Protein AF-0000000085928150 (afdb_homodimer)

InterPro domains:
  IPR003142 Biotin protein ligase, C-terminal [PF02237] (202-246)
  IPR004143 Biotinyl protein ligase (BPL) and lipoyl protein ligase (LPL), catalytic domain [PF03099] (16-138)
  IPR004143 Biotinyl protein ligase (BPL) and lipoyl protein ligase (LPL), catalytic domain [PS51733] (1-183)
  IPR004408 Biotin--acetyl-CoA-carboxylase ligase [TIGR00121] (13-246)
  IPR004408 Biotin--acetyl-CoA-carboxylase ligase [cd16442] (12-182)
  IPR008988 Transcriptional repressor, C-terminal [SSF50037] (202-246)
  IPR045864 Class II Aminoacyl-tRNA synthetase/Biotinyl protein ligase (BPL) and lipoyl protein ligase (LPL) [G3DSA:3.30.930.10] (1-199)
  IPR045864 Class II Aminoacyl-tRNA synthetase/Biotinyl protein ligase (BPL) and lipoyl protein ligase (LPL) [SSF55681] (4-197)

Foldseek 3Di:
DLPFPFDFAPPAEAEEQEEQAQLVVCQVCLLPDGFNYKYWYQAHPLYAAAPSHGDHRHGQKTKMKGKHAAWDAPLQQQLLLLLLQLLLQVLCVVVVFHWADEPRFFIDGPQATFKGWHKDADDDRGGTGIIIIIMIGAAGDDDDPVRPVRHDYVCRVVVHHDPVSSSVSSSSVSSNVVVVCVSVVVLVVSQVSNVVRYDFQFWKWKDFPVDIFIAGQHGADSSGWTWGQGPVRDTDTHDRRTIDIGTD/DLPFPFDFAPPAEAEEQEEQAQLVVCQVCLLPDGFNYKYWYQAHPLYAAAPSHGDHRHGQKTKMKGKHAAWDAPLQQQLLLLLLQLLLQVLCVVVVFHWADEPRFFIDGPQATFKGWHKDADDDRGGTGIIIIIMIGAAGDDDPPVRPVRHDYVCRVVVHHDPVSSSVSSSSVSSNVVVVCVSVVVLVVSQVSNVVRHDFQFWKWKDFPVDIFIAGQHGADSSGWTWGQGPVRDTDTHDRRTIDIGTD

Radius of gyration: 27.25 Å; Cα contacts (8 Å, |Δi|>4): 1134; chains: 2; bounding box: 47×92×59 Å

Secondary structure (DSSP, 8-state):
------SSTTSEEEEESSBS-HHHHHHHHHTTS-TT-EEEES-BSS-B-GGG-B--B-TTSEEEEEEE--S--GGGHHHHHHHHHHHHHHHHHHTT---EEETTTEEEETTEEEEEEEEEEEE-SS-EEEEEEEEEE-SSPPPPGGGTTTB--HHHHHSS---HHHHHHHHHHHHHHHHHHHHTT-HHHHHHHHHHHB--S-EEEEE-SS-EEEEEEEEE-TTS-EEEEETTS-EEEE-GGG-EEEE-/------SSTTSEEEEESSBS-HHHHHHHHHTTS-TT-EEEES-BSS-B-GGG-B--B-TTSEEEEEEE--S--GGGHHHHHHHHHHHHHHHHHHTT---EEETTTEEEETTEEEEEEEEEEEE-SS-EEEEEEEEEE-SSPPPPGGGTTTB--HHHHHSS---HHHHHHHHHHHHHHHHHHHHTT-HHHHHHHHHHHB--S-EEEEE-SS-EEEEEEEEE-TTS-EEEEETTS-EEEE-GGG-EEEE-

pLDDT: mean 94.25, std 7.31, range [57.16, 98.94]

Structure (mmCIF, N/CA/C/O backbone):
data_AF-0000000085928150-model_v1
#
loop_
_entity.id
_entity.type
_entity.pdbx_description
1 polymer Biotin--
#
loop_
_atom_site.group_PDB
_atom_site.id
_atom_site.type_symbol
_atom_site.label_atom_id
_atom_site.label_alt_id
_atom_site.label_comp_id
_atom_site.label_asym_id
_atom_site.label_entity_id
_atom_site.label_seq_id
_atom_site.pdbx_PDB_ins_code
_atom_site.Cartn_x
_atom_site.Cartn_y
_atom_site.Cartn_z
_atom_site.occupancy
_atom_site.B_iso_or_equiv
_atom_site.auth_seq_id
_atom_site.auth_comp_id
_atom_site.auth_asym_id
_atom_site.auth_atom_id
_atom_site.pdbx_PDB_model_num
ATOM 1 N N . MET A 1 1 ? 5.168 0.603 -8.797 1 87.56 1 MET A N 1
ATOM 2 C CA . MET A 1 1 ? 3.717 0.465 -8.875 1 87.56 1 MET A CA 1
ATOM 3 C C . MET A 1 1 ? 3.029 1.796 -8.586 1 87.56 1 MET A C 1
ATOM 5 O O . MET A 1 1 ? 2.119 2.197 -9.32 1 87.56 1 MET A O 1
ATOM 9 N N . LEU A 1 2 ? 3.451 2.516 -7.566 1 88.69 2 LEU A N 1
ATOM 10 C CA . LEU A 1 2 ? 2.787 3.754 -7.176 1 88.69 2 LEU A CA 1
ATOM 11 C C . LEU A 1 2 ? 3.473 4.961 -7.805 1 88.69 2 LEU A C 1
ATOM 13 O O . LEU A 1 2 ? 2.883 6.039 -7.895 1 88.69 2 LEU A O 1
ATOM 17 N N . GLY A 1 3 ? 4.699 4.859 -8.195 1 87.31 3 GLY A N 1
ATOM 18 C CA . GLY A 1 3 ? 5.418 5.941 -8.852 1 87.31 3 GLY A CA 1
ATOM 19 C C . GLY A 1 3 ? 5.613 7.152 -7.957 1 87.31 3 GLY A C 1
ATOM 20 O O . GLY A 1 3 ? 5.496 8.289 -8.414 1 87.31 3 GLY A O 1
ATOM 21 N N . LEU A 1 4 ? 5.863 6.965 -6.688 1 89.88 4 LEU A N 1
ATOM 22 C CA . LEU A 1 4 ? 6.094 8.078 -5.77 1 89.88 4 LEU A CA 1
ATOM 23 C C . LEU A 1 4 ? 7.473 8.688 -5.992 1 89.88 4 LEU A C 1
ATOM 25 O O . LEU A 1 4 ? 8.469 7.973 -6.086 1 89.88 4 LEU A O 1
ATOM 29 N N . ASN A 1 5 ? 7.508 9.977 -6.125 1 90 5 ASN A N 1
ATOM 30 C CA . ASN A 1 5 ? 8.758 10.703 -6.266 1 90 5 ASN A CA 1
ATOM 31 C C . ASN A 1 5 ? 9.258 11.234 -4.926 1 90 5 ASN A C 1
ATOM 33 O O . ASN A 1 5 ? 9.328 12.445 -4.715 1 90 5 ASN A O 1
ATOM 37 N N . THR A 1 6 ? 9.539 10.414 -4 1 94.88 6 THR A N 1
ATOM 38 C CA . THR A 1 6 ? 10.047 10.742 -2.672 1 94.88 6 THR A CA 1
ATOM 39 C C . THR A 1 6 ? 11.281 9.906 -2.35 1 94.88 6 THR A C 1
ATOM 41 O O . THR A 1 6 ? 11.531 8.875 -2.979 1 94.88 6 THR A O 1
ATOM 44 N N . LYS A 1 7 ? 12.055 10.391 -1.429 1 93.62 7 LYS A N 1
ATOM 45 C CA . LYS A 1 7 ? 13.289 9.703 -1.03 1 93.62 7 LYS A CA 1
ATOM 46 C C . LYS A 1 7 ? 13.078 8.914 0.258 1 93.62 7 LYS A C 1
ATOM 48 O O . LYS A 1 7 ? 13.594 7.801 0.397 1 93.62 7 LYS A O 1
ATOM 53 N N . LYS A 1 8 ? 12.359 9.508 1.175 1 95.44 8 LYS A N 1
ATOM 54 C CA . LYS A 1 8 ? 12.25 8.914 2.504 1 95.44 8 LYS A CA 1
ATOM 55 C C . LYS A 1 8 ? 10.805 8.531 2.816 1 95.44 8 LYS A C 1
ATOM 57 O O . LYS A 1 8 ? 10.531 7.402 3.219 1 95.44 8 LYS A O 1
ATOM 62 N N . ILE A 1 9 ? 9.914 9.516 2.676 1 98.44 9 ILE A N 1
ATOM 63 C CA . ILE A 1 9 ? 8.516 9.273 3.012 1 98.44 9 ILE A CA 1
ATOM 64 C C . ILE A 1 9 ? 7.867 8.398 1.94 1 98.44 9 ILE A C 1
ATOM 66 O O . ILE A 1 9 ? 7.957 8.695 0.747 1 98.44 9 ILE A O 1
ATOM 70 N N . GLY A 1 10 ? 7.289 7.281 2.311 1 98.31 10 GLY A N 1
ATOM 71 C CA . GLY A 1 10 ? 6.566 6.426 1.383 1 98.31 10 GLY A CA 1
ATOM 72 C C . GLY A 1 10 ? 7.395 5.254 0.883 1 98.31 10 GLY A C 1
ATOM 73 O O . GLY A 1 10 ? 6.984 4.551 -0.043 1 98.31 10 GLY A O 1
ATOM 74 N N . ARG A 1 11 ? 8.617 5.066 1.498 1 97.81 11 ARG A N 1
ATOM 75 C CA . ARG A 1 11 ? 9.406 3.885 1.154 1 97.81 11 ARG A CA 1
ATOM 76 C C . ARG A 1 11 ? 8.664 2.605 1.524 1 97.81 11 ARG A C 1
ATOM 78 O O . ARG A 1 11 ? 8.844 1.568 0.883 1 97.81 11 ARG A O 1
ATOM 85 N N . LYS A 1 12 ? 7.906 2.688 2.543 1 98.5 12 LYS A N 1
ATOM 86 C CA . LYS A 1 12 ? 6.965 1.648 2.955 1 98.5 12 LYS A CA 1
ATOM 87 C C . LYS A 1 12 ? 5.562 2.217 3.141 1 98.5 12 LYS A C 1
ATOM 89 O O . LYS A 1 12 ? 5.387 3.264 3.768 1 98.5 12 LYS A O 1
ATOM 94 N N . ILE A 1 13 ? 4.602 1.606 2.531 1 98.75 13 ILE A N 1
ATOM 95 C CA . ILE A 1 13 ? 3.205 2.006 2.662 1 98.75 13 ILE A CA 1
ATOM 96 C C . ILE A 1 13 ? 2.361 0.802 3.076 1 98.75 13 ILE A C 1
ATOM 98 O O . ILE A 1 13 ? 2.469 -0.272 2.48 1 98.75 13 ILE A O 1
ATOM 102 N N . VAL A 1 14 ? 1.635 0.961 4.082 1 98.75 14 VAL A N 1
ATOM 103 C CA . VAL A 1 14 ? 0.658 -0.035 4.508 1 98.75 14 VAL A CA 1
ATOM 104 C C . VAL A 1 14 ? -0.752 0.452 4.184 1 98.75 14 VAL A C 1
ATOM 106 O O . VAL A 1 14 ? -1.209 1.458 4.73 1 98.75 14 VAL A O 1
ATOM 109 N N . TYR A 1 15 ? -1.418 -0.202 3.324 1 98.5 15 TYR A N 1
ATOM 110 C CA . TYR A 1 15 ? -2.773 0.125 2.895 1 98.5 15 TYR A CA 1
ATOM 111 C C . TYR A 1 15 ? -3.789 -0.815 3.533 1 98.5 15 TYR A C 1
ATOM 113 O O . TYR A 1 15 ? -3.553 -2.021 3.629 1 98.5 15 TYR A O 1
ATOM 121 N N . PHE A 1 16 ? -4.918 -0.257 3.982 1 98.56 16 PHE A N 1
ATOM 122 C CA . PHE A 1 16 ? -6.059 -1.021 4.477 1 98.56 16 PHE A CA 1
ATOM 123 C C . PHE A 1 16 ? -7.324 -0.664 3.709 1 98.56 16 PHE A C 1
ATOM 125 O O . PHE A 1 16 ? -7.602 0.513 3.471 1 98.56 16 PHE A O 1
ATOM 132 N N . LYS A 1 17 ? -8.109 -1.668 3.385 1 97.69 17 LYS A N 1
ATOM 133 C CA . LYS A 1 17 ? -9.461 -1.377 2.924 1 97.69 17 LYS A CA 1
ATOM 134 C C . LYS A 1 17 ? -10.297 -0.751 4.035 1 97.69 17 LYS A C 1
ATOM 136 O O . LYS A 1 17 ? -11.062 0.186 3.793 1 97.69 17 LYS A O 1
ATOM 141 N N . LYS A 1 18 ? -10.195 -1.346 5.191 1 97.81 18 LYS A N 1
ATOM 142 C CA . LYS A 1 18 ? -10.898 -0.867 6.379 1 97.81 18 LYS A CA 1
ATOM 143 C C . LYS A 1 18 ? -10.047 -1.053 7.633 1 97.81 18 LYS A C 1
ATOM 145 O O . LYS A 1 18 ? -9.406 -2.094 7.805 1 97.81 18 LYS A O 1
ATOM 150 N N . ILE A 1 19 ? -9.977 -0.099 8.492 1 98.25 19 ILE A N 1
ATOM 151 C CA . ILE A 1 19 ? -9.25 -0.174 9.758 1 98.25 19 ILE A CA 1
ATOM 152 C C . ILE A 1 19 ? -9.938 0.71 10.797 1 98.25 19 ILE A C 1
ATOM 154 O O . ILE A 1 19 ? -10.812 1.514 10.461 1 98.25 19 ILE A O 1
ATOM 158 N N . ASP A 1 20 ? -9.609 0.565 12.055 1 97.88 20 ASP A N 1
ATOM 159 C CA . ASP A 1 20 ? -10.164 1.448 13.07 1 97.88 20 ASP A CA 1
ATOM 160 C C . ASP A 1 20 ? -9.648 2.875 12.906 1 97.88 20 ASP A C 1
ATOM 162 O O . ASP A 1 20 ? -10.43 3.797 12.648 1 97.88 20 ASP A O 1
ATOM 166 N N . SER A 1 21 ? -8.289 3.027 12.953 1 98.44 21 SER A N 1
ATOM 167 C CA . SER A 1 21 ? -7.66 4.336 12.797 1 98.44 21 SER A CA 1
ATOM 168 C C . SER A 1 21 ? -6.234 4.207 12.281 1 98.44 21 SER A C 1
ATOM 170 O O . SER A 1 21 ? -5.43 3.457 12.844 1 98.44 21 SER A O 1
ATOM 172 N N . THR A 1 22 ? -5.945 5 11.258 1 98.62 22 THR A N 1
ATOM 173 C CA . THR A 1 22 ? -4.586 4.977 10.727 1 98.62 22 THR A CA 1
ATOM 174 C C . THR A 1 22 ? -3.596 5.512 11.758 1 98.62 22 THR A C 1
ATOM 176 O O . THR A 1 22 ? -2.48 5.004 11.883 1 98.62 22 THR A O 1
ATOM 179 N N . ASN A 1 23 ? -3.99 6.504 12.516 1 98.19 23 ASN A N 1
ATOM 180 C CA . ASN A 1 23 ? -3.121 7.02 13.57 1 98.19 23 ASN A CA 1
ATOM 181 C C . ASN A 1 23 ? -2.877 5.973 14.656 1 98.19 23 ASN A C 1
ATOM 183 O O . ASN A 1 23 ? -1.747 5.805 15.117 1 98.19 23 ASN A O 1
ATOM 187 N N . GLU A 1 24 ? -3.959 5.34 15.086 1 97.75 24 GLU A N 1
ATOM 188 C CA . GLU A 1 24 ? -3.811 4.332 16.125 1 97.75 24 GLU A CA 1
ATOM 189 C C . GLU A 1 24 ? -2.891 3.199 15.68 1 97.75 24 GLU A C 1
ATOM 191 O O . GLU A 1 24 ? -2.039 2.742 16.438 1 97.75 24 GLU A O 1
ATOM 196 N N . TYR A 1 25 ? -3.092 2.756 14.477 1 98.44 25 TYR A N 1
ATOM 197 C CA . TYR A 1 25 ? -2.23 1.706 13.945 1 98.44 25 TYR A CA 1
ATOM 198 C C . TYR A 1 25 ? -0.777 2.166 13.898 1 98.44 25 TYR A C 1
ATOM 200 O O . TYR A 1 25 ? 0.128 1.429 14.297 1 98.44 25 TYR A O 1
ATOM 208 N N . ALA A 1 26 ? -0.529 3.359 13.375 1 98.56 26 ALA A N 1
ATOM 209 C CA . ALA A 1 26 ? 0.818 3.918 13.289 1 98.56 26 ALA A CA 1
ATOM 210 C C . ALA A 1 26 ? 1.478 3.977 14.664 1 98.56 26 ALA A C 1
ATOM 212 O O . ALA A 1 26 ? 2.658 3.646 14.805 1 98.56 26 ALA A O 1
ATOM 213 N N . LYS A 1 27 ? 0.747 4.355 15.656 1 96.75 27 LYS A N 1
ATOM 214 C CA . LYS A 1 27 ? 1.276 4.438 17.016 1 96.75 27 LYS A CA 1
ATOM 215 C C . LYS A 1 27 ? 1.765 3.076 17.5 1 96.75 27 LYS A C 1
ATOM 217 O O . LYS A 1 27 ? 2.814 2.98 18.141 1 96.75 27 LYS A O 1
ATOM 222 N N . ARG A 1 28 ? 0.987 2.094 17.188 1 97.06 28 ARG A N 1
ATOM 223 C CA . ARG A 1 28 ? 1.297 0.748 17.656 1 97.06 28 ARG A CA 1
ATOM 224 C C . ARG A 1 28 ? 2.629 0.263 17.094 1 97.06 28 ARG A C 1
ATOM 226 O O . ARG A 1 28 ? 3.344 -0.5 17.75 1 97.06 28 ARG A O 1
ATOM 233 N N . ILE A 1 29 ? 2.982 0.725 15.938 1 97.25 29 ILE A N 1
ATOM 234 C CA . ILE A 1 29 ? 4.145 0.121 15.297 1 97.25 29 ILE A CA 1
ATOM 235 C C . ILE A 1 29 ? 5.297 1.124 15.266 1 97.25 29 ILE A C 1
ATOM 237 O O . ILE A 1 29 ? 6.43 0.767 14.938 1 97.25 29 ILE A O 1
ATOM 241 N N . ALA A 1 30 ? 5.074 2.342 15.641 1 97.31 30 ALA A N 1
ATOM 242 C CA . ALA A 1 30 ? 5.984 3.459 15.398 1 97.31 30 ALA A CA 1
ATOM 243 C C . ALA A 1 30 ? 7.363 3.178 15.984 1 97.31 30 ALA A C 1
ATOM 245 O O . ALA A 1 30 ? 8.383 3.471 15.352 1 97.31 30 ALA A O 1
ATOM 246 N N . ALA A 1 31 ? 7.41 2.654 17.172 1 94.81 31 ALA A N 1
ATOM 247 C CA . ALA A 1 31 ? 8.672 2.459 17.875 1 94.81 31 ALA A CA 1
ATOM 248 C C . ALA A 1 31 ? 9.609 1.554 17.094 1 94.81 31 ALA A C 1
ATOM 250 O O . ALA A 1 31 ? 10.836 1.707 17.156 1 94.81 31 ALA A O 1
ATOM 251 N N . HIS A 1 32 ? 9.086 0.624 16.25 1 95.5 32 HIS A N 1
ATOM 252 C CA . HIS A 1 32 ? 9.914 -0.358 15.547 1 95.5 32 HIS A CA 1
ATOM 253 C C . HIS A 1 32 ? 9.758 -0.23 14.039 1 95.5 32 HIS A C 1
ATOM 255 O O . HIS A 1 32 ? 10.102 -1.153 13.297 1 95.5 32 HIS A O 1
ATOM 261 N N . GLU A 1 33 ? 9.211 0.794 13.633 1 97.38 33 GLU A N 1
ATOM 262 C CA . GLU A 1 33 ? 8.977 1.026 12.211 1 97.38 33 GLU A CA 1
ATOM 263 C C . GLU A 1 33 ? 9.898 2.113 11.672 1 97.38 33 GLU A C 1
ATOM 265 O O . GLU A 1 33 ? 10.297 3.018 12.406 1 97.38 33 GLU A O 1
ATOM 270 N N . GLU A 1 34 ? 10.211 2.023 10.445 1 97.31 34 GLU A N 1
ATOM 271 C CA . GLU A 1 34 ? 11.078 3.016 9.82 1 97.31 34 GLU A CA 1
ATOM 272 C C . GLU A 1 34 ? 10.359 4.352 9.656 1 97.31 34 GLU A C 1
ATOM 274 O O . GLU A 1 34 ? 9.156 4.387 9.375 1 97.31 34 GLU A O 1
ATOM 279 N N . GLU A 1 35 ? 11.109 5.461 9.875 1 98.31 35 GLU A N 1
ATOM 280 C CA . GLU A 1 35 ? 10.594 6.785 9.555 1 98.31 35 GLU A CA 1
ATOM 281 C C . GLU A 1 35 ? 10.133 6.863 8.102 1 98.31 35 GLU A C 1
ATOM 283 O O . GLU A 1 35 ? 10.789 6.336 7.203 1 98.31 35 GLU A O 1
ATOM 288 N N . GLY A 1 36 ? 9.047 7.543 7.922 1 98.56 36 GLY A N 1
ATOM 289 C CA . GLY A 1 36 ? 8.547 7.75 6.574 1 98.56 36 GLY A CA 1
ATOM 290 C C . GLY A 1 36 ? 7.473 6.754 6.176 1 98.56 36 GLY A C 1
ATOM 291 O O . GLY A 1 36 ? 6.836 6.906 5.133 1 98.56 36 GLY A O 1
ATOM 292 N N . THR A 1 37 ? 7.238 5.699 6.98 1 98.81 37 THR A N 1
ATOM 293 C CA . THR A 1 37 ? 6.184 4.738 6.684 1 98.81 37 THR A CA 1
ATOM 294 C C . THR A 1 37 ? 4.816 5.414 6.676 1 98.81 37 THR A C 1
ATOM 296 O O . THR A 1 37 ? 4.512 6.219 7.562 1 98.81 37 THR A O 1
ATOM 299 N N . ILE A 1 38 ? 4.062 5.141 5.672 1 98.88 38 ILE A N 1
ATOM 300 C CA . ILE A 1 38 ? 2.721 5.695 5.551 1 98.88 38 ILE A CA 1
ATOM 301 C C . ILE A 1 38 ? 1.687 4.602 5.801 1 98.88 38 ILE A C 1
ATOM 303 O O . ILE A 1 38 ? 1.82 3.484 5.297 1 98.88 38 ILE A O 1
ATOM 307 N N . ILE A 1 39 ? 0.744 4.852 6.609 1 98.88 39 ILE A N 1
ATOM 308 C CA . ILE A 1 39 ? -0.471 4.055 6.742 1 98.88 39 ILE A CA 1
ATOM 309 C C . ILE A 1 39 ? -1.635 4.766 6.059 1 98.88 39 ILE A C 1
ATOM 311 O O . ILE A 1 39 ? -1.888 5.945 6.316 1 98.88 39 ILE A O 1
ATOM 315 N N . VAL A 1 40 ? -2.32 4.125 5.199 1 98.75 40 VAL A N 1
ATOM 316 C CA . VAL A 1 40 ? -3.436 4.727 4.48 1 98.75 40 VAL A CA 1
ATOM 317 C C . VAL A 1 40 ? -4.605 3.746 4.422 1 98.75 40 VAL A C 1
ATOM 319 O O . VAL A 1 40 ? -4.402 2.529 4.43 1 98.75 40 VAL A O 1
ATOM 322 N N . ALA A 1 41 ? -5.824 4.293 4.453 1 98.56 41 ALA A N 1
ATOM 323 C CA . ALA A 1 41 ? -6.996 3.422 4.469 1 98.56 41 ALA A CA 1
ATOM 324 C C . ALA A 1 41 ? -8.109 3.984 3.588 1 98.56 41 ALA A C 1
ATOM 326 O O . ALA A 1 41 ? -8.227 5.203 3.432 1 98.56 41 ALA A O 1
ATOM 327 N N . ASP A 1 42 ? -8.945 3.072 3.094 1 98.12 42 ASP A N 1
ATOM 328 C CA . ASP A 1 42 ? -10.141 3.494 2.379 1 98.12 42 ASP A CA 1
ATOM 329 C C . ASP A 1 42 ? -11.242 3.926 3.352 1 98.12 42 ASP A C 1
ATOM 331 O O . ASP A 1 42 ? -12.039 4.809 3.039 1 98.12 42 ASP A O 1
ATOM 335 N N . VAL A 1 43 ? -11.273 3.219 4.473 1 98.19 43 VAL A N 1
ATOM 336 C CA . VAL A 1 43 ? -12.297 3.48 5.48 1 98.19 43 VAL A CA 1
ATOM 337 C C . VAL A 1 43 ? -11.68 3.408 6.875 1 98.19 43 VAL A C 1
ATOM 339 O O . VAL A 1 43 ? -10.898 2.504 7.168 1 98.19 43 VAL A O 1
ATOM 342 N N . GLN A 1 44 ? -11.961 4.363 7.68 1 98.19 44 GLN A N 1
ATOM 343 C CA . GLN A 1 44 ? -11.703 4.266 9.109 1 98.19 44 GLN A CA 1
ATOM 344 C C . GLN A 1 44 ? -13.008 4.141 9.898 1 98.19 44 GLN A C 1
ATOM 346 O O . GLN A 1 44 ? -13.969 4.867 9.641 1 98.19 44 GLN A O 1
ATOM 351 N N . GLU A 1 45 ? -13 3.289 10.797 1 97.88 45 GLU A N 1
ATOM 352 C CA . GLU A 1 45 ? -14.195 3.076 11.609 1 97.88 45 GLU A CA 1
ATOM 353 C C . GLU A 1 45 ? -14.234 4.027 12.797 1 97.88 45 GLU A C 1
ATOM 355 O O . GLU A 1 45 ? -15.312 4.418 13.258 1 97.88 45 GLU A O 1
ATOM 360 N N . THR A 1 46 ? -13.078 4.309 13.328 1 96.81 46 THR A N 1
ATOM 361 C CA . THR A 1 46 ? -12.984 5.184 14.492 1 96.81 46 THR A CA 1
ATOM 362 C C . THR A 1 46 ? -11.977 6.297 14.25 1 96.81 46 THR A C 1
ATOM 364 O O . THR A 1 46 ? -11.086 6.523 15.07 1 96.81 46 THR A O 1
ATOM 367 N N . GLY A 1 47 ? -12.133 6.898 13.086 1 95.69 47 GLY A N 1
ATOM 368 C CA . GLY A 1 47 ? -11.305 8.07 12.828 1 95.69 47 GLY A CA 1
ATOM 369 C C . GLY A 1 47 ? -11.539 9.195 13.812 1 95.69 47 GLY A C 1
ATOM 370 O O . GLY A 1 47 ? -12.672 9.414 14.258 1 95.69 47 GLY A O 1
ATOM 371 N N . TYR A 1 48 ? -10.469 9.875 14.141 1 94.38 48 TYR A N 1
ATOM 372 C CA . TYR A 1 48 ? -10.641 10.945 15.125 1 94.38 48 TYR A CA 1
ATOM 373 C C . TYR A 1 48 ? -9.672 12.094 14.852 1 94.38 48 TYR A C 1
ATOM 375 O O . TYR A 1 48 ? -8.703 11.938 14.102 1 94.38 48 TYR A O 1
ATOM 383 N N . GLY A 1 49 ? -10.086 13.242 15.406 1 92.56 49 GLY A N 1
ATOM 384 C CA . GLY A 1 49 ? -9.25 14.438 15.367 1 92.56 49 GLY A CA 1
ATOM 385 C C . GLY A 1 49 ? -8.727 14.844 16.734 1 92.56 49 GLY A C 1
ATOM 386 O O . GLY A 1 49 ? -8.508 14 17.594 1 92.56 49 GLY A O 1
ATOM 387 N N . ARG A 1 50 ? -8.43 16.062 16.844 1 87.75 50 ARG A N 1
ATOM 388 C CA . ARG A 1 50 ? -7.938 16.594 18.109 1 87.75 50 ARG A CA 1
ATOM 389 C C . ARG A 1 50 ? -8.969 16.406 19.219 1 87.75 50 ARG A C 1
ATOM 391 O O . ARG A 1 50 ? -10.172 16.531 18.984 1 87.75 50 ARG A O 1
ATOM 398 N N . LYS A 1 51 ? -8.508 16.062 20.297 1 84.31 51 LYS A N 1
ATOM 399 C CA . LYS A 1 51 ? -9.336 15.859 21.484 1 84.31 51 LYS A CA 1
ATOM 400 C C . LYS A 1 51 ? -10.336 14.727 21.281 1 84.31 51 LYS A C 1
ATOM 402 O O . LYS A 1 51 ? -11.453 14.773 21.797 1 84.31 51 LYS A O 1
ATOM 407 N N . PHE A 1 52 ? -10.117 13.914 20.328 1 80.75 52 PHE A N 1
ATOM 408 C CA . PHE A 1 52 ? -10.836 12.68 20.047 1 80.75 52 PHE A CA 1
ATOM 409 C C . PHE A 1 52 ? -12.211 12.977 19.453 1 80.75 52 PHE A C 1
ATOM 411 O O . PHE A 1 52 ? -13.141 12.18 19.594 1 80.75 52 PHE A O 1
ATOM 418 N N . ARG A 1 53 ? -12.258 14.172 18.938 1 89.06 53 ARG A N 1
ATOM 419 C CA . ARG A 1 53 ? -13.461 14.414 18.141 1 89.06 53 ARG A CA 1
ATOM 420 C C . ARG A 1 53 ? -13.523 13.461 16.953 1 89.06 53 ARG A C 1
ATOM 422 O O . ARG A 1 53 ? -12.492 13.117 16.375 1 89.06 53 ARG A O 1
ATOM 429 N N . THR A 1 54 ? -14.656 13.148 16.609 1 91.44 54 THR A N 1
ATOM 430 C CA . THR A 1 54 ? -14.828 12.18 15.539 1 91.44 54 THR A CA 1
ATOM 431 C C . THR A 1 54 ? -14.492 12.797 14.18 1 91.44 54 THR A C 1
ATOM 433 O O . THR A 1 54 ? -14.875 13.93 13.898 1 91.44 54 THR A O 1
ATOM 436 N N . TRP A 1 55 ? -13.805 12.172 13.438 1 94.19 55 TRP A N 1
ATOM 437 C CA . TRP A 1 55 ? -13.578 12.477 12.023 1 94.19 55 TRP A CA 1
ATOM 438 C C . TRP A 1 55 ? -14.195 11.398 11.133 1 94.19 55 TRP A C 1
ATOM 440 O O . TRP A 1 55 ? -13.68 10.281 11.047 1 94.19 55 TRP A O 1
ATOM 450 N N . ALA A 1 56 ? -15.297 11.727 10.492 1 94.69 56 ALA A N 1
ATOM 451 C CA . ALA A 1 56 ? -15.945 10.773 9.594 1 94.69 56 ALA A CA 1
ATOM 452 C C . ALA A 1 56 ? -15.023 10.398 8.438 1 94.69 56 ALA A C 1
ATOM 454 O O . ALA A 1 56 ? -14.57 11.266 7.688 1 94.69 56 ALA A O 1
ATOM 455 N N . SER A 1 57 ? -14.758 9.117 8.289 1 97.25 57 SER A N 1
ATOM 456 C CA . SER A 1 57 ? -13.789 8.656 7.305 1 97.25 57 SER A CA 1
ATOM 457 C C . SER A 1 57 ? -14.359 7.52 6.461 1 97.25 57 SER A C 1
ATOM 459 O O . SER A 1 57 ? -13.812 6.414 6.449 1 97.25 57 SER A O 1
ATOM 461 N N . PRO A 1 58 ? -15.477 7.777 5.684 1 97.5 58 PRO A N 1
ATOM 462 C CA . PRO A 1 58 ? -16.031 6.766 4.777 1 97.5 58 PRO A CA 1
ATOM 463 C C . PRO A 1 58 ? -15.18 6.562 3.529 1 97.5 58 PRO A C 1
ATOM 465 O O . PRO A 1 58 ? -14.133 7.195 3.381 1 97.5 58 PRO A O 1
ATOM 468 N N . GLN A 1 59 ? -15.609 5.652 2.662 1 97.38 59 GLN A N 1
ATOM 469 C CA . GLN A 1 59 ? -14.961 5.453 1.372 1 97.38 59 GLN A CA 1
ATOM 470 C C . GLN A 1 59 ? -14.961 6.738 0.55 1 97.38 59 GLN A C 1
ATOM 472 O O . GLN A 1 59 ? -15.945 7.473 0.534 1 97.38 59 GLN A O 1
ATOM 477 N N . GLY A 1 60 ? -13.852 6.945 -0.074 1 97.88 60 GLY A N 1
ATOM 478 C CA . GLY A 1 60 ? -13.805 8.062 -1.008 1 97.88 60 GLY A CA 1
ATOM 479 C C . GLY A 1 60 ? -12.922 9.195 -0.536 1 97.88 60 GLY A C 1
ATOM 480 O O . GLY A 1 60 ? -12.672 10.148 -1.284 1 97.88 60 GLY A O 1
ATOM 481 N N . GLY A 1 61 ? -12.477 9.219 0.67 1 98.31 61 GLY A N 1
ATOM 482 C CA . GLY A 1 61 ? -11.547 10.211 1.186 1 98.31 61 GLY A CA 1
ATOM 483 C C . GLY A 1 61 ? -10.125 9.688 1.306 1 98.31 61 GLY A C 1
ATOM 484 O O . GLY A 1 61 ? -9.867 8.508 1.042 1 98.31 61 GLY A O 1
ATOM 485 N N . LEU A 1 62 ? -9.195 10.516 1.504 1 98.69 62 LEU A N 1
ATOM 486 C CA . LEU A 1 62 ? -7.809 10.156 1.779 1 98.69 62 LEU A CA 1
ATOM 487 C C . LEU A 1 62 ? -7.512 10.25 3.273 1 98.69 62 LEU A C 1
ATOM 489 O O . LEU A 1 62 ? -7.469 11.344 3.84 1 98.69 62 LEU A O 1
ATOM 493 N N . TRP A 1 63 ? -7.406 9.141 3.885 1 98.75 63 TRP A N 1
ATOM 494 C CA . TRP A 1 63 ? -7.098 9.008 5.305 1 98.75 63 TRP A CA 1
ATOM 495 C C . TRP A 1 63 ? -5.723 8.367 5.504 1 98.75 63 TRP A C 1
ATOM 497 O O . TRP A 1 63 ? -5.555 7.164 5.305 1 98.75 63 TRP A O 1
ATOM 507 N N . MET A 1 64 ? -4.758 9.18 5.922 1 98.81 64 MET A N 1
ATOM 508 C CA . MET A 1 64 ? -3.404 8.641 5.996 1 98.81 64 MET A CA 1
ATOM 509 C C . MET A 1 64 ? -2.67 9.172 7.223 1 98.81 64 MET A C 1
ATOM 511 O O . MET A 1 64 ? -3.025 10.227 7.754 1 98.81 64 MET A O 1
ATOM 515 N N . SER A 1 65 ? -1.757 8.414 7.68 1 98.88 65 SER A N 1
ATOM 516 C CA . SER A 1 65 ? -0.83 8.773 8.75 1 98.88 65 SER A CA 1
ATOM 517 C C . SER A 1 65 ? 0.613 8.484 8.352 1 98.88 65 SER A C 1
ATOM 519 O O . SER A 1 65 ? 0.891 7.484 7.68 1 98.88 65 SER A O 1
ATOM 521 N N . VAL A 1 66 ? 1.457 9.312 8.742 1 98.88 66 VAL A N 1
ATOM 522 C CA . VAL A 1 66 ? 2.877 9.156 8.445 1 98.88 66 VAL A CA 1
ATOM 523 C C . VAL A 1 66 ? 3.672 9.086 9.742 1 98.88 66 VAL A C 1
ATOM 525 O O . VAL A 1 66 ? 3.482 9.914 10.641 1 98.88 66 VAL A O 1
ATOM 528 N N . ILE A 1 67 ? 4.543 8.094 9.883 1 98.75 67 ILE A N 1
ATOM 529 C CA . ILE A 1 67 ? 5.445 7.984 11.023 1 98.75 67 ILE A CA 1
ATOM 530 C C . ILE A 1 67 ? 6.711 8.797 10.758 1 98.75 67 ILE A C 1
ATOM 532 O O . ILE A 1 67 ? 7.453 8.508 9.82 1 98.75 67 ILE A O 1
ATOM 536 N N . LEU A 1 68 ? 6.941 9.773 11.539 1 98.38 68 LEU A N 1
ATOM 537 C CA . LEU A 1 68 ? 8.141 10.602 11.445 1 98.38 68 LEU A CA 1
ATOM 538 C C . LEU A 1 68 ? 8.961 10.508 12.727 1 98.38 68 LEU A C 1
ATOM 540 O O . LEU A 1 68 ? 8.406 10.297 13.812 1 98.38 68 LEU A O 1
ATOM 544 N N . LYS A 1 69 ? 10.266 10.68 12.609 1 97.44 69 LYS A N 1
ATOM 545 C CA . LYS A 1 69 ? 11.18 10.617 13.75 1 97.44 69 LYS A CA 1
ATOM 546 C C . LYS A 1 69 ? 12.195 11.758 13.703 1 97.44 69 LYS A C 1
ATOM 548 O O . LYS A 1 69 ? 13.398 11.523 13.758 1 97.44 69 LYS A O 1
ATOM 553 N N . PRO A 1 70 ? 11.625 12.93 13.719 1 95.56 70 PRO A N 1
ATOM 554 C CA . PRO A 1 70 ? 12.531 14.07 13.641 1 95.56 70 PRO A CA 1
ATOM 555 C C . PRO A 1 70 ? 13.328 14.273 14.93 1 95.56 70 PRO A C 1
ATOM 557 O O . PRO A 1 70 ? 12.805 14.055 16.031 1 95.56 70 PRO A O 1
ATOM 560 N N . ASN A 1 71 ? 14.617 14.602 14.773 1 93.25 71 ASN A N 1
ATOM 561 C CA . ASN A 1 71 ? 15.398 15.062 15.914 1 93.25 71 ASN A CA 1
ATOM 562 C C . ASN A 1 71 ? 15.008 16.469 16.328 1 93.25 71 ASN A C 1
ATOM 564 O O . ASN A 1 71 ? 15.594 17.453 15.875 1 93.25 71 ASN A O 1
ATOM 568 N N . THR A 1 72 ? 14.016 16.531 17.203 1 93.44 72 THR A N 1
ATOM 569 C CA . THR A 1 72 ? 13.484 17.828 17.625 1 93.44 72 THR A CA 1
ATOM 570 C C . THR A 1 72 ? 12.969 17.766 19.062 1 93.44 72 THR A C 1
ATOM 572 O O . THR A 1 72 ? 13.188 16.766 19.75 1 93.44 72 THR A O 1
ATOM 575 N N . THR A 1 73 ? 12.422 18.891 19.531 1 91.38 73 THR A N 1
ATOM 576 C CA . THR A 1 73 ? 11.875 18.984 20.875 1 91.38 73 THR A CA 1
ATOM 577 C C . THR A 1 73 ? 10.375 19.266 20.828 1 91.38 73 THR A C 1
ATOM 579 O O . THR A 1 73 ? 9.852 19.719 19.797 1 91.38 73 THR A O 1
ATOM 582 N N . PRO A 1 74 ? 9.664 18.953 21.875 1 89.94 74 PRO A N 1
ATOM 583 C CA . PRO A 1 74 ? 8.203 19.047 21.891 1 89.94 74 PRO A CA 1
ATOM 584 C C . PRO A 1 74 ? 7.699 20.453 21.562 1 89.94 74 PRO A C 1
ATOM 586 O O . PRO A 1 74 ? 6.609 20.594 21 1 89.94 74 PRO A O 1
ATOM 589 N N . GLU A 1 75 ? 8.438 21.453 21.812 1 88.88 75 GLU A N 1
ATOM 590 C CA . GLU A 1 75 ? 7.984 22.828 21.578 1 88.88 75 GLU A CA 1
ATOM 591 C C . GLU A 1 75 ? 7.816 23.094 20.078 1 88.88 75 GLU A C 1
ATOM 593 O O . GLU A 1 75 ? 7.145 24.062 19.703 1 88.88 75 GLU A O 1
ATOM 598 N N . HIS A 1 76 ? 8.359 22.203 19.234 1 91.19 76 HIS A N 1
ATOM 599 C CA . HIS A 1 76 ? 8.289 22.422 17.797 1 91.19 76 HIS A CA 1
ATOM 600 C C . HIS A 1 76 ? 7.199 21.562 17.156 1 91.19 76 HIS A C 1
ATOM 602 O O . HIS A 1 76 ? 7.066 21.516 15.938 1 91.19 76 HIS A O 1
ATOM 608 N N . MET A 1 77 ? 6.387 20.984 17.891 1 89.38 77 MET A N 1
ATOM 609 C CA . MET A 1 77 ? 5.391 20.031 17.406 1 89.38 77 MET A CA 1
ATOM 610 C C . MET A 1 77 ? 4.359 20.734 16.531 1 89.38 77 MET A C 1
ATOM 612 O O . MET A 1 77 ? 3.873 20.156 15.555 1 89.38 77 MET A O 1
ATOM 616 N N . THR A 1 78 ? 4.023 21.922 16.906 1 93.38 78 THR A N 1
ATOM 617 C CA . THR A 1 78 ? 3.031 22.672 16.141 1 93.38 78 THR A CA 1
ATOM 618 C C . THR A 1 78 ? 3.5 22.875 14.703 1 93.38 78 THR A C 1
ATOM 620 O O . THR A 1 78 ? 2.689 22.891 13.781 1 93.38 78 THR A O 1
ATOM 623 N N . LYS A 1 79 ? 4.773 23 14.523 1 95.75 79 LYS A N 1
ATOM 624 C CA . LYS A 1 79 ? 5.32 23.188 13.18 1 95.75 79 LYS A CA 1
ATOM 625 C C . LYS A 1 79 ? 5.078 21.953 12.312 1 95.75 79 LYS A C 1
ATOM 627 O O . LYS A 1 79 ? 4.969 22.062 11.094 1 95.75 79 LYS A O 1
ATOM 632 N N . LEU A 1 80 ? 5.027 20.812 12.945 1 95.94 80 LEU A N 1
ATOM 633 C CA . LEU A 1 80 ? 4.746 19.609 12.188 1 95.94 80 LEU A CA 1
ATOM 634 C C . LEU A 1 80 ? 3.316 19.609 11.648 1 95.94 80 LEU A C 1
ATOM 636 O O . LEU A 1 80 ? 3.051 19.109 10.555 1 95.94 80 LEU A O 1
ATOM 640 N N . VAL A 1 81 ? 2.412 20.203 12.406 1 96.94 81 VAL A N 1
ATOM 641 C CA . VAL A 1 81 ? 1.053 20.422 11.922 1 96.94 81 VAL A CA 1
ATOM 642 C C . VAL A 1 81 ? 1.08 21.344 10.703 1 96.94 81 VAL A C 1
ATOM 644 O O . VAL A 1 81 ? 0.393 21.078 9.711 1 96.94 81 VAL A O 1
ATOM 647 N N . PHE A 1 82 ? 1.919 22.344 10.805 1 98.44 82 PHE A N 1
ATOM 648 C CA . PHE A 1 82 ? 2.039 23.312 9.727 1 98.44 82 PHE A CA 1
ATOM 649 C C . PHE A 1 82 ? 2.566 22.641 8.461 1 98.44 82 PHE A C 1
ATOM 651 O O . PHE A 1 82 ? 2.154 22.984 7.352 1 98.44 82 PHE A O 1
ATOM 658 N N . LEU A 1 83 ? 3.514 21.688 8.594 1 98.62 83 LEU A N 1
ATOM 659 C CA . LEU A 1 83 ? 4.035 20.984 7.434 1 98.62 83 LEU A CA 1
ATOM 660 C C . LEU A 1 83 ? 2.912 20.266 6.684 1 98.62 83 LEU A C 1
ATOM 662 O O . LEU A 1 83 ? 2.842 20.344 5.453 1 98.62 83 LEU A O 1
ATOM 666 N N . GLY A 1 84 ? 2.076 19.578 7.477 1 98.69 84 GLY A N 1
ATOM 667 C CA . GLY A 1 84 ? 0.933 18.922 6.871 1 98.69 84 GLY A CA 1
ATOM 668 C C . GLY A 1 84 ? -0.005 19.875 6.16 1 98.69 84 GLY A C 1
ATOM 669 O O . GLY A 1 84 ? -0.438 19.609 5.039 1 98.69 84 GLY A O 1
ATOM 670 N N . ALA A 1 85 ? -0.258 20.984 6.793 1 98.81 85 ALA A N 1
ATOM 671 C CA . ALA A 1 85 ? -1.175 21.969 6.23 1 98.81 85 ALA A CA 1
ATOM 672 C C . ALA A 1 85 ? -0.615 22.562 4.938 1 98.81 85 ALA A C 1
ATOM 674 O O . ALA A 1 85 ? -1.338 22.703 3.951 1 98.81 85 ALA A O 1
ATOM 675 N N . LEU A 1 86 ? 0.647 22.891 4.965 1 98.88 86 LEU A N 1
ATOM 676 C CA . LEU A 1 86 ? 1.3 23.438 3.777 1 98.88 86 LEU A CA 1
ATOM 677 C C . LEU A 1 86 ? 1.265 22.422 2.631 1 98.88 86 LEU A C 1
ATOM 679 O O . LEU A 1 86 ? 0.983 22.797 1.486 1 98.88 86 LEU A O 1
ATOM 683 N N . ALA A 1 87 ? 1.562 21.203 2.969 1 98.88 87 ALA A N 1
ATOM 684 C CA . ALA A 1 87 ? 1.538 20.141 1.957 1 98.88 87 ALA A CA 1
ATOM 685 C C . ALA A 1 87 ? 0.154 20.016 1.326 1 98.88 87 ALA A C 1
ATOM 687 O O . ALA A 1 87 ? 0.031 19.875 0.107 1 98.88 87 ALA A O 1
ATOM 688 N N . VAL A 1 88 ? -0.883 20.094 2.146 1 98.94 88 VAL A N 1
ATOM 689 C CA . VAL A 1 88 ? -2.254 19.969 1.66 1 98.94 88 VAL A CA 1
ATOM 690 C C . VAL A 1 88 ? -2.596 21.172 0.776 1 98.94 88 VAL A C 1
ATOM 692 O O . VAL A 1 88 ? -3.139 21 -0.319 1 98.94 88 VAL A O 1
ATOM 695 N N . VAL A 1 89 ? -2.268 22.375 1.216 1 98.94 89 VAL A N 1
ATOM 696 C CA . VAL A 1 89 ? -2.586 23.578 0.457 1 98.94 89 VAL A CA 1
ATOM 697 C C . VAL A 1 89 ? -1.887 23.547 -0.9 1 98.94 89 VAL A C 1
ATOM 699 O O . VAL A 1 89 ? -2.484 23.875 -1.925 1 98.94 89 VAL A O 1
ATOM 702 N N . GLU A 1 90 ? -0.683 23.141 -0.911 1 98.88 90 GLU A N 1
ATOM 703 C CA . GLU A 1 90 ? 0.059 23.078 -2.166 1 98.88 90 GLU A CA 1
ATOM 704 C C . GLU A 1 90 ? -0.472 21.969 -3.066 1 98.88 90 GLU A C 1
ATOM 706 O O . GLU A 1 90 ? -0.443 22.094 -4.293 1 98.88 90 GLU A O 1
ATOM 711 N N . THR A 1 91 ? -0.914 20.875 -2.473 1 98.81 91 THR A N 1
ATOM 712 C CA . THR A 1 91 ? -1.593 19.844 -3.25 1 98.81 91 THR A CA 1
ATOM 713 C C . THR A 1 91 ? -2.834 20.406 -3.934 1 98.81 91 THR A C 1
ATOM 715 O O . THR A 1 91 ? -3.053 20.172 -5.125 1 98.81 91 THR A O 1
ATOM 718 N N . LEU A 1 92 ? -3.625 21.188 -3.186 1 98.88 92 LEU A N 1
ATOM 719 C CA . LEU A 1 92 ? -4.805 21.844 -3.74 1 98.88 92 LEU A CA 1
ATOM 720 C C . LEU A 1 92 ? -4.422 22.781 -4.875 1 98.88 92 LEU A C 1
ATOM 722 O O . LEU A 1 92 ? -5.07 22.797 -5.922 1 98.88 92 LEU A O 1
ATOM 726 N N . GLU A 1 93 ? -3.342 23.5 -4.703 1 98.81 93 GLU A N 1
ATOM 727 C CA . GLU A 1 93 ? -2.877 24.438 -5.723 1 98.81 93 GLU A CA 1
ATOM 728 C C . GLU A 1 93 ? -2.555 23.703 -7.027 1 98.81 93 GLU A C 1
ATOM 730 O O . GLU A 1 93 ? -2.869 24.203 -8.109 1 98.81 93 GLU A O 1
ATOM 735 N N . GLN A 1 94 ? -1.964 22.562 -6.926 1 98.19 94 GLN A N 1
ATOM 736 C CA . GLN A 1 94 ? -1.607 21.797 -8.109 1 98.19 94 GLN A CA 1
ATOM 737 C C . GLN A 1 94 ? -2.854 21.297 -8.844 1 98.19 94 GLN A C 1
ATOM 739 O O . GLN A 1 94 ? -2.803 21 -10.039 1 98.19 94 GLN A O 1
ATOM 744 N N . LEU A 1 95 ? -3.92 21.266 -8.078 1 97.75 95 LEU A N 1
ATOM 745 C CA . LEU A 1 95 ? -5.184 20.828 -8.672 1 97.75 95 LEU A CA 1
ATOM 746 C C . LEU A 1 95 ? -6.012 22.047 -9.102 1 97.75 95 LEU A C 1
ATOM 748 O O . LEU A 1 95 ? -7.172 21.891 -9.5 1 97.75 95 LEU A O 1
ATOM 752 N N . GLY A 1 96 ? -5.461 23.234 -8.984 1 97.94 96 GLY A N 1
ATOM 753 C CA . GLY A 1 96 ? -6.117 24.469 -9.406 1 97.94 96 GLY A CA 1
ATOM 754 C C . GLY A 1 96 ? -7.086 25 -8.367 1 97.94 96 GLY A C 1
ATOM 755 O O . GLY A 1 96 ? -8.008 25.766 -8.703 1 97.94 96 GLY A O 1
ATOM 756 N N . ILE A 1 97 ? -6.961 24.625 -7.133 1 98.56 97 ILE A N 1
ATOM 757 C CA . ILE A 1 97 ? -7.871 25.016 -6.062 1 98.56 97 ILE A CA 1
ATOM 758 C C . ILE A 1 97 ? -7.129 25.891 -5.055 1 98.56 97 ILE A C 1
ATOM 760 O O . ILE A 1 97 ? -6.012 25.562 -4.645 1 98.56 97 ILE A O 1
ATOM 764 N N . GLU A 1 98 ? -7.676 26.953 -4.695 1 98.56 98 GLU A N 1
ATOM 765 C CA . GLU A 1 98 ? -7.086 27.781 -3.656 1 98.56 98 GLU A CA 1
ATOM 766 C C . GLU A 1 98 ? -7.527 27.344 -2.266 1 98.56 98 GLU A C 1
ATOM 768 O O . GLU A 1 98 ? -8.719 27.375 -1.942 1 98.56 98 GLU A O 1
ATOM 773 N N . GLY A 1 99 ? -6.617 26.859 -1.472 1 98.69 99 GLY A N 1
ATOM 774 C CA . GLY A 1 99 ? -6.855 26.516 -0.08 1 98.69 99 GLY A CA 1
ATOM 775 C C . GLY A 1 99 ? -6.227 27.484 0.896 1 98.69 99 GLY A C 1
ATOM 776 O O . GLY A 1 99 ? -5.258 28.172 0.562 1 98.69 99 GLY A O 1
ATOM 777 N N . LYS A 1 100 ? -6.789 27.609 2.045 1 98.69 100 LYS A N 1
ATOM 778 C CA . LYS A 1 100 ? -6.266 28.438 3.127 1 98.69 100 LYS A CA 1
ATOM 779 C C . LYS A 1 100 ? -6.188 27.656 4.434 1 98.69 100 LYS A C 1
ATOM 781 O O . LYS A 1 100 ? -6.949 26.703 4.637 1 98.69 100 LYS A O 1
ATOM 786 N N . ILE A 1 101 ? -5.312 28.078 5.254 1 98.38 101 ILE A N 1
ATOM 787 C CA . ILE A 1 101 ? -5.098 27.375 6.516 1 98.38 101 ILE A CA 1
ATOM 788 C C . ILE A 1 101 ? -5.809 28.125 7.645 1 98.38 101 ILE A C 1
ATOM 790 O O . ILE A 1 101 ? -5.641 29.328 7.801 1 98.38 101 ILE A O 1
ATOM 794 N N . LYS A 1 102 ? -6.637 27.422 8.328 1 96.5 102 LYS A N 1
ATOM 795 C CA . LYS A 1 102 ? -7.203 27.906 9.586 1 96.5 102 LYS A CA 1
ATOM 796 C C . LYS A 1 102 ? -6.473 27.312 10.789 1 96.5 102 LYS A C 1
ATOM 798 O O . LYS A 1 102 ? -6.477 26.094 10.977 1 96.5 102 LYS A O 1
ATOM 803 N N . TRP A 1 103 ? -5.898 28.156 11.555 1 94.38 103 TRP A N 1
ATOM 804 C CA . TRP A 1 103 ? -5.16 27.688 12.727 1 94.38 103 TRP A CA 1
ATOM 805 C C . TRP A 1 103 ? -6.066 26.891 13.656 1 94.38 103 TRP A C 1
ATOM 807 O O . TRP A 1 103 ? -7.227 27.25 13.867 1 94.38 103 TRP A O 1
ATOM 817 N N . PRO A 1 104 ? -5.535 25.719 14.055 1 89 104 PRO A N 1
ATOM 818 C CA . PRO A 1 104 ? -4.156 25.234 13.977 1 89 104 PRO A CA 1
ATOM 819 C C . PRO A 1 104 ? -3.982 24.109 12.961 1 89 104 PRO A C 1
ATOM 821 O O . PRO A 1 104 ? -2.857 23.812 12.547 1 89 104 PRO A O 1
ATOM 824 N N . ASN A 1 105 ? -5.078 23.547 12.508 1 93.69 105 ASN A N 1
ATOM 825 C CA . ASN A 1 105 ? -4.863 22.25 11.875 1 93.69 105 ASN A CA 1
ATOM 826 C C . ASN A 1 105 ? -5.828 22.016 10.711 1 93.69 105 ASN A C 1
ATOM 828 O O . ASN A 1 105 ? -5.934 20.906 10.195 1 93.69 105 ASN A O 1
ATOM 832 N N . ASP A 1 106 ? -6.555 23.078 10.312 1 96.81 106 ASP A N 1
ATOM 833 C CA . ASP A 1 106 ? -7.559 22.891 9.273 1 96.81 106 ASP A CA 1
ATOM 834 C C . ASP A 1 106 ? -7.129 23.547 7.961 1 96.81 106 ASP A C 1
ATOM 836 O O . ASP A 1 106 ? -6.523 24.625 7.969 1 96.81 106 ASP A O 1
ATOM 840 N N . VAL A 1 107 ? -7.48 22.922 6.957 1 98.69 107 VAL A N 1
ATOM 841 C CA . VAL A 1 107 ? -7.387 23.547 5.637 1 98.69 107 VAL A CA 1
ATOM 842 C C . VAL A 1 107 ? -8.789 23.75 5.062 1 98.69 107 VAL A C 1
ATOM 844 O O . VAL A 1 107 ? -9.617 22.828 5.098 1 98.69 107 VAL A O 1
ATOM 847 N N . LEU A 1 108 ? -9.031 24.938 4.57 1 98.56 108 LEU A N 1
ATOM 848 C CA . LEU A 1 108 ? -10.352 25.297 4.074 1 98.56 108 LEU A CA 1
ATOM 849 C C . LEU A 1 108 ? -10.305 25.625 2.582 1 98.56 108 LEU A C 1
ATOM 851 O O . LEU A 1 108 ? -9.289 26.109 2.082 1 98.56 108 LEU A O 1
ATOM 855 N N . VAL A 1 109 ? -11.359 25.312 1.918 1 98.62 109 VAL A N 1
ATOM 856 C CA . VAL A 1 109 ? -11.656 25.781 0.569 1 98.62 109 VAL A CA 1
ATOM 857 C C . VAL A 1 109 ? -13.008 26.484 0.55 1 98.62 109 VAL A C 1
ATOM 859 O O . VAL A 1 109 ? -14.016 25.906 0.962 1 98.62 109 VAL A O 1
ATOM 862 N N . ASN A 1 110 ? -13 27.734 0.135 1 96.62 110 ASN A N 1
ATOM 863 C CA . ASN A 1 110 ? -14.227 28.531 0.167 1 96.62 110 ASN A CA 1
ATOM 864 C C . ASN A 1 110 ? -14.859 28.547 1.557 1 96.62 110 ASN A C 1
ATOM 866 O O . ASN A 1 110 ? -16.047 28.266 1.701 1 96.62 110 ASN A O 1
ATOM 870 N N . GLU A 1 111 ? -13.984 28.625 2.547 1 94.94 111 GLU A N 1
ATOM 871 C CA . GLU A 1 111 ? -14.352 28.781 3.951 1 94.94 111 GLU A CA 1
ATOM 872 C C . GLU A 1 111 ? -14.945 27.484 4.508 1 94.94 111 GLU A C 1
ATOM 874 O O . GLU A 1 111 ? -15.516 27.484 5.605 1 94.94 111 GLU A O 1
ATOM 879 N N . LYS A 1 112 ? -14.859 26.438 3.793 1 97.75 112 LYS A N 1
ATOM 880 C CA . LYS A 1 112 ? -15.305 25.125 4.258 1 97.75 112 LYS A CA 1
ATOM 881 C C . LYS A 1 112 ? -14.125 24.172 4.461 1 97.75 112 LYS A C 1
ATOM 883 O O . LYS A 1 112 ? -13.188 24.172 3.666 1 97.75 112 LYS A O 1
ATOM 888 N N . LYS A 1 113 ? -14.266 23.375 5.469 1 97.75 113 LYS A N 1
ATOM 889 C CA . LYS A 1 113 ? -13.172 22.469 5.824 1 97.75 113 LYS A CA 1
ATOM 890 C C . LYS A 1 113 ? -13.039 21.344 4.816 1 97.75 113 LYS A C 1
ATOM 892 O O . LYS A 1 113 ? -14.023 20.656 4.5 1 97.75 113 LYS A O 1
ATOM 897 N N . ILE A 1 114 ? -11.828 21.156 4.32 1 98.69 114 ILE A N 1
ATOM 898 C CA . ILE A 1 114 ? -11.602 20.078 3.363 1 98.69 114 ILE A CA 1
ATOM 899 C C . ILE A 1 114 ? -10.609 19.078 3.943 1 98.69 114 ILE A C 1
ATOM 901 O O . ILE A 1 114 ? -10.57 17.922 3.523 1 98.69 114 ILE A O 1
ATOM 905 N N . CYS A 1 115 ? -9.82 19.5 4.91 1 98.62 115 CYS A N 1
ATOM 906 C CA . CYS A 1 115 ? -8.773 18.656 5.461 1 98.62 115 CYS A CA 1
ATOM 907 C C . CYS A 1 115 ? -8.508 19 6.922 1 98.62 115 CYS A C 1
ATOM 909 O O . CYS A 1 115 ? -8.656 20.141 7.332 1 98.62 115 CYS A O 1
ATOM 911 N N . GLY A 1 116 ? -8.219 17.984 7.676 1 97.75 116 GLY A N 1
ATOM 912 C CA . GLY A 1 116 ? -7.73 18.109 9.039 1 97.75 116 GLY A CA 1
ATOM 913 C C . GLY A 1 116 ? -6.406 17.406 9.266 1 97.75 116 GLY A C 1
ATOM 914 O O . GLY A 1 116 ? -6.176 16.312 8.734 1 97.75 116 GLY A O 1
ATOM 915 N N . ILE A 1 117 ? -5.555 18.031 10.062 1 97.56 117 ILE A N 1
ATOM 916 C CA . ILE A 1 117 ? -4.242 17.469 10.375 1 97.56 117 ILE A CA 1
ATOM 917 C C . ILE A 1 117 ? -4.148 17.172 11.875 1 97.56 117 ILE A C 1
ATOM 919 O O . ILE A 1 117 ? -4.555 18 12.703 1 97.56 117 ILE A O 1
ATOM 923 N N . LEU A 1 118 ? -3.701 16.047 12.219 1 95.81 118 LEU A N 1
ATOM 924 C CA . LEU A 1 118 ? -3.539 15.625 13.602 1 95.81 118 LEU A CA 1
ATOM 925 C C . LEU A 1 118 ? -2.111 15.156 13.867 1 95.81 118 LEU A C 1
ATOM 927 O O . LEU A 1 118 ? -1.601 14.281 13.164 1 95.81 118 LEU A O 1
ATOM 931 N N . VAL A 1 119 ? -1.469 15.75 14.82 1 94.81 119 VAL A N 1
ATOM 932 C CA . VAL A 1 119 ? -0.125 15.336 15.211 1 94.81 119 VAL A CA 1
ATOM 933 C C . VAL A 1 119 ? -0.15 14.766 16.625 1 94.81 119 VAL A C 1
ATOM 935 O O . VAL A 1 119 ? -0.646 15.414 17.547 1 94.81 119 VAL A O 1
ATOM 938 N N . GLU A 1 120 ? 0.283 13.57 16.672 1 92.44 120 GLU A N 1
ATOM 939 C CA . GLU A 1 120 ? 0.485 12.875 17.938 1 92.44 120 GLU A CA 1
ATOM 940 C C . GLU A 1 120 ? 1.893 12.289 18.031 1 92.44 120 GLU A C 1
ATOM 942 O O . GLU A 1 120 ? 2.615 12.242 17.031 1 92.44 120 GLU A O 1
ATOM 947 N N . GLY A 1 121 ? 2.297 11.961 19.266 1 88.44 121 GLY A N 1
ATOM 948 C CA . GLY A 1 121 ? 3.629 11.375 19.312 1 88.44 121 GLY A CA 1
ATOM 949 C C . GLY A 1 121 ? 4.023 10.922 20.703 1 88.44 121 GLY A C 1
ATOM 950 O O . GLY A 1 121 ? 3.197 10.906 21.625 1 88.44 121 GLY A O 1
ATOM 951 N N . SER A 1 122 ? 5.121 10.344 20.719 1 89.88 122 SER A N 1
ATOM 952 C CA . SER A 1 122 ? 5.812 9.953 21.938 1 89.88 122 SER A CA 1
ATOM 953 C C . SER A 1 122 ? 7.062 10.797 22.156 1 89.88 122 SER A C 1
ATOM 955 O O . SER A 1 122 ? 7.863 10.984 21.25 1 89.88 122 SER A O 1
ATOM 957 N N . PHE A 1 123 ? 7.09 11.391 23.344 1 85.56 123 PHE A N 1
ATOM 958 C CA . PHE A 1 123 ? 8.219 12.273 23.594 1 85.56 123 PHE A CA 1
ATOM 959 C C . PHE A 1 123 ? 8.469 12.414 25.094 1 85.56 123 PHE A C 1
ATOM 961 O O . PHE A 1 123 ? 7.602 12.078 25.906 1 85.56 123 PHE A O 1
ATOM 968 N N . SER A 1 124 ? 9.672 12.703 25.438 1 86 124 SER A N 1
ATOM 969 C CA . SER A 1 124 ? 10.062 13.18 26.766 1 86 124 SER A CA 1
ATOM 970 C C . SER A 1 124 ? 10.125 14.703 26.812 1 86 124 SER A C 1
ATOM 972 O O . SER A 1 124 ? 9.695 15.375 25.875 1 86 124 SER A O 1
ATOM 974 N N . GLU A 1 125 ? 10.617 15.188 27.938 1 80.56 125 GLU A N 1
ATOM 975 C CA . GLU A 1 125 ? 10.773 16.625 28.062 1 80.56 125 GLU A CA 1
ATOM 976 C C . GLU A 1 125 ? 11.82 17.156 27.078 1 80.56 125 GLU A C 1
ATOM 978 O O . GLU A 1 125 ? 11.742 18.297 26.641 1 80.56 125 GLU A O 1
ATOM 983 N N . LYS A 1 126 ? 12.695 16.172 26.734 1 87.38 126 LYS A N 1
ATOM 984 C CA . LYS A 1 126 ? 13.867 16.688 26.031 1 87.38 126 LYS A CA 1
ATOM 985 C C . LYS A 1 126 ? 13.883 16.219 24.578 1 87.38 126 LYS A C 1
ATOM 987 O O . LYS A 1 126 ? 14.625 16.766 23.766 1 87.38 126 LYS A O 1
ATOM 992 N N . GLU A 1 127 ? 13.07 15.219 24.328 1 89.69 127 GLU A N 1
ATOM 993 C CA . GLU A 1 127 ? 13.219 14.695 22.969 1 89.69 127 GLU A CA 1
ATOM 994 C C . GLU A 1 127 ? 11.922 14.07 22.469 1 89.69 127 GLU A C 1
ATOM 996 O O . GLU A 1 127 ? 11.117 13.578 23.266 1 89.69 127 GLU A O 1
ATOM 1001 N N . VAL A 1 128 ? 11.758 14.188 21.156 1 90.94 128 VAL A N 1
ATOM 1002 C CA . VAL A 1 128 ? 10.664 13.5 20.469 1 90.94 128 VAL A CA 1
ATOM 1003 C C . VAL A 1 128 ? 11.148 12.148 19.953 1 90.94 128 VAL A C 1
ATOM 1005 O O . VAL A 1 128 ? 12.133 12.078 19.203 1 90.94 128 VAL A O 1
ATOM 1008 N N . TYR A 1 129 ? 10.492 11.094 20.375 1 93.44 129 TYR A N 1
ATOM 1009 C CA . TYR A 1 129 ? 10.859 9.766 19.922 1 93.44 129 TYR A CA 1
ATOM 1010 C C . TYR A 1 129 ? 10.266 9.477 18.547 1 93.44 129 TYR A C 1
ATOM 1012 O O . TYR A 1 129 ? 10.969 9 17.641 1 93.44 129 TYR A O 1
ATOM 1020 N N . TYR A 1 130 ? 9.008 9.688 18.359 1 96.06 130 TYR A N 1
ATOM 1021 C CA . TYR A 1 130 ? 8.352 9.609 17.062 1 96.06 130 TYR A CA 1
ATOM 1022 C C . TYR A 1 130 ? 7.094 10.461 17.031 1 96.06 130 TYR A C 1
ATOM 1024 O O . TYR A 1 130 ? 6.559 10.828 18.078 1 96.06 130 TYR A O 1
ATOM 1032 N N . ILE A 1 131 ? 6.715 10.844 15.844 1 96.38 131 ILE A N 1
ATOM 1033 C CA . ILE A 1 131 ? 5.5 11.609 15.578 1 96.38 131 ILE A CA 1
ATOM 1034 C C . ILE A 1 131 ? 4.621 10.852 14.586 1 96.38 131 ILE A C 1
ATOM 1036 O O . ILE A 1 131 ? 5.125 10.258 13.625 1 96.38 131 ILE A O 1
ATOM 1040 N N . ILE A 1 132 ? 3.354 10.836 14.914 1 97.94 132 ILE A N 1
ATOM 1041 C CA . ILE A 1 132 ? 2.365 10.398 13.938 1 97.94 132 ILE A CA 1
ATOM 1042 C C . ILE A 1 132 ? 1.644 11.609 13.352 1 97.94 132 ILE A C 1
ATOM 1044 O O . ILE A 1 132 ? 0.944 12.328 14.078 1 97.94 132 ILE A O 1
ATOM 1048 N N . LEU A 1 133 ? 1.871 11.852 12.125 1 98.38 133 LEU A N 1
ATOM 1049 C CA . LEU A 1 133 ? 1.183 12.93 11.422 1 98.38 133 LEU A CA 1
ATOM 1050 C C . LEU A 1 133 ? 0.011 12.383 10.609 1 98.38 133 LEU A C 1
ATOM 1052 O O . LEU A 1 133 ? 0.206 11.805 9.539 1 98.38 133 LEU A O 1
ATOM 1056 N N . GLY A 1 134 ? -1.17 12.602 11.117 1 98.5 134 GLY A N 1
ATOM 1057 C CA . GLY A 1 134 ? -2.383 12.172 10.438 1 98.5 134 GLY A CA 1
ATOM 1058 C C . GLY A 1 134 ? -2.977 13.242 9.547 1 98.5 134 GLY A C 1
ATOM 1059 O O . GLY A 1 134 ? -3.01 14.422 9.922 1 98.5 134 GLY A O 1
ATOM 1060 N N . ILE A 1 135 ? -3.402 12.875 8.398 1 98.81 135 ILE A N 1
ATOM 1061 C CA . ILE A 1 135 ? -4.066 13.773 7.461 1 98.81 135 ILE A CA 1
ATOM 1062 C C . ILE A 1 135 ? -5.371 13.141 6.98 1 98.81 135 ILE A C 1
ATOM 1064 O O . ILE A 1 135 ? -5.367 12.047 6.41 1 98.81 135 ILE A O 1
ATOM 1068 N N . GLY A 1 136 ? -6.449 13.797 7.262 1 98.69 136 GLY A N 1
ATOM 1069 C CA . GLY A 1 136 ? -7.746 13.453 6.699 1 98.69 136 GLY A CA 1
ATOM 1070 C C . GLY A 1 136 ? -8.242 14.461 5.68 1 98.69 136 GLY A C 1
ATOM 1071 O O . GLY A 1 136 ? -8.5 15.617 6.02 1 98.69 136 GLY A O 1
ATOM 1072 N N . MET A 1 137 ? -8.406 14.039 4.492 1 98.75 137 MET A N 1
ATOM 1073 C CA . MET A 1 137 ? -8.797 14.945 3.418 1 98.75 137 MET A CA 1
ATOM 1074 C C . MET A 1 137 ? -10.008 14.398 2.668 1 98.75 137 MET A C 1
ATOM 1076 O O . MET A 1 137 ? -10.023 13.234 2.258 1 98.75 137 MET A O 1
ATOM 1080 N N . ASN A 1 138 ? -11 15.219 2.531 1 98.75 138 ASN A N 1
ATOM 1081 C CA . ASN A 1 138 ? -12.164 14.875 1.722 1 98.75 138 ASN A CA 1
ATOM 1082 C C . ASN A 1 138 ? -11.852 14.953 0.23 1 98.75 138 ASN A C 1
ATOM 1084 O O . ASN A 1 138 ? -11.477 16.016 -0.276 1 98.75 138 ASN A O 1
ATOM 1088 N N . VAL A 1 139 ? -12.039 13.844 -0.463 1 98.69 139 VAL A N 1
ATOM 1089 C CA . VAL A 1 139 ? -11.703 13.82 -1.884 1 98.69 139 VAL A CA 1
ATOM 1090 C C . VAL A 1 139 ? -12.961 13.539 -2.707 1 98.69 139 VAL A C 1
ATOM 1092 O O . VAL A 1 139 ? -13.539 14.453 -3.305 1 98.69 139 VAL A O 1
ATOM 1095 N N . ASN A 1 140 ? -13.461 12.32 -2.602 1 98.5 140 ASN A N 1
ATOM 1096 C CA . ASN A 1 140 ? -14.656 11.945 -3.357 1 98.5 140 ASN A CA 1
ATOM 1097 C C . ASN A 1 140 ? -15.797 11.523 -2.436 1 98.5 140 ASN A C 1
ATOM 1099 O O . ASN A 1 140 ? -16.891 11.227 -2.898 1 98.5 140 ASN A O 1
ATOM 1103 N N . ASN A 1 141 ? -15.5 11.484 -1.182 1 97.75 141 ASN A N 1
ATOM 1104 C CA . ASN A 1 141 ? -16.453 10.953 -0.217 1 97.75 141 ASN A CA 1
ATOM 1105 C C . ASN A 1 141 ? -17.672 11.867 -0.065 1 97.75 141 ASN A C 1
ATOM 1107 O O . ASN A 1 141 ? -17.547 13.086 -0.233 1 97.75 141 ASN A O 1
ATOM 1111 N N . SER A 1 142 ? -18.75 11.234 0.291 1 94.75 142 SER A N 1
ATOM 1112 C CA . SER A 1 142 ? -19.922 12.008 0.696 1 94.75 142 SER A CA 1
ATOM 1113 C C . SER A 1 142 ? -19.766 12.555 2.113 1 94.75 142 SER A C 1
ATOM 1115 O O . SER A 1 142 ? -19.219 11.875 2.984 1 94.75 142 SER A O 1
ATOM 1117 N N . LEU A 1 143 ? -20.234 13.703 2.248 1 94.25 143 LEU A N 1
ATOM 1118 C CA . LEU A 1 143 ? -20.172 14.32 3.566 1 94.25 143 LEU A CA 1
ATOM 1119 C C . LEU A 1 143 ? -21.469 14.086 4.34 1 94.25 143 LEU A C 1
ATOM 1121 O O . LEU A 1 143 ? -22.562 14.125 3.762 1 94.25 143 LEU A O 1
ATOM 1125 N N . PRO A 1 144 ? -21.312 13.82 5.602 1 91.56 144 PRO A N 1
ATOM 1126 C CA . PRO A 1 144 ? -22.531 13.773 6.406 1 91.56 144 PRO A CA 1
ATOM 1127 C C . PRO A 1 144 ? -23.375 15.047 6.281 1 91.56 144 PRO A C 1
ATOM 1129 O O . PRO A 1 144 ? -22.812 16.141 6.137 1 91.56 144 PRO A O 1
ATOM 1132 N N . GLN A 1 145 ? -24.625 14.844 6.438 1 91.69 145 GLN A N 1
ATOM 1133 C CA . GLN A 1 145 ? -25.547 15.953 6.242 1 91.69 145 GLN A CA 1
ATOM 1134 C C . GLN A 1 145 ? -25.234 17.109 7.191 1 91.69 145 GLN A C 1
ATOM 1136 O O . GLN A 1 145 ? -25.344 18.266 6.812 1 91.69 145 GLN A O 1
ATOM 1141 N N . GLU A 1 146 ? -24.844 16.75 8.367 1 92.44 146 GLU A N 1
ATOM 1142 C CA . GLU A 1 146 ? -24.609 17.75 9.398 1 92.44 146 GLU A CA 1
ATOM 1143 C C . GLU A 1 146 ? -23.359 18.562 9.102 1 92.44 146 GLU A C 1
ATOM 1145 O O . GLU A 1 146 ? -23.141 19.625 9.695 1 92.44 146 GLU A O 1
ATOM 1150 N N . LEU A 1 147 ? -22.5 18.141 8.102 1 93.12 147 LEU A N 1
ATOM 1151 C CA . LEU A 1 147 ? -21.234 18.797 7.852 1 93.12 147 LEU A CA 1
ATOM 1152 C C . LEU A 1 147 ? -21.234 19.516 6.504 1 93.12 147 LEU A C 1
ATOM 1154 O O . LEU A 1 147 ? -20.281 20.219 6.164 1 93.12 147 LEU A O 1
ATOM 1158 N N . VAL A 1 148 ? -22.281 19.422 5.777 1 91.62 148 VAL A N 1
ATOM 1159 C CA . VAL A 1 148 ? -22.328 19.922 4.406 1 91.62 148 VAL A CA 1
ATOM 1160 C C . VAL A 1 148 ? -22.156 21.438 4.395 1 91.62 148 VAL A C 1
ATOM 1162 O O . VAL A 1 148 ? -21.578 22 3.457 1 91.62 148 VAL A O 1
ATOM 1165 N N . SER A 1 149 ? -22.562 22.094 5.473 1 94 149 SER A N 1
ATOM 1166 C CA . SER A 1 149 ? -22.484 23.547 5.508 1 94 149 SER A CA 1
ATOM 1167 C C . SER A 1 149 ? -21.094 24.016 5.922 1 94 149 SER A C 1
ATOM 1169 O O . SER A 1 149 ? -20.703 25.141 5.633 1 94 149 SER A O 1
ATOM 1171 N N . THR A 1 150 ? -20.312 23.156 6.504 1 95.5 150 THR A N 1
ATOM 1172 C CA . THR A 1 150 ? -19.047 23.609 7.09 1 95.5 150 THR A CA 1
ATOM 1173 C C . THR A 1 150 ? -17.875 22.891 6.441 1 95.5 150 THR A C 1
ATOM 1175 O O . THR A 1 150 ? -16.719 23.281 6.633 1 95.5 150 THR A O 1
ATOM 1178 N N . SER A 1 151 ? -18.141 21.859 5.641 1 97.38 151 SER A N 1
ATOM 1179 C CA . SER A 1 151 ? -17.094 21.062 5.035 1 97.38 151 SER A CA 1
ATOM 1180 C C . SER A 1 151 ? -17.312 20.891 3.537 1 97.38 151 SER A C 1
ATOM 1182 O O . SER A 1 151 ? -18.422 21.109 3.039 1 97.38 151 SER A O 1
ATOM 1184 N N . THR A 1 152 ? -16.312 20.578 2.824 1 98.38 152 THR A N 1
ATOM 1185 C CA . THR A 1 152 ? -16.391 20.312 1.392 1 98.38 152 THR A CA 1
ATOM 1186 C C . THR A 1 152 ? -15.414 19.203 0.997 1 98.38 152 THR A C 1
ATOM 1188 O O . THR A 1 152 ? -14.727 18.641 1.852 1 98.38 152 THR A O 1
ATOM 1191 N N . SER A 1 153 ? -15.484 18.766 -0.23 1 98.62 153 SER A N 1
ATOM 1192 C CA . SER A 1 153 ? -14.594 17.766 -0.805 1 98.62 153 SER A CA 1
ATOM 1193 C C . SER A 1 153 ? -14.062 18.203 -2.164 1 98.62 153 SER A C 1
ATOM 1195 O O . SER A 1 153 ? -14.578 19.156 -2.758 1 98.62 153 SER A O 1
ATOM 1197 N N . LEU A 1 154 ? -13.039 17.578 -2.604 1 98.69 154 LEU A N 1
ATOM 1198 C CA . LEU A 1 154 ? -12.508 17.891 -3.924 1 98.69 154 LEU A CA 1
ATOM 1199 C C . LEU A 1 154 ? -13.562 17.688 -5.004 1 98.69 154 LEU A C 1
ATOM 1201 O O . LEU A 1 154 ? -13.68 18.5 -5.926 1 98.69 154 LEU A O 1
ATOM 1205 N N . ARG A 1 155 ? -14.273 16.609 -4.883 1 98.12 155 ARG A N 1
ATOM 1206 C CA . ARG A 1 155 ? -15.336 16.344 -5.848 1 98.12 155 ARG A CA 1
ATOM 1207 C C . ARG A 1 155 ? -16.344 17.469 -5.891 1 98.12 155 ARG A C 1
ATOM 1209 O O . ARG A 1 155 ? -16.766 17.891 -6.969 1 98.12 155 ARG A O 1
ATOM 1216 N N . GLU A 1 156 ? -16.734 17.969 -4.742 1 97.25 156 GLU A N 1
ATOM 1217 C CA . GLU A 1 156 ? -17.703 19.047 -4.672 1 97.25 156 GLU A CA 1
ATOM 1218 C C . GLU A 1 156 ? -17.125 20.344 -5.273 1 97.25 156 GLU A C 1
ATOM 1220 O O . GLU A 1 156 ? -17.844 21.078 -5.965 1 97.25 156 GLU A O 1
ATOM 1225 N N . VAL A 1 157 ? -15.906 20.594 -5.039 1 97.94 157 VAL A N 1
ATOM 1226 C CA . VAL A 1 157 ? -15.258 21.812 -5.488 1 97.94 157 VAL A CA 1
ATOM 1227 C C . VAL A 1 157 ? -15.023 21.766 -6.996 1 97.94 157 VAL A C 1
ATOM 1229 O O . VAL A 1 157 ? -15.266 22.734 -7.703 1 97.94 157 VAL A O 1
ATOM 1232 N N . LEU A 1 158 ? -14.625 20.578 -7.488 1 97.56 158 LEU A N 1
ATOM 1233 C CA . LEU A 1 158 ? -14.234 20.438 -8.891 1 97.56 158 LEU A CA 1
ATOM 1234 C C . LEU A 1 158 ? -15.422 20.016 -9.742 1 97.56 158 LEU A C 1
ATOM 1236 O O . LEU A 1 158 ? -15.406 20.188 -10.961 1 97.56 158 LEU A O 1
ATOM 1240 N N . GLY A 1 159 ? -16.406 19.391 -9.188 1 97.38 159 GLY A N 1
ATOM 1241 C CA . GLY A 1 159 ? -17.562 18.891 -9.906 1 97.38 159 GLY A CA 1
ATOM 1242 C C . GLY A 1 159 ? -17.328 17.531 -10.555 1 97.38 159 GLY A C 1
ATOM 1243 O O . GLY A 1 159 ? -18.172 17.031 -11.289 1 97.38 159 GLY A O 1
ATOM 1244 N N . VAL A 1 160 ? -16.125 16.969 -10.352 1 97.25 160 VAL A N 1
ATOM 1245 C CA . VAL A 1 160 ? -15.781 15.664 -10.906 1 97.25 160 VAL A CA 1
ATOM 1246 C C . VAL A 1 160 ? -14.984 14.867 -9.875 1 97.25 160 VAL A C 1
ATOM 1248 O O . VAL A 1 160 ? -14.406 15.438 -8.945 1 97.25 160 VAL A O 1
ATOM 1251 N N . GLU A 1 161 ? -15.016 13.609 -10.031 1 97.19 161 GLU A N 1
ATOM 1252 C CA . GLU A 1 161 ? -14.188 12.766 -9.18 1 97.19 161 GLU A CA 1
ATOM 1253 C C . GLU A 1 161 ? -12.727 12.812 -9.617 1 97.19 161 GLU A C 1
ATOM 1255 O O . GLU A 1 161 ? -12.43 12.938 -10.805 1 97.19 161 GLU A O 1
ATOM 1260 N N . ILE A 1 162 ? -11.875 12.734 -8.703 1 95.94 162 ILE A N 1
ATOM 1261 C CA . ILE A 1 162 ? -10.438 12.672 -8.938 1 95.94 162 ILE A CA 1
ATOM 1262 C C . ILE A 1 162 ? -9.875 11.375 -8.359 1 95.94 162 ILE A C 1
ATOM 1264 O O . ILE A 1 162 ? -10.258 10.961 -7.266 1 95.94 162 ILE A O 1
ATOM 1268 N N . PRO A 1 163 ? -8.977 10.688 -9.109 1 95.62 163 PRO A N 1
ATOM 1269 C CA . PRO A 1 163 ? -8.352 9.5 -8.523 1 95.62 163 PRO A CA 1
ATOM 1270 C C . PRO A 1 163 ? -7.582 9.812 -7.238 1 95.62 163 PRO A C 1
ATOM 1272 O O . PRO A 1 163 ? -6.668 10.641 -7.25 1 95.62 163 PRO A O 1
ATOM 1275 N N . ILE A 1 164 ? -7.938 9.164 -6.227 1 97.56 164 ILE A N 1
ATOM 1276 C CA . ILE A 1 164 ? -7.387 9.438 -4.906 1 97.56 164 ILE A CA 1
ATOM 1277 C C . ILE A 1 164 ? -5.879 9.219 -4.922 1 97.56 164 ILE A C 1
ATOM 1279 O O . ILE A 1 164 ? -5.129 9.945 -4.262 1 97.56 164 ILE A O 1
ATOM 1283 N N . ILE A 1 165 ? -5.426 8.266 -5.719 1 95.88 165 ILE A N 1
ATOM 1284 C CA . ILE A 1 165 ? -4.008 7.926 -5.781 1 95.88 165 ILE A CA 1
ATOM 1285 C C . ILE A 1 165 ? -3.215 9.125 -6.301 1 95.88 165 ILE A C 1
ATOM 1287 O O . ILE A 1 165 ? -2.07 9.336 -5.898 1 95.88 165 ILE A O 1
ATOM 1291 N N . GLU A 1 166 ? -3.77 9.883 -7.18 1 95.94 166 GLU A N 1
ATOM 1292 C CA . GLU A 1 166 ? -3.09 11.062 -7.695 1 95.94 166 GLU A CA 1
ATOM 1293 C C . GLU A 1 166 ? -2.951 12.133 -6.621 1 95.94 166 GLU A C 1
ATOM 1295 O O . GLU A 1 166 ? -1.908 12.781 -6.508 1 95.94 166 GLU A O 1
ATOM 1300 N N . VAL A 1 167 ? -3.998 12.328 -5.848 1 98.25 167 VAL A N 1
ATOM 1301 C CA . VAL A 1 167 ? -3.957 13.266 -4.734 1 98.25 167 VAL A CA 1
ATOM 1302 C C . VAL A 1 167 ? -2.904 12.82 -3.721 1 98.25 167 VAL A C 1
ATOM 1304 O O . VAL A 1 167 ? -2.109 13.633 -3.244 1 98.25 167 VAL A O 1
ATOM 1307 N N . PHE A 1 168 ? -2.93 11.516 -3.473 1 98.44 168 PHE A N 1
ATOM 1308 C CA . PHE A 1 168 ? -1.99 10.891 -2.543 1 98.44 168 PHE A CA 1
ATOM 1309 C C . PHE A 1 168 ? -0.552 11.148 -2.977 1 98.44 168 PHE A C 1
ATOM 1311 O O . PHE A 1 168 ? 0.283 11.555 -2.164 1 98.44 168 PHE A O 1
ATOM 1318 N N . LYS A 1 169 ? -0.253 10.969 -4.211 1 97.5 169 LYS A N 1
ATOM 1319 C CA . LYS A 1 169 ? 1.099 11.141 -4.738 1 97.5 169 LYS A CA 1
ATOM 1320 C C . LYS A 1 169 ? 1.58 12.578 -4.574 1 97.5 169 LYS A C 1
ATOM 1322 O O . LYS A 1 169 ? 2.691 12.812 -4.098 1 97.5 169 LYS A O 1
ATOM 1327 N N . ILE A 1 170 ? 0.764 13.508 -4.957 1 98.31 170 ILE A N 1
ATOM 1328 C CA . ILE A 1 170 ? 1.132 14.914 -4.867 1 98.31 170 ILE A CA 1
ATOM 1329 C C . ILE A 1 170 ? 1.35 15.305 -3.404 1 98.31 170 ILE A C 1
ATOM 1331 O O . ILE A 1 170 ? 2.35 15.9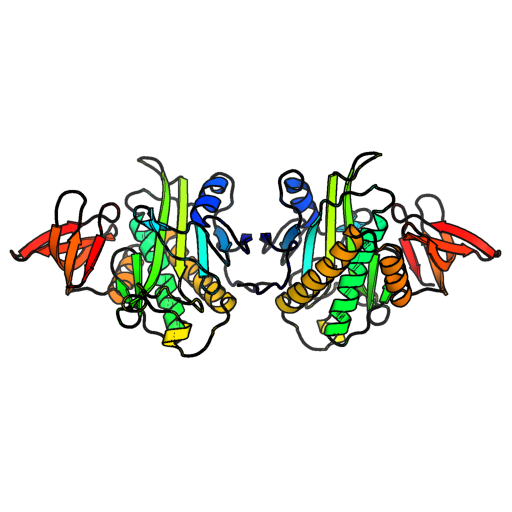38 -3.066 1 98.31 170 ILE A O 1
ATOM 1335 N N . LEU A 1 171 ? 0.462 14.859 -2.559 1 98.75 171 LEU A N 1
ATOM 1336 C CA . LEU A 1 171 ? 0.5 15.219 -1.146 1 98.75 171 LEU A CA 1
ATOM 1337 C C . LEU A 1 171 ? 1.773 14.703 -0.487 1 98.75 171 LEU A C 1
ATOM 1339 O O . LEU A 1 171 ? 2.432 15.43 0.262 1 98.75 171 LEU A O 1
ATOM 1343 N N . VAL A 1 172 ? 2.088 13.445 -0.74 1 98.75 172 VAL A N 1
ATOM 1344 C CA . VAL A 1 172 ? 3.25 12.82 -0.12 1 98.75 172 VAL A CA 1
ATOM 1345 C C . VAL A 1 172 ? 4.527 13.516 -0.583 1 98.75 172 VAL A C 1
ATOM 1347 O O . VAL A 1 172 ? 5.449 13.727 0.207 1 98.75 172 VAL A O 1
ATOM 1350 N N . GLU A 1 173 ? 4.559 13.898 -1.818 1 98.56 173 GLU A N 1
ATOM 1351 C CA . GLU A 1 173 ? 5.715 14.625 -2.348 1 98.56 173 GLU A CA 1
ATOM 1352 C C . GLU A 1 173 ? 5.871 15.984 -1.67 1 98.56 173 GLU A C 1
ATOM 1354 O O . GLU A 1 173 ? 6.984 16.375 -1.311 1 98.56 173 GLU A O 1
ATOM 1359 N N . ARG A 1 174 ? 4.766 16.672 -1.534 1 98.75 174 ARG A N 1
ATOM 1360 C CA . ARG A 1 174 ? 4.816 17.969 -0.892 1 98.75 174 ARG A CA 1
ATOM 1361 C C . ARG A 1 174 ? 5.172 17.844 0.585 1 98.75 174 ARG A C 1
ATOM 1363 O O . ARG A 1 174 ? 5.91 18.672 1.127 1 98.75 174 ARG A O 1
ATOM 1370 N N . LEU A 1 175 ? 4.66 16.859 1.217 1 98.81 175 LEU A N 1
ATOM 1371 C CA . LEU A 1 175 ? 4.973 16.625 2.621 1 98.81 175 LEU A CA 1
ATOM 1372 C C . LEU A 1 175 ? 6.465 16.359 2.809 1 98.81 175 LEU A C 1
ATOM 1374 O O . LEU A 1 175 ? 7.074 16.875 3.748 1 98.81 175 LEU A O 1
ATOM 1378 N N . GLU A 1 176 ? 6.996 15.539 1.918 1 98.75 176 GLU A N 1
ATOM 1379 C CA . GLU A 1 176 ? 8.422 15.266 2.02 1 98.75 176 GLU A CA 1
ATOM 1380 C C . GLU A 1 176 ? 9.242 16.547 1.855 1 98.75 176 GLU A C 1
ATOM 1382 O O . GLU A 1 176 ? 10.242 16.734 2.549 1 98.75 176 GLU A O 1
ATOM 1387 N N . HIS A 1 177 ? 8.836 17.344 0.923 1 98.62 177 HIS A N 1
ATOM 1388 C CA . HIS A 1 177 ? 9.516 18.609 0.715 1 98.62 177 HIS A CA 1
ATOM 1389 C C . HIS A 1 177 ? 9.57 19.422 2.004 1 98.62 177 HIS A C 1
ATOM 1391 O O . HIS A 1 177 ? 10.648 19.859 2.428 1 98.62 177 HIS A O 1
ATOM 1397 N N . TRP A 1 178 ? 8.492 19.625 2.627 1 98.75 178 TRP A N 1
ATOM 1398 C CA . TRP A 1 178 ? 8.438 20.484 3.809 1 98.75 178 TRP A CA 1
ATOM 1399 C C . TRP A 1 178 ? 9.109 19.812 5 1 98.75 178 TRP A C 1
ATOM 1401 O O . TRP A 1 178 ? 9.711 20.484 5.84 1 98.75 178 TRP A O 1
ATOM 1411 N N . TYR A 1 179 ? 9 18.484 5.102 1 98.69 179 TYR A N 1
ATOM 1412 C CA . TYR A 1 179 ? 9.695 17.766 6.16 1 98.69 179 TYR A CA 1
ATOM 1413 C C . TYR A 1 179 ? 11.203 17.938 6.031 1 98.69 179 TYR A C 1
ATOM 1415 O O . TYR A 1 179 ? 11.906 18.094 7.031 1 98.69 179 TYR A O 1
ATOM 1423 N N . ARG A 1 180 ? 11.633 17.906 4.801 1 98.38 180 ARG A N 1
ATOM 1424 C CA . ARG A 1 180 ? 13.047 18.156 4.551 1 98.38 180 ARG A CA 1
ATOM 1425 C C . ARG A 1 180 ? 13.461 19.547 5.016 1 98.38 180 ARG A C 1
ATOM 1427 O O . ARG A 1 180 ? 14.523 19.719 5.625 1 98.38 180 ARG A O 1
ATOM 1434 N N . GLU A 1 181 ? 12.656 20.516 4.68 1 98.44 181 GLU A N 1
ATOM 1435 C CA . GLU A 1 181 ? 12.938 21.875 5.133 1 98.44 181 GLU A CA 1
ATOM 1436 C C . GLU A 1 181 ? 12.969 21.953 6.656 1 98.44 181 GLU A C 1
ATOM 1438 O O . GLU A 1 181 ? 13.797 22.672 7.23 1 98.44 181 GLU A O 1
ATOM 1443 N N . PHE A 1 182 ? 12.102 21.25 7.305 1 98.25 182 PHE A N 1
ATOM 1444 C CA . PHE A 1 182 ? 12.047 21.219 8.758 1 98.25 182 PHE A CA 1
ATOM 1445 C C . PHE A 1 182 ? 13.312 20.609 9.336 1 98.25 182 PHE A C 1
ATOM 1447 O O . PHE A 1 182 ? 13.898 21.141 10.273 1 98.25 182 PHE A O 1
ATOM 1454 N N . LEU A 1 183 ? 13.719 19.5 8.773 1 97.06 183 LEU A N 1
ATOM 1455 C CA . LEU A 1 183 ? 14.922 18.812 9.234 1 97.06 183 LEU A CA 1
ATOM 1456 C C . LEU A 1 183 ? 16.156 19.688 9.008 1 97.06 183 LEU A C 1
ATOM 1458 O O . LEU A 1 183 ? 17.141 19.578 9.75 1 97.06 183 LEU A O 1
ATOM 1462 N N . ALA A 1 184 ? 16.047 20.547 8.031 1 97.38 184 ALA A N 1
ATOM 1463 C CA . ALA A 1 184 ? 17.141 21.469 7.73 1 97.38 184 ALA A CA 1
ATOM 1464 C C . ALA A 1 184 ? 17.047 22.719 8.594 1 97.38 184 ALA A C 1
ATOM 1466 O O . ALA A 1 184 ? 17.781 23.688 8.375 1 97.38 184 ALA A O 1
ATOM 1467 N N . GLU A 1 185 ? 16.094 22.781 9.492 1 96.06 185 GLU A N 1
ATOM 1468 C CA . GLU A 1 185 ? 15.898 23.859 10.461 1 96.06 185 GLU A CA 1
ATOM 1469 C C . GLU A 1 1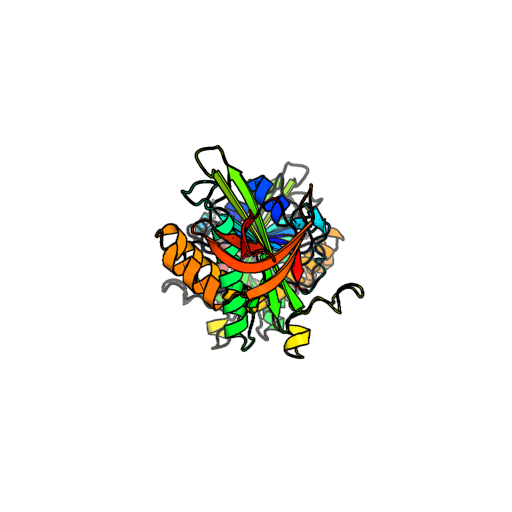85 ? 15.539 25.172 9.773 1 96.06 185 GLU A C 1
ATOM 1471 O O . GLU A 1 185 ? 16.016 26.234 10.156 1 96.06 185 GLU A O 1
ATOM 1476 N N . LYS A 1 186 ? 14.781 25 8.727 1 97.19 186 LYS A N 1
ATOM 1477 C CA . LYS A 1 186 ? 14.297 26.188 8.031 1 97.19 186 LYS A CA 1
ATOM 1478 C C . LYS A 1 186 ? 12.969 26.656 8.609 1 97.19 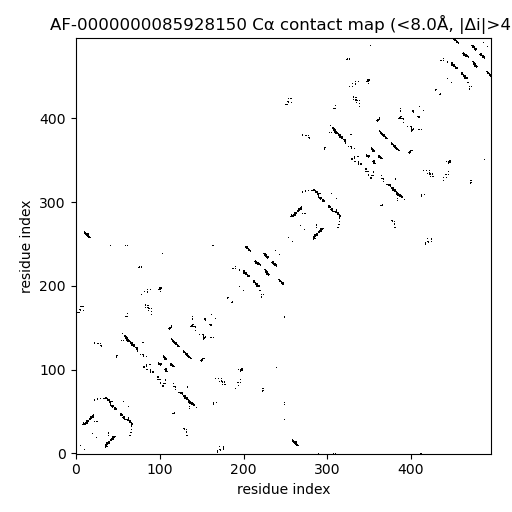186 LYS A C 1
ATOM 1480 O O . LYS A 1 186 ? 12.008 26.891 7.871 1 97.19 186 LYS A O 1
ATOM 1485 N N . ASP A 1 187 ? 12.945 26.953 9.867 1 96.19 187 ASP A N 1
ATOM 1486 C CA . ASP A 1 187 ? 11.734 27.312 10.594 1 96.19 187 ASP A CA 1
ATOM 1487 C C . ASP A 1 187 ? 11.148 28.625 10.07 1 96.19 187 ASP A C 1
ATOM 1489 O O . ASP A 1 187 ? 9.938 28.75 9.898 1 96.19 187 ASP A O 1
ATOM 1493 N N . ALA A 1 188 ? 12.023 29.562 9.867 1 97.12 188 ALA A N 1
ATOM 1494 C CA . ALA A 1 188 ? 11.562 30.875 9.398 1 97.12 188 ALA A CA 1
ATOM 1495 C C . ALA A 1 188 ? 10.82 30.75 8.078 1 97.12 188 ALA A C 1
ATOM 1497 O O . ALA A 1 188 ? 9.789 31.406 7.871 1 97.12 188 ALA A O 1
ATOM 1498 N N . LEU A 1 189 ? 11.352 29.953 7.223 1 98.19 189 LEU A N 1
ATOM 1499 C CA . LEU A 1 189 ? 10.727 29.719 5.922 1 98.19 189 LEU A CA 1
ATOM 1500 C C . LEU A 1 189 ? 9.367 29.062 6.086 1 98.19 189 LEU A C 1
ATOM 1502 O O . LEU A 1 189 ? 8.391 29.469 5.438 1 98.19 189 LEU A O 1
ATOM 1506 N N . ILE A 1 190 ? 9.312 28.094 6.902 1 98.31 190 ILE A N 1
ATOM 1507 C CA . ILE A 1 190 ? 8.078 27.344 7.141 1 98.31 190 ILE A CA 1
ATOM 1508 C C . ILE A 1 190 ? 7.012 28.281 7.703 1 98.31 190 ILE A C 1
ATOM 1510 O O . ILE A 1 190 ? 5.879 28.297 7.215 1 98.31 190 ILE A O 1
ATOM 1514 N N . LEU A 1 191 ? 7.363 29.078 8.664 1 98.38 191 LEU A N 1
ATOM 1515 C CA . LEU A 1 191 ? 6.422 30 9.297 1 98.38 191 LEU A CA 1
ATOM 1516 C C . LEU A 1 191 ? 5.969 31.062 8.312 1 98.38 191 LEU A C 1
ATOM 1518 O O . LEU A 1 191 ? 4.793 31.453 8.297 1 98.38 191 LEU A O 1
ATOM 1522 N N . GLN A 1 192 ? 6.871 31.516 7.516 1 98.44 192 GLN A N 1
ATOM 1523 C CA . GLN A 1 192 ? 6.527 32.5 6.508 1 98.44 192 GLN A CA 1
ATOM 1524 C C . GLN A 1 192 ? 5.531 31.953 5.496 1 98.44 192 GLN A C 1
ATOM 1526 O O . GLN A 1 192 ? 4.539 32.594 5.164 1 98.44 192 GLN A O 1
ATOM 1531 N N . LYS A 1 193 ? 5.816 30.797 5.004 1 98.62 193 LYS A N 1
ATOM 1532 C CA . LYS A 1 193 ? 4.93 30.172 4.023 1 98.62 193 LYS A CA 1
ATOM 1533 C C . LYS A 1 193 ? 3.562 29.859 4.629 1 98.62 193 LYS A C 1
ATOM 1535 O O . LYS A 1 193 ? 2.537 30.016 3.963 1 98.62 193 LYS A O 1
ATOM 1540 N N . TRP A 1 194 ? 3.602 29.438 5.871 1 98.38 194 TRP A N 1
ATOM 1541 C CA . TRP A 1 194 ? 2.34 29.203 6.566 1 98.38 194 TRP A CA 1
ATOM 1542 C C . TRP A 1 194 ? 1.521 30.484 6.641 1 98.38 194 TRP A C 1
ATOM 1544 O O . TRP A 1 194 ? 0.332 30.5 6.312 1 98.38 194 TRP A O 1
ATOM 1554 N N . ARG A 1 195 ? 2.113 31.625 6.953 1 98.19 195 ARG A N 1
ATOM 1555 C CA . ARG A 1 195 ? 1.454 32.906 7.059 1 98.19 195 ARG A CA 1
ATOM 1556 C C . ARG A 1 195 ? 0.808 33.312 5.734 1 98.19 195 ARG A C 1
ATOM 1558 O O . ARG A 1 195 ? -0.301 33.844 5.719 1 98.19 195 ARG A O 1
ATOM 1565 N N . GLU A 1 196 ? 1.525 33.031 4.73 1 98.19 196 GLU A N 1
ATOM 1566 C CA . GLU A 1 196 ? 1.063 33.406 3.396 1 98.19 196 GLU A CA 1
ATOM 1567 C C . GLU A 1 196 ? -0.209 32.656 3.021 1 98.19 196 GLU A C 1
ATOM 1569 O O . GLU A 1 196 ? -0.998 33.125 2.199 1 98.19 196 GLU A O 1
ATOM 1574 N N . LYS A 1 197 ? -0.361 31.5 3.625 1 98.44 197 LYS A N 1
ATOM 1575 C CA . LYS A 1 197 ? -1.47 30.641 3.23 1 98.44 197 LYS A CA 1
ATOM 1576 C C . LYS A 1 197 ? -2.572 30.641 4.285 1 98.44 197 LYS A C 1
ATOM 1578 O O . LYS A 1 197 ? -3.65 30.094 4.066 1 98.44 197 LYS A O 1
ATOM 1583 N N . ALA A 1 198 ? -2.396 31.328 5.387 1 97.88 198 ALA A N 1
ATOM 1584 C CA . ALA A 1 198 ? -3.295 31.266 6.535 1 97.88 198 ALA A CA 1
ATOM 1585 C C . ALA A 1 198 ? -4.367 32.344 6.465 1 97.88 198 ALA A C 1
ATOM 1587 O O . ALA A 1 198 ? -4.191 33.344 5.777 1 97.88 198 ALA A O 1
ATOM 1588 N N . ILE A 1 199 ? -5.453 32.094 7.098 1 96.44 199 ILE A N 1
ATOM 1589 C CA . ILE A 1 199 ? -6.461 33.125 7.363 1 96.44 199 ILE A CA 1
ATOM 1590 C C . ILE A 1 199 ? -6.125 33.875 8.656 1 96.44 199 ILE A C 1
ATOM 1592 O O . ILE A 1 199 ? -6.371 33.344 9.75 1 96.44 199 ILE A O 1
ATOM 1596 N N . LEU A 1 200 ? -5.633 35.062 8.484 1 95.44 200 LEU A N 1
ATOM 1597 C CA . LEU A 1 200 ? -5.262 35.875 9.625 1 95.44 200 LEU A CA 1
ATOM 1598 C C . LEU A 1 200 ? -6.066 37.188 9.625 1 95.44 200 LEU A C 1
ATOM 1600 O O . LEU A 1 200 ? -6.762 37.5 8.656 1 95.44 200 LEU A O 1
ATOM 1604 N N . ARG A 1 201 ? -6.07 37.875 10.766 1 94.12 201 ARG A N 1
ATOM 1605 C CA . ARG A 1 201 ? -6.711 39.156 10.969 1 94.12 201 ARG A CA 1
ATOM 1606 C C . ARG A 1 201 ? -8.227 39.031 10.914 1 94.12 201 ARG A C 1
ATOM 1608 O O . ARG A 1 201 ? -8.914 39.938 10.438 1 94.12 201 ARG A O 1
ATOM 1615 N N . ARG A 1 202 ? -8.633 37.906 11.172 1 93.06 202 ARG A N 1
ATOM 1616 C CA . ARG A 1 202 ? -10.062 37.625 11.281 1 93.06 202 ARG A CA 1
ATOM 1617 C C . ARG A 1 202 ? -10.484 37.531 12.742 1 93.06 202 ARG A C 1
ATOM 1619 O O . ARG A 1 202 ? -9.703 37.062 13.586 1 93.06 202 ARG A O 1
ATOM 1626 N N . GLU A 1 203 ? -11.68 37.938 13.016 1 93.81 203 GLU A N 1
ATOM 1627 C CA . GLU A 1 203 ? -12.242 37.75 14.352 1 93.81 203 GLU A CA 1
ATOM 1628 C C . GLU A 1 203 ? -12.57 36.312 14.625 1 93.81 203 GLU A C 1
ATOM 1630 O O . GLU A 1 203 ? -13.188 35.625 13.789 1 93.81 203 GLU A O 1
ATOM 1635 N N . VAL A 1 204 ? -12.055 35.875 15.82 1 92.12 204 VAL A N 1
ATOM 1636 C CA . VAL A 1 204 ? -12.258 34.438 16.125 1 92.12 204 VAL A CA 1
ATOM 1637 C C . VAL A 1 204 ? -12.68 34.312 17.594 1 92.12 204 VAL A C 1
ATOM 1639 O O . VAL A 1 204 ? -12.5 35.219 18.391 1 92.12 204 VAL A O 1
ATOM 1642 N N . LYS A 1 205 ? -13.312 33.25 17.844 1 91.25 205 LYS A N 1
ATOM 1643 C CA . LYS A 1 205 ? -13.641 32.812 19.188 1 91.25 205 LYS A CA 1
ATOM 1644 C C . LYS A 1 205 ? -12.805 31.578 19.547 1 91.25 205 LYS A C 1
ATOM 1646 O O . LYS A 1 205 ? -12.766 30.594 18.812 1 91.25 205 LYS A O 1
ATOM 1651 N N . ILE A 1 206 ? -12.086 31.656 20.672 1 87.25 206 ILE A N 1
ATOM 1652 C CA . ILE A 1 206 ? -11.266 30.562 21.156 1 87.25 206 ILE A CA 1
ATOM 1653 C C . ILE A 1 206 ? -11.914 29.938 22.391 1 87.25 206 ILE A C 1
ATOM 1655 O O . ILE A 1 206 ? -12.18 30.641 23.375 1 87.25 206 ILE A O 1
ATOM 1659 N N . ILE A 1 207 ? -12.078 28.688 22.281 1 83.69 207 ILE A N 1
ATOM 1660 C CA . ILE A 1 207 ? -12.656 27.969 23.406 1 83.69 207 ILE A CA 1
ATOM 1661 C C . ILE A 1 207 ? -11.594 27.094 24.062 1 83.69 207 ILE A C 1
ATOM 1663 O O . ILE A 1 207 ? -11.016 26.203 23.422 1 83.69 207 ILE A O 1
ATOM 1667 N N . THR A 1 208 ? -11.352 27.359 25.297 1 77.81 208 THR A N 1
ATOM 1668 C CA . THR A 1 208 ? -10.453 26.531 26.094 1 77.81 208 THR A CA 1
ATOM 1669 C C . THR A 1 208 ? -11.227 25.75 27.156 1 77.81 208 THR A C 1
ATOM 1671 O O . THR A 1 208 ? -12.453 25.797 27.203 1 77.81 208 THR A O 1
ATOM 1674 N N . GLU A 1 209 ? -10.531 24.828 27.844 1 73.62 209 GLU A N 1
ATOM 1675 C CA . GLU A 1 209 ? -11.195 24.078 28.906 1 73.62 209 GLU A CA 1
ATOM 1676 C C . GLU A 1 209 ? -11.805 25.016 29.953 1 73.62 209 GLU A C 1
ATOM 1678 O O . GLU A 1 209 ? -12.891 24.75 30.469 1 73.62 209 GLU A O 1
ATOM 1683 N N . ASP A 1 210 ? -11.211 26.172 30.203 1 72.88 210 ASP A N 1
ATOM 1684 C CA . ASP A 1 210 ? -11.578 27 31.359 1 72.88 210 ASP A CA 1
ATOM 1685 C C . ASP A 1 210 ? -12.297 28.266 30.906 1 72.88 210 ASP A C 1
ATOM 1687 O O . ASP A 1 210 ? -13 28.906 31.703 1 72.88 210 ASP A O 1
ATOM 1691 N N . LYS A 1 211 ? -12.055 28.75 29.719 1 79.62 211 LYS A N 1
ATOM 1692 C CA . LYS A 1 211 ? -12.602 30.062 29.359 1 79.62 211 LYS A CA 1
ATOM 1693 C C . LYS A 1 211 ? -12.805 30.172 27.844 1 79.62 211 LYS A C 1
ATOM 1695 O O . LYS A 1 211 ? -12.297 29.344 27.078 1 79.62 211 LYS A O 1
ATOM 1700 N N . THR A 1 212 ? -13.656 31.078 27.453 1 87.06 212 THR A N 1
ATOM 1701 C CA . THR A 1 212 ? -13.859 31.469 26.062 1 87.06 212 THR A CA 1
ATOM 1702 C C . THR A 1 212 ? -13.297 32.875 25.812 1 87.06 212 THR A C 1
ATOM 1704 O O . THR A 1 212 ? -13.57 33.812 26.578 1 87.06 212 THR A O 1
ATOM 1707 N N . LEU A 1 213 ? -12.422 32.969 24.781 1 86.62 213 LEU A N 1
ATOM 1708 C CA . LEU A 1 213 ? -11.82 34.25 24.422 1 86.62 213 LEU A CA 1
ATOM 1709 C C . LEU A 1 213 ? -12.219 34.656 23 1 86.62 213 LEU A C 1
ATOM 1711 O O . LEU A 1 213 ? -12.352 33.812 22.125 1 86.62 213 LEU A O 1
ATOM 1715 N N . THR A 1 214 ? -12.484 35.875 22.891 1 91.31 214 THR A N 1
ATOM 1716 C CA . THR A 1 214 ? -12.75 36.438 21.562 1 91.31 214 THR A CA 1
ATOM 1717 C C . THR A 1 214 ? -11.711 37.5 21.188 1 91.31 214 THR A C 1
ATOM 1719 O O . THR A 1 214 ? -11.281 38.281 22.047 1 91.31 214 THR A O 1
ATOM 1722 N N . GLY A 1 215 ? -11.359 37.5 19.906 1 93.25 215 GLY A N 1
ATOM 1723 C CA . GLY A 1 215 ? -10.383 38.469 19.422 1 93.25 215 GLY A CA 1
ATOM 1724 C C . GLY A 1 215 ? -10.016 38.281 17.969 1 93.25 215 GLY A C 1
ATOM 1725 O O . GLY A 1 215 ? -10.742 37.594 17.219 1 93.25 215 GLY A O 1
ATOM 1726 N N . LYS A 1 216 ? -9.016 38.938 17.609 1 95.5 216 LYS A N 1
ATOM 1727 C CA . LYS A 1 216 ? -8.531 38.844 16.234 1 95.5 216 LYS A CA 1
ATOM 1728 C C . LYS A 1 216 ? -7.297 37.938 16.156 1 95.5 216 LYS A C 1
ATOM 1730 O O . LYS A 1 216 ? -6.336 38.125 16.891 1 95.5 216 LYS A O 1
ATOM 1735 N N . ALA A 1 217 ? -7.387 36.938 15.281 1 94.5 217 ALA A N 1
ATOM 1736 C CA . ALA A 1 217 ? -6.199 36.125 15.016 1 94.5 217 ALA A CA 1
ATOM 1737 C C . ALA A 1 217 ? -5.137 36.938 14.281 1 94.5 217 ALA A C 1
ATOM 1739 O O . ALA A 1 217 ? -5.172 37.062 13.055 1 94.5 217 ALA A O 1
ATOM 1740 N N . LEU A 1 218 ? -4.113 37.312 14.961 1 95.81 218 LEU A N 1
ATOM 1741 C CA . LEU A 1 218 ? -3.182 38.312 14.414 1 95.81 218 LEU A CA 1
ATOM 1742 C C . LEU A 1 218 ? -2.027 37.625 13.695 1 95.81 218 LEU A C 1
ATOM 1744 O O . LEU A 1 218 ? -1.613 38.062 12.617 1 95.81 218 LEU A O 1
ATOM 1748 N N . ASP A 1 219 ? -1.47 36.656 14.359 1 96.56 219 ASP A N 1
ATOM 1749 C CA . ASP A 1 219 ? -0.247 36.031 13.867 1 96.56 219 ASP A CA 1
ATOM 1750 C C . ASP A 1 219 ? 0.046 34.719 14.625 1 96.56 219 ASP A C 1
ATOM 1752 O O . ASP A 1 219 ? -0.791 34.25 15.398 1 96.56 219 ASP A O 1
ATOM 1756 N N . ILE A 1 220 ? 1.134 34.094 14.281 1 96.38 220 ILE A N 1
ATOM 1757 C CA . ILE A 1 220 ? 1.683 33 15.055 1 96.38 220 ILE A CA 1
ATOM 1758 C C . ILE A 1 220 ? 3.084 33.344 15.547 1 96.38 220 ILE A C 1
ATOM 1760 O O . ILE A 1 220 ? 3.779 34.156 14.922 1 96.38 220 ILE A O 1
ATOM 1764 N N . ASP A 1 221 ? 3.475 32.781 16.641 1 95.88 221 ASP A N 1
ATOM 1765 C CA . ASP A 1 221 ? 4.82 33.031 17.141 1 95.88 221 ASP A CA 1
ATOM 1766 C C . ASP A 1 221 ? 5.824 32.031 16.562 1 95.88 221 ASP A C 1
ATOM 1768 O O . ASP A 1 221 ? 5.523 31.328 15.602 1 95.88 221 ASP A O 1
ATOM 1772 N N . GLU A 1 222 ? 7.062 32.031 17.062 1 95.62 222 GLU A N 1
ATOM 1773 C CA . GLU A 1 222 ? 8.156 31.25 16.5 1 95.62 222 GLU A CA 1
ATOM 1774 C C . GLU A 1 222 ? 7.953 29.766 16.734 1 95.62 222 GLU A C 1
ATOM 1776 O O . GLU A 1 222 ? 8.609 28.938 16.094 1 95.62 222 GLU A O 1
ATOM 1781 N N . PHE A 1 223 ? 7.02 29.391 17.625 1 93.31 223 PHE A N 1
ATOM 1782 C CA . PHE A 1 223 ? 6.766 27.984 17.906 1 93.31 223 PHE A CA 1
ATOM 1783 C C . PHE A 1 223 ? 5.422 27.562 17.344 1 93.31 223 PHE A C 1
ATOM 1785 O O . PHE A 1 223 ? 5.039 26.391 17.453 1 93.31 223 PHE A O 1
ATOM 1792 N N . GLY A 1 224 ? 4.688 28.484 16.703 1 95 224 GLY A N 1
ATOM 1793 C CA . GLY A 1 224 ? 3.436 28.156 16.047 1 95 224 GLY A CA 1
ATOM 1794 C C . GLY A 1 224 ? 2.215 28.469 16.891 1 95 224 GLY A C 1
ATOM 1795 O O . GLY A 1 224 ? 1.085 28.188 16.484 1 95 224 GLY A O 1
ATOM 1796 N N . ALA A 1 225 ? 2.426 29.062 18.016 1 93.75 225 ALA A N 1
ATOM 1797 C CA . ALA A 1 225 ? 1.297 29.484 18.828 1 93.75 225 ALA A CA 1
ATOM 1798 C C . ALA A 1 225 ? 0.568 30.672 18.188 1 93.75 225 ALA A C 1
ATOM 1800 O O . ALA A 1 225 ? 1.2 31.562 17.625 1 93.75 225 ALA A O 1
ATOM 1801 N N . LEU A 1 226 ? -0.71 30.688 18.375 1 94.31 226 LEU A N 1
ATOM 1802 C CA . LEU A 1 226 ? -1.518 31.766 17.812 1 94.31 226 LEU A CA 1
ATOM 1803 C C . LEU A 1 226 ? -1.412 33.031 18.672 1 94.31 226 LEU A C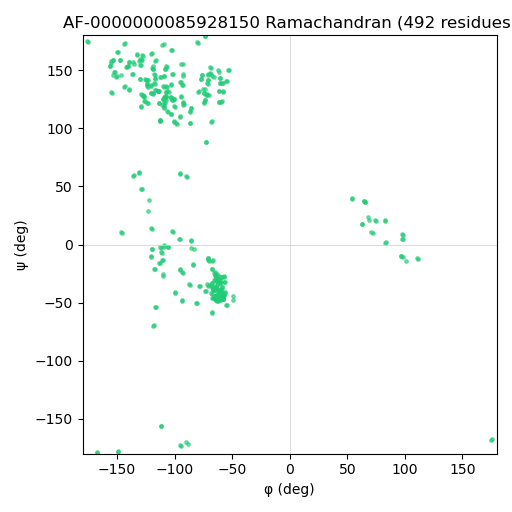 1
ATOM 1805 O O . LEU A 1 226 ? -1.475 32.969 19.906 1 94.31 226 LEU A O 1
ATOM 1809 N N . ILE A 1 227 ? -1.171 34.125 18.031 1 95.62 227 ILE A N 1
ATOM 1810 C CA . ILE A 1 227 ? -1.231 35.406 18.703 1 95.62 227 ILE A CA 1
ATOM 1811 C C . ILE A 1 227 ? -2.609 36.031 18.5 1 95.62 227 ILE A C 1
ATOM 1813 O O . ILE A 1 227 ? -2.945 36.469 17.391 1 95.62 227 ILE A O 1
ATOM 1817 N N . LEU A 1 228 ? -3.369 36.094 19.578 1 93.56 228 LEU A N 1
ATOM 1818 C CA . LEU A 1 228 ? -4.73 36.625 19.562 1 93.56 228 LEU A CA 1
ATOM 1819 C C . LEU A 1 228 ? -4.77 38.031 20.125 1 93.56 228 LEU A C 1
ATOM 1821 O O . LEU A 1 228 ? -4.27 38.281 21.234 1 93.56 228 LEU A O 1
ATOM 1825 N N . GLU A 1 229 ? -5.277 38.906 19.375 1 95.81 229 GLU A N 1
ATOM 1826 C CA . GLU A 1 229 ? -5.5 40.25 19.891 1 95.81 229 GLU A CA 1
ATOM 1827 C C . GLU A 1 229 ? -6.902 40.406 20.469 1 95.81 229 GLU A C 1
ATOM 1829 O O . GLU A 1 229 ? -7.895 40.281 19.75 1 95.81 229 GLU A O 1
ATOM 1834 N N . LEU A 1 230 ? -6.918 40.719 21.703 1 93.25 230 LEU A N 1
ATOM 1835 C CA . LEU A 1 230 ? -8.203 40.875 22.391 1 93.25 230 LEU A CA 1
ATOM 1836 C C . LEU A 1 230 ? -8.82 42.25 22.078 1 93.25 230 LEU A C 1
ATOM 1838 O O . LEU A 1 230 ? -8.195 43.062 21.422 1 93.25 230 LEU A O 1
ATOM 1842 N N . GLU A 1 231 ? -9.992 42.375 22.547 1 91 231 GLU A N 1
ATOM 1843 C CA . GLU A 1 231 ? -10.727 43.625 22.281 1 91 231 GLU A CA 1
ATOM 1844 C C . GLU A 1 231 ? -10.023 44.812 22.922 1 91 231 GLU A C 1
ATOM 1846 O O . GLU A 1 231 ? -10.07 45.906 22.375 1 91 231 GLU A O 1
ATOM 1851 N N . ASP A 1 232 ? -9.383 44.562 24.016 1 93.56 232 ASP A N 1
ATOM 1852 C CA . ASP A 1 232 ? -8.734 45.656 24.734 1 93.56 232 ASP A CA 1
ATOM 1853 C C . ASP A 1 232 ? -7.348 45.969 24.156 1 93.56 232 ASP A C 1
ATOM 1855 O O . ASP A 1 232 ? -6.629 46.812 24.672 1 93.56 232 ASP A O 1
ATOM 1859 N N . GLY A 1 233 ? -6.938 45.188 23.203 1 92.62 233 GLY A N 1
ATOM 1860 C CA . GLY A 1 233 ? -5.66 45.438 22.547 1 92.62 233 GLY A CA 1
ATOM 1861 C C . GLY A 1 233 ? -4.559 44.531 23.062 1 92.62 233 GLY A C 1
ATOM 1862 O O . GLY A 1 233 ? -3.504 44.406 22.438 1 92.62 233 GLY A O 1
ATOM 1863 N N . LYS A 1 234 ? -4.906 43.938 24.156 1 95.06 234 LYS A N 1
ATOM 1864 C CA . LYS A 1 234 ? -3.922 43 24.703 1 95.06 234 LYS A CA 1
ATOM 1865 C C . LYS A 1 234 ? -3.764 41.781 23.812 1 95.06 234 LYS A C 1
ATOM 1867 O O . LYS A 1 234 ? -4.723 41.344 23.172 1 95.06 234 LYS A O 1
ATOM 1872 N N . ARG A 1 235 ? -2.512 41.281 23.797 1 95.06 235 ARG A N 1
ATOM 1873 C CA . ARG A 1 235 ? -2.232 40.094 23 1 95.06 235 ARG A CA 1
ATOM 1874 C C . ARG A 1 235 ? -2.031 38.875 23.875 1 95.06 235 ARG A C 1
ATOM 1876 O O . ARG A 1 235 ? -1.424 38.938 24.953 1 95.06 235 ARG A O 1
ATOM 1883 N N . GLU A 1 236 ? -2.635 37.781 23.469 1 91.88 236 GLU A N 1
ATOM 1884 C CA . GLU A 1 236 ? -2.523 36.5 24.156 1 91.88 236 GLU A CA 1
ATOM 1885 C C . GLU A 1 236 ? -2.014 35.406 23.234 1 91.88 236 GLU A C 1
ATOM 1887 O O . GLU A 1 236 ? -2.395 35.344 22.062 1 91.88 236 GLU A O 1
ATOM 1892 N N . LYS A 1 237 ? -1.169 34.562 23.812 1 91.81 237 LYS A N 1
ATOM 1893 C CA . LYS A 1 237 ? -0.682 33.406 23.062 1 91.81 237 LYS A CA 1
ATOM 1894 C C . LYS A 1 237 ? -1.537 32.156 23.344 1 91.81 237 LYS A C 1
ATOM 1896 O O . LYS A 1 237 ? -1.802 31.828 24.5 1 91.81 237 LYS A O 1
ATOM 1901 N N . ILE A 1 238 ? -1.991 31.578 22.25 1 89.81 238 ILE A N 1
ATOM 1902 C CA . ILE A 1 238 ? -2.785 30.359 22.359 1 89.81 238 ILE A CA 1
ATOM 1903 C C . ILE A 1 238 ? -1.963 29.172 21.891 1 89.81 238 ILE A C 1
ATOM 1905 O O . ILE A 1 238 ? -1.494 29.141 20.75 1 89.81 238 ILE A O 1
ATOM 1909 N N . LEU A 1 239 ? -1.896 28.172 22.719 1 86.31 239 LEU A N 1
ATOM 1910 C CA . LEU A 1 239 ? -1.096 27 22.391 1 86.31 239 LEU A CA 1
ATOM 1911 C C . LEU A 1 239 ? -1.948 25.938 21.703 1 86.31 239 LEU A C 1
ATOM 1913 O O . LEU A 1 239 ? -3.152 25.844 21.953 1 86.31 239 LEU A O 1
ATOM 1917 N N . TYR A 1 240 ? -1.367 25.172 20.734 1 76.06 240 TYR A N 1
ATOM 1918 C CA . TYR A 1 240 ? -1.994 24.156 19.906 1 76.06 240 TYR A CA 1
ATOM 1919 C C . TYR A 1 240 ? -2.799 23.188 20.766 1 76.06 240 TYR A C 1
ATOM 1921 O O . TYR A 1 240 ? -3.926 22.812 20.422 1 76.06 240 TYR A O 1
ATOM 1929 N N . GLY A 1 241 ? -2.379 22.688 21.859 1 65.06 241 GLY A N 1
ATOM 1930 C CA . GLY A 1 241 ? -2.922 21.594 22.656 1 65.06 241 GLY A CA 1
ATOM 1931 C C . GLY A 1 241 ? -4.355 21.828 23.094 1 65.06 241 GLY A C 1
ATOM 1932 O O . GLY A 1 241 ? -5.18 20.906 23.062 1 65.06 241 GLY A O 1
ATOM 1933 N N . ASP A 1 242 ? -4.785 22.828 23.578 1 61.12 242 ASP A N 1
ATOM 1934 C CA . ASP A 1 242 ? -5.98 22.875 24.422 1 61.12 242 ASP A CA 1
ATOM 1935 C C . ASP A 1 242 ? -7.02 23.828 23.828 1 61.12 242 ASP A C 1
ATOM 1937 O O . ASP A 1 242 ? -7.738 24.5 24.578 1 61.12 242 ASP A O 1
ATOM 1941 N N . VAL A 1 243 ? -7.078 23.766 22.391 1 68.38 243 VAL A N 1
ATOM 1942 C CA . VAL A 1 243 ? -7.996 24.859 22.047 1 68.38 243 VAL A CA 1
ATOM 1943 C C . VAL A 1 243 ? -8.789 24.484 20.812 1 68.38 243 VAL A C 1
ATOM 1945 O O . VAL A 1 243 ? -8.414 23.562 20.062 1 68.38 243 VAL A O 1
ATOM 1948 N N . SER A 1 244 ? -10.102 24.969 20.797 1 69.12 244 SER A N 1
ATOM 1949 C CA . SER A 1 244 ? -10.883 25.031 19.562 1 69.12 244 SER A CA 1
ATOM 1950 C C . SER A 1 244 ? -11.016 26.469 19.078 1 69.12 244 SER A C 1
ATOM 1952 O O . SER A 1 244 ? -11.203 27.391 19.875 1 69.12 244 SER A O 1
ATOM 1954 N N . LEU A 1 245 ? -10.742 26.734 17.734 1 61.34 245 LEU A N 1
ATOM 1955 C CA . LEU A 1 245 ? -10.859 28.062 17.125 1 61.34 245 LEU A CA 1
ATOM 1956 C C . LEU A 1 245 ? -12.047 28.109 16.172 1 61.34 245 LEU A C 1
ATOM 1958 O O . LEU A 1 245 ? -12.203 27.25 15.312 1 61.34 245 LEU A O 1
ATOM 1962 N N . ARG A 1 246 ? -13.047 29.047 16.375 1 63.44 246 ARG A N 1
ATOM 1963 C CA . ARG A 1 246 ? -14.203 29.281 15.516 1 63.44 246 ARG A CA 1
ATOM 1964 C C . ARG A 1 246 ? -14.195 30.703 14.961 1 63.44 246 ARG A C 1
ATOM 1966 O O . ARG A 1 246 ? -13.898 31.656 15.68 1 63.44 246 ARG A O 1
ATOM 1973 N N . PHE A 1 247 ? -14.352 30.859 13.609 1 58.94 247 PHE A N 1
ATOM 1974 C CA . PHE A 1 247 ? -14.492 32.188 13.016 1 58.94 247 PHE A CA 1
ATOM 1975 C C . PHE A 1 247 ? -15.789 32.844 13.461 1 58.94 247 PHE A C 1
ATOM 1977 O O . PHE A 1 247 ? -16.812 32.156 13.617 1 58.94 247 PHE A O 1
ATOM 1984 N N . LYS A 1 248 ? -15.641 34.219 13.633 1 62.91 248 LYS A N 1
ATOM 1985 C CA . LYS A 1 248 ? -16.859 34.969 13.914 1 62.91 248 LYS A CA 1
ATOM 1986 C C . LYS A 1 248 ? -17.547 35.406 12.625 1 62.91 248 LYS A C 1
ATOM 1988 O O . LYS A 1 248 ? -16.875 35.688 11.625 1 62.91 248 LYS A O 1
ATOM 1993 N N . MET B 1 1 ? -8.648 4.031 -2.355 1 87.88 1 MET B N 1
ATOM 1994 C CA . MET B 1 1 ? -7.469 4.523 -3.059 1 87.88 1 MET B CA 1
ATOM 1995 C C . MET B 1 1 ? -7.078 3.586 -4.195 1 87.88 1 MET B C 1
ATOM 1997 O O . MET B 1 1 ? -6.812 4.031 -5.309 1 87.88 1 MET B O 1
ATOM 2001 N N . LEU B 1 2 ? -7.062 2.293 -3.959 1 88.75 2 LEU B N 1
ATOM 2002 C CA . LEU B 1 2 ? -6.613 1.338 -4.965 1 88.75 2 LEU B CA 1
ATOM 2003 C C . LEU B 1 2 ? -7.793 0.774 -5.746 1 88.75 2 LEU B C 1
ATOM 2005 O O . LEU B 1 2 ? -7.617 0.236 -6.844 1 88.75 2 LEU B O 1
ATOM 2009 N N . GLY B 1 3 ? -8.969 0.823 -5.227 1 87.06 3 GLY B N 1
ATOM 2010 C CA . GLY B 1 3 ? -10.164 0.359 -5.922 1 87.06 3 GLY B CA 1
ATOM 2011 C C . GLY B 1 3 ? -10.141 -1.132 -6.203 1 87.06 3 GLY B C 1
ATOM 2012 O O . GLY B 1 3 ? -10.555 -1.57 -7.281 1 87.06 3 GLY B O 1
ATOM 2013 N N . LEU B 1 4 ? -9.633 -1.942 -5.316 1 89.94 4 LEU B N 1
ATOM 2014 C CA . LEU B 1 4 ? -9.609 -3.391 -5.5 1 89.94 4 LEU B CA 1
ATOM 2015 C C . LEU B 1 4 ? -11 -3.988 -5.301 1 89.94 4 LEU B C 1
ATOM 2017 O O . LEU B 1 4 ? -11.68 -3.672 -4.324 1 89.94 4 LEU B O 1
ATOM 2021 N N . ASN B 1 5 ? -11.406 -4.785 -6.223 1 90 5 ASN B N 1
ATOM 2022 C CA . ASN B 1 5 ? -12.68 -5.488 -6.133 1 90 5 ASN B CA 1
ATOM 2023 C C . ASN B 1 5 ? -12.508 -6.895 -5.566 1 90 5 ASN B C 1
ATOM 2025 O O . ASN B 1 5 ? -12.742 -7.883 -6.262 1 90 5 ASN B O 1
ATOM 2029 N N . THR B 1 6 ? -12.039 -7.035 -4.402 1 94.81 6 THR B N 1
ATOM 2030 C CA . THR B 1 6 ? -11.828 -8.297 -3.701 1 94.81 6 THR B CA 1
ATOM 2031 C C . THR B 1 6 ? -12.461 -8.258 -2.312 1 94.81 6 THR B C 1
ATOM 2033 O O . THR B 1 6 ? -12.742 -7.18 -1.782 1 94.81 6 THR B O 1
ATOM 2036 N N . LYS B 1 7 ? -12.719 -9.398 -1.778 1 93.62 7 LYS B N 1
ATOM 2037 C CA . LYS B 1 7 ? -13.336 -9.508 -0.461 1 93.62 7 LYS B CA 1
ATOM 2038 C C . LYS B 1 7 ? -12.297 -9.805 0.614 1 93.62 7 LYS B C 1
ATOM 2040 O O . LYS B 1 7 ? -12.375 -9.273 1.723 1 93.62 7 LYS B O 1
ATOM 2045 N N . LYS B 1 8 ? -11.375 -10.688 0.271 1 95.44 8 LYS B N 1
ATOM 2046 C CA . LYS B 1 8 ? -10.438 -11.172 1.278 1 95.44 8 LYS B CA 1
ATOM 2047 C C . LYS B 1 8 ? -9.008 -10.773 0.933 1 95.44 8 LYS B C 1
ATOM 2049 O O . LYS B 1 8 ? -8.289 -10.227 1.771 1 95.44 8 LYS B O 1
ATOM 2054 N N . ILE B 1 9 ? -8.602 -11.125 -0.284 1 98.44 9 ILE B N 1
ATOM 2055 C CA . ILE B 1 9 ? -7.227 -10.852 -0.692 1 98.44 9 ILE B CA 1
ATOM 2056 C C . ILE B 1 9 ? -7.055 -9.359 -0.963 1 98.44 9 ILE B C 1
ATOM 2058 O O . ILE B 1 9 ? -7.832 -8.766 -1.71 1 98.44 9 ILE B O 1
ATOM 2062 N N . GLY B 1 10 ? -6.117 -8.711 -0.321 1 98.31 10 GLY B N 1
ATOM 2063 C CA . GLY B 1 10 ? -5.809 -7.312 -0.575 1 98.31 10 GLY B CA 1
ATOM 2064 C C . GLY B 1 10 ? -6.465 -6.371 0.418 1 98.31 10 GLY B C 1
ATOM 2065 O O . GLY B 1 10 ? -6.449 -5.152 0.227 1 98.31 10 GLY B O 1
ATOM 2066 N N . ARG B 1 11 ? -7.078 -6.961 1.499 1 97.81 11 ARG B N 1
ATOM 2067 C CA . ARG B 1 11 ? -7.617 -6.105 2.557 1 97.81 11 ARG B CA 1
ATOM 2068 C C . ARG B 1 11 ? -6.508 -5.309 3.232 1 97.81 11 ARG B C 1
ATOM 2070 O O . ARG B 1 11 ? -6.742 -4.203 3.725 1 97.81 11 ARG B O 1
ATOM 2077 N N . LYS B 1 12 ? -5.371 -5.887 3.283 1 98.5 12 LYS B N 1
ATOM 2078 C CA . LYS B 1 12 ? -4.141 -5.23 3.711 1 98.5 12 LYS B CA 1
ATOM 2079 C C . LYS B 1 12 ? -3.035 -5.406 2.672 1 98.5 12 LYS B C 1
ATOM 2081 O O . LYS B 1 12 ? -2.816 -6.508 2.168 1 98.5 12 LYS B O 1
ATOM 2086 N N . ILE B 1 13 ? -2.436 -4.336 2.279 1 98.75 13 ILE B N 1
ATOM 2087 C CA . ILE B 1 13 ? -1.326 -4.359 1.332 1 98.75 13 ILE B CA 1
ATOM 2088 C C . ILE B 1 13 ? -0.129 -3.617 1.921 1 98.75 13 ILE B C 1
ATOM 2090 O O . ILE B 1 13 ? -0.27 -2.5 2.424 1 98.75 13 ILE B O 1
ATOM 2094 N N . VAL B 1 14 ? 0.96 -4.238 1.935 1 98.75 14 VAL B N 1
ATOM 2095 C CA . VAL B 1 14 ? 2.223 -3.613 2.316 1 98.75 14 VAL B CA 1
ATOM 2096 C C . VAL B 1 14 ? 3.08 -3.379 1.075 1 98.75 14 VAL B C 1
ATOM 2098 O O . VAL B 1 14 ? 3.5 -4.332 0.414 1 98.75 14 VAL B O 1
ATOM 2101 N N . TYR B 1 15 ? 3.32 -2.18 0.744 1 98.5 15 TYR B N 1
ATOM 2102 C CA . TYR B 1 15 ? 4.109 -1.777 -0.414 1 98.5 15 TYR B CA 1
ATOM 2103 C C . TYR B 1 15 ? 5.504 -1.324 0.009 1 98.5 15 TYR B C 1
ATOM 2105 O O . TYR B 1 15 ? 5.656 -0.615 1.007 1 98.5 15 TYR B O 1
ATOM 2113 N N . PHE B 1 16 ? 6.527 -1.735 -0.742 1 98.56 16 PHE B N 1
ATOM 2114 C CA . PHE B 1 16 ? 7.902 -1.277 -0.573 1 98.56 16 PHE B CA 1
ATOM 2115 C C . PHE B 1 16 ? 8.438 -0.684 -1.87 1 98.56 16 PHE B C 1
ATOM 2117 O O . PHE B 1 16 ? 8.25 -1.258 -2.945 1 98.56 16 PHE B O 1
ATOM 2124 N N . LYS B 1 17 ? 9.148 0.414 -1.764 1 97.75 17 LYS B N 1
ATOM 2125 C CA . LYS B 1 17 ? 9.93 0.859 -2.91 1 97.75 17 LYS B CA 1
ATOM 2126 C C . LYS B 1 17 ? 11.047 -0.131 -3.23 1 97.75 17 LYS B C 1
ATOM 2128 O O . LYS B 1 17 ? 11.312 -0.423 -4.398 1 97.75 17 LYS B O 1
ATOM 2133 N N . LYS B 1 18 ? 11.727 -0.538 -2.195 1 97.88 18 LYS B N 1
ATOM 2134 C CA . LYS B 1 18 ? 12.812 -1.514 -2.303 1 97.88 18 LYS B CA 1
ATOM 2135 C C . LYS B 1 18 ? 12.82 -2.455 -1.103 1 97.88 18 LYS B C 1
ATOM 2137 O O . LYS B 1 18 ? 12.648 -2.02 0.037 1 97.88 18 LYS B O 1
ATOM 2142 N N . ILE B 1 19 ? 12.992 -3.725 -1.292 1 98.31 19 ILE B N 1
ATOM 2143 C CA . ILE B 1 19 ? 13.086 -4.719 -0.231 1 98.31 19 ILE B CA 1
ATOM 2144 C C . ILE B 1 19 ? 13.977 -5.875 -0.686 1 98.31 19 ILE B C 1
ATOM 2146 O O . ILE B 1 19 ? 14.312 -5.977 -1.867 1 98.31 19 ILE B O 1
ATOM 2150 N N . ASP B 1 20 ? 14.406 -6.715 0.212 1 97.94 20 ASP B N 1
ATOM 2151 C CA . ASP B 1 20 ? 15.188 -7.883 -0.184 1 97.94 20 ASP B CA 1
ATOM 2152 C C . ASP B 1 20 ? 14.336 -8.867 -0.979 1 97.94 20 ASP B C 1
ATOM 2154 O O . ASP B 1 20 ? 14.609 -9.133 -2.152 1 97.94 20 ASP B O 1
ATOM 2158 N N . SER B 1 21 ? 13.219 -9.352 -0.341 1 98.44 21 SER B N 1
ATOM 2159 C CA . SER B 1 21 ? 12.312 -10.289 -0.987 1 98.44 21 SER B CA 1
ATOM 2160 C C . SER B 1 21 ? 10.906 -10.203 -0.397 1 98.44 21 SER B C 1
ATOM 2162 O O . SER B 1 21 ? 10.734 -10.266 0.822 1 98.44 21 SER B O 1
ATOM 2164 N N . THR B 1 22 ? 9.93 -10.094 -1.307 1 98.62 22 THR B N 1
ATOM 2165 C CA . THR B 1 22 ? 8.555 -10.047 -0.83 1 98.62 22 THR B CA 1
ATOM 2166 C C . THR B 1 22 ? 8.164 -11.367 -0.167 1 98.62 22 THR B C 1
ATOM 2168 O O . THR B 1 22 ? 7.445 -11.375 0.834 1 98.62 22 THR B O 1
ATOM 2171 N N . ASN B 1 23 ? 8.641 -12.469 -0.681 1 98.19 23 ASN B N 1
ATOM 2172 C CA . ASN B 1 23 ? 8.367 -13.758 -0.053 1 98.19 23 ASN B CA 1
ATOM 2173 C C . ASN B 1 23 ? 8.992 -13.844 1.334 1 98.19 23 ASN B C 1
ATOM 2175 O O . ASN B 1 23 ? 8.359 -14.328 2.277 1 98.19 23 ASN B O 1
ATOM 2179 N N . GLU B 1 24 ? 10.258 -13.453 1.411 1 97.69 24 GLU B N 1
ATOM 2180 C CA . GLU B 1 24 ? 10.938 -13.516 2.701 1 97.69 24 GLU B CA 1
ATOM 2181 C C . GLU B 1 24 ? 10.227 -12.656 3.744 1 97.69 24 GLU B C 1
ATOM 2183 O O . GLU B 1 24 ? 10.047 -13.078 4.887 1 97.69 24 GLU B O 1
ATOM 2188 N N . TYR B 1 25 ? 9.859 -11.477 3.342 1 98.38 25 TYR B N 1
ATOM 2189 C CA . TYR B 1 25 ? 9.133 -10.602 4.258 1 98.38 25 TYR B CA 1
ATOM 2190 C C . TYR B 1 25 ? 7.816 -11.242 4.688 1 98.38 25 TYR B C 1
ATOM 2192 O O . TYR B 1 25 ? 7.473 -11.234 5.871 1 98.38 25 TYR B O 1
ATOM 2200 N N . ALA B 1 26 ? 7.047 -11.75 3.742 1 98.56 26 ALA B N 1
ATOM 2201 C CA . ALA B 1 26 ? 5.77 -12.398 4.027 1 98.56 26 ALA B CA 1
ATOM 2202 C C . ALA B 1 26 ? 5.945 -13.547 5.02 1 98.56 26 ALA B C 1
ATOM 2204 O O . ALA B 1 26 ? 5.145 -13.703 5.941 1 98.56 26 ALA B O 1
ATOM 2205 N N . LYS B 1 27 ? 6.973 -14.305 4.863 1 96.69 27 LYS B N 1
ATOM 2206 C CA . LYS B 1 27 ? 7.238 -15.43 5.758 1 96.69 27 LYS B CA 1
ATOM 2207 C C . LYS B 1 27 ? 7.434 -14.953 7.195 1 96.69 27 LYS B C 1
ATOM 2209 O O . LYS B 1 27 ? 6.941 -15.586 8.133 1 96.69 27 LYS B O 1
ATOM 2214 N N . ARG B 1 28 ? 8.141 -13.883 7.312 1 97.06 28 ARG B N 1
ATOM 2215 C CA . ARG B 1 28 ? 8.469 -13.367 8.633 1 97.06 28 ARG B CA 1
ATOM 2216 C C . ARG B 1 28 ? 7.207 -12.969 9.391 1 97.06 28 ARG B C 1
ATOM 2218 O O . ARG B 1 28 ? 7.156 -13.062 10.625 1 97.06 28 ARG B O 1
ATOM 2225 N N . ILE B 1 29 ? 6.195 -12.578 8.688 1 97.19 29 ILE B N 1
ATOM 2226 C CA . ILE B 1 29 ? 5.059 -12.008 9.398 1 97.19 29 ILE B CA 1
ATOM 2227 C C . ILE B 1 29 ? 3.859 -12.945 9.297 1 97.19 29 ILE B C 1
ATOM 2229 O O . ILE B 1 29 ? 2.85 -12.75 9.977 1 97.19 29 ILE B O 1
ATOM 2233 N N . ALA B 1 30 ? 3.943 -13.984 8.539 1 97.25 30 ALA B N 1
ATOM 2234 C CA . ALA B 1 30 ? 2.803 -14.797 8.125 1 97.25 30 ALA B CA 1
ATOM 2235 C C . ALA B 1 30 ? 2.057 -15.344 9.344 1 97.25 30 ALA B C 1
ATOM 2237 O O . ALA B 1 30 ? 0.823 -15.352 9.367 1 97.25 30 ALA B O 1
ATOM 2238 N N . ALA B 1 31 ? 2.77 -15.82 10.312 1 94.81 31 ALA B N 1
ATOM 2239 C CA . ALA B 1 31 ? 2.16 -16.484 11.46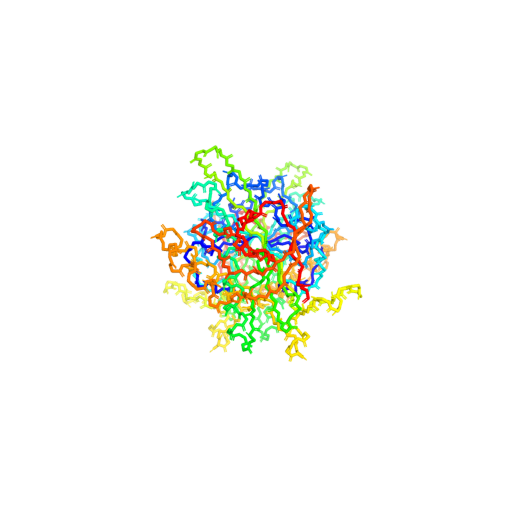1 1 94.81 31 ALA B CA 1
ATOM 2240 C C . ALA B 1 31 ? 1.198 -15.547 12.188 1 94.81 31 ALA B C 1
ATOM 2242 O O . ALA B 1 31 ? 0.202 -15.984 12.758 1 94.81 31 ALA B O 1
ATOM 2243 N N . HIS B 1 32 ? 1.413 -14.195 12.141 1 95.44 32 HIS B N 1
ATOM 2244 C CA . HIS B 1 32 ? 0.617 -13.242 12.906 1 95.44 32 HIS B CA 1
ATOM 2245 C C . HIS B 1 32 ? -0.093 -12.258 11.984 1 95.44 32 HIS B C 1
ATOM 2247 O O . HIS B 1 32 ? -0.536 -11.195 12.43 1 95.44 32 HIS B O 1
ATOM 2253 N N . GLU B 1 33 ? -0.108 -12.555 10.789 1 97.38 33 GLU B N 1
ATOM 2254 C CA . GLU B 1 33 ? -0.728 -11.68 9.805 1 97.38 33 GLU B CA 1
ATOM 2255 C C . GLU B 1 33 ? -2.031 -12.273 9.273 1 97.38 33 GLU B C 1
ATOM 2257 O O . GLU B 1 33 ? -2.189 -13.492 9.234 1 97.38 33 GLU B O 1
ATOM 2262 N N . GLU B 1 34 ? -2.908 -11.438 8.891 1 97.25 34 GLU B N 1
ATOM 2263 C CA . GLU B 1 34 ? -4.188 -11.891 8.352 1 97.25 34 GLU B CA 1
ATOM 2264 C C . GLU B 1 34 ? -4.016 -12.516 6.969 1 97.25 34 GLU B C 1
ATOM 2266 O O . GLU B 1 34 ? -3.199 -12.047 6.172 1 97.25 34 GLU B O 1
ATOM 2271 N N . GLU B 1 35 ? -4.785 -13.602 6.707 1 98.31 35 GLU B N 1
ATOM 2272 C CA . GLU B 1 35 ? -4.848 -14.164 5.359 1 98.31 35 GLU B CA 1
ATOM 2273 C C . GLU B 1 35 ? -5.258 -13.109 4.34 1 98.31 35 GLU B C 1
ATOM 2275 O O . GLU B 1 35 ? -6.141 -12.289 4.605 1 98.31 35 GLU B O 1
ATOM 2280 N N . GLY B 1 36 ? -4.629 -13.188 3.213 1 98.56 36 GLY B N 1
ATOM 2281 C CA . GLY B 1 36 ? -4.988 -12.281 2.137 1 98.56 36 GLY B CA 1
ATOM 2282 C C . GLY B 1 36 ? -4.086 -11.062 2.059 1 98.56 36 GLY B C 1
ATOM 2283 O O . GLY B 1 36 ? -4.156 -10.289 1.1 1 98.56 36 GLY B O 1
ATOM 2284 N N . THR B 1 37 ? -3.219 -10.836 3.068 1 98.81 37 THR B N 1
ATOM 2285 C CA . THR B 1 37 ? -2.283 -9.719 3.029 1 98.81 37 THR B CA 1
ATOM 2286 C C . THR B 1 37 ? -1.339 -9.844 1.838 1 98.81 37 THR B C 1
ATOM 2288 O O . THR B 1 37 ? -0.815 -10.93 1.565 1 98.81 37 THR B O 1
ATOM 2291 N N . ILE B 1 38 ? -1.187 -8.781 1.126 1 98.88 38 ILE B N 1
ATOM 2292 C CA . ILE B 1 38 ? -0.291 -8.75 -0.025 1 98.88 38 ILE B CA 1
ATOM 2293 C C . ILE B 1 38 ? 0.95 -7.926 0.309 1 98.88 38 ILE B C 1
ATOM 2295 O O . ILE B 1 38 ? 0.846 -6.848 0.896 1 98.88 38 ILE B O 1
ATOM 2299 N N . ILE B 1 39 ? 2.078 -8.422 0.041 1 98.88 39 ILE B N 1
ATOM 2300 C CA . ILE B 1 39 ? 3.332 -7.672 0.017 1 98.88 39 ILE B CA 1
ATOM 2301 C C . ILE B 1 39 ? 3.744 -7.406 -1.429 1 98.88 39 ILE B C 1
ATOM 2303 O O . ILE B 1 39 ? 3.803 -8.328 -2.246 1 98.88 39 ILE B O 1
ATOM 2307 N N . VAL B 1 40 ? 3.992 -6.207 -1.783 1 98.75 40 VAL B N 1
ATOM 2308 C CA . VAL B 1 40 ? 4.371 -5.852 -3.146 1 98.75 40 VAL B CA 1
ATOM 2309 C C . VAL B 1 40 ? 5.531 -4.859 -3.117 1 98.75 40 VAL B C 1
ATOM 2311 O O . VAL B 1 40 ? 5.668 -4.086 -2.168 1 98.75 40 VAL B O 1
ATOM 2314 N N . ALA B 1 41 ? 6.41 -4.957 -4.125 1 98.56 41 ALA B N 1
ATOM 2315 C CA . ALA B 1 41 ? 7.582 -4.082 -4.137 1 98.56 41 ALA B CA 1
ATOM 2316 C C . ALA B 1 41 ? 7.883 -3.59 -5.551 1 98.56 41 ALA B C 1
ATOM 2318 O O . ALA B 1 41 ? 7.605 -4.285 -6.531 1 98.56 41 ALA B O 1
ATOM 2319 N N . ASP B 1 42 ? 8.516 -2.42 -5.613 1 98.19 42 ASP B N 1
ATOM 2320 C CA . ASP B 1 42 ? 9.016 -1.926 -6.891 1 98.19 42 ASP B CA 1
ATOM 2321 C C . ASP B 1 42 ? 10.312 -2.625 -7.281 1 98.19 42 ASP B C 1
ATOM 2323 O O . ASP B 1 42 ? 10.586 -2.82 -8.469 1 98.19 42 ASP B O 1
ATOM 2327 N N . VAL B 1 43 ? 11.117 -2.904 -6.258 1 98.19 43 VAL B N 1
ATOM 2328 C CA . VAL B 1 43 ? 12.414 -3.523 -6.484 1 98.19 43 VAL B CA 1
ATOM 2329 C C . VAL B 1 43 ? 12.672 -4.582 -5.414 1 98.19 43 VAL B C 1
ATOM 2331 O O . VAL B 1 43 ? 12.414 -4.355 -4.23 1 98.19 43 VAL B O 1
ATOM 2334 N N . GLN B 1 44 ? 13.109 -5.715 -5.82 1 98.25 44 GLN B N 1
ATOM 2335 C CA . GLN B 1 44 ? 13.68 -6.699 -4.906 1 98.25 44 GLN B CA 1
ATOM 2336 C C . GLN B 1 44 ? 15.18 -6.836 -5.117 1 98.25 44 GLN B C 1
ATOM 2338 O O . GLN B 1 44 ? 15.648 -6.914 -6.254 1 98.25 44 GLN B O 1
ATOM 2343 N N . GLU B 1 45 ? 15.859 -6.887 -4.074 1 97.88 45 GLU B N 1
ATOM 2344 C CA . GLU B 1 45 ? 17.312 -7.008 -4.16 1 97.88 45 GLU B CA 1
ATOM 2345 C C . GLU B 1 45 ? 17.734 -8.469 -4.246 1 97.88 45 GLU B C 1
ATOM 2347 O O . GLU B 1 45 ? 18.766 -8.781 -4.859 1 97.88 45 GLU B O 1
ATOM 2352 N N . THR B 1 46 ? 17 -9.312 -3.578 1 96.88 46 THR B N 1
ATOM 2353 C CA . THR B 1 46 ? 17.328 -10.734 -3.559 1 96.88 46 THR B CA 1
ATOM 2354 C C . THR B 1 46 ? 16.109 -11.57 -3.912 1 96.88 46 THR B C 1
ATOM 2356 O O . THR B 1 46 ? 15.758 -12.516 -3.193 1 96.88 46 THR B O 1
ATOM 2359 N N . GLY B 1 47 ? 15.477 -11.141 -4.977 1 95.75 47 GLY B N 1
ATOM 2360 C CA . GLY B 1 47 ? 14.383 -11.961 -5.477 1 95.75 47 GLY B CA 1
ATOM 2361 C C . GLY B 1 47 ? 14.82 -13.352 -5.891 1 95.75 47 GLY B C 1
ATOM 2362 O O . GLY B 1 47 ? 15.914 -13.531 -6.426 1 95.75 47 GLY B O 1
ATOM 2363 N N . TYR B 1 48 ? 13.953 -14.297 -5.617 1 94.38 48 TYR B N 1
ATOM 2364 C CA . TYR B 1 48 ? 14.352 -15.664 -5.957 1 94.38 48 TYR B CA 1
ATOM 2365 C C . TYR B 1 48 ? 13.148 -16.5 -6.367 1 94.38 48 TYR B C 1
ATOM 2367 O O . TYR B 1 48 ? 12 -16.109 -6.117 1 94.38 48 TYR B O 1
ATOM 2375 N N . GLY B 1 49 ? 13.5 -17.578 -7.105 1 92.62 49 GLY B N 1
ATOM 2376 C CA . GLY B 1 49 ? 12.516 -18.562 -7.508 1 92.62 49 GLY B CA 1
ATOM 2377 C C . GLY B 1 49 ? 12.711 -19.922 -6.836 1 92.62 49 GLY B C 1
ATOM 2378 O O . GLY B 1 49 ? 13.195 -19.984 -5.703 1 92.62 49 GLY B O 1
ATOM 2379 N N . ARG B 1 50 ? 12.227 -20.906 -7.461 1 88 50 ARG B N 1
ATOM 2380 C CA . ARG B 1 50 ? 12.367 -22.25 -6.938 1 88 50 ARG B CA 1
ATOM 2381 C C . ARG B 1 50 ? 13.836 -22.641 -6.812 1 88 50 ARG B C 1
ATOM 2383 O O . ARG B 1 50 ? 14.656 -22.266 -7.652 1 88 50 ARG B O 1
ATOM 2390 N N . LYS B 1 51 ? 14.117 -23.266 -5.789 1 84.38 51 LYS B N 1
ATOM 2391 C CA . LYS B 1 51 ? 15.469 -23.75 -5.508 1 84.38 51 LYS B CA 1
ATOM 2392 C C . LYS B 1 51 ? 16.453 -22.594 -5.363 1 84.38 51 LYS B C 1
ATOM 2394 O O . LYS B 1 51 ? 17.625 -22.703 -5.738 1 84.38 51 LYS B O 1
ATOM 2399 N N . PHE B 1 52 ? 15.969 -21.422 -5.156 1 80.62 52 PHE B N 1
ATOM 2400 C CA . PHE B 1 52 ? 16.719 -20.203 -4.824 1 80.62 52 PHE B CA 1
ATOM 2401 C C . PHE B 1 52 ? 17.438 -19.672 -6.047 1 80.62 52 PHE B C 1
ATOM 2403 O O . PHE B 1 52 ? 18.469 -19 -5.922 1 80.62 52 PHE B O 1
ATOM 2410 N N . ARG B 1 53 ? 16.922 -20.125 -7.141 1 89.06 53 ARG B N 1
ATOM 2411 C CA . ARG B 1 53 ? 17.422 -19.438 -8.336 1 89.06 53 ARG B CA 1
ATOM 2412 C C . ARG B 1 53 ? 17.062 -17.953 -8.305 1 89.06 53 ARG B C 1
ATOM 2414 O O . ARG B 1 53 ? 16.016 -17.562 -7.797 1 89.06 53 ARG B O 1
ATOM 2421 N N . THR B 1 54 ? 17.859 -17.219 -8.883 1 91.5 54 THR B N 1
ATOM 2422 C CA . THR B 1 54 ? 17.672 -15.773 -8.828 1 91.5 54 THR B CA 1
ATOM 2423 C C . THR B 1 54 ? 16.531 -15.344 -9.742 1 91.5 54 THR B C 1
ATOM 2425 O O . THR B 1 54 ? 16.406 -15.828 -10.875 1 91.5 54 THR B O 1
ATOM 2428 N N . TRP B 1 55 ? 15.727 -14.578 -9.32 1 94.31 55 TRP B N 1
ATOM 2429 C CA . TRP B 1 55 ? 14.719 -13.867 -10.109 1 94.31 55 TRP B CA 1
ATOM 2430 C C . TRP B 1 55 ? 15.016 -12.367 -10.133 1 94.31 55 TRP B C 1
ATOM 2432 O O . TRP B 1 55 ? 14.805 -11.672 -9.133 1 94.31 55 TRP B O 1
ATOM 2442 N N . ALA B 1 56 ? 15.5 -11.883 -11.258 1 94.75 56 ALA B N 1
ATOM 2443 C CA . ALA B 1 56 ? 15.789 -10.453 -11.383 1 94.75 56 ALA B CA 1
ATOM 2444 C C . ALA B 1 56 ? 14.516 -9.625 -11.211 1 94.75 56 ALA B C 1
ATOM 2446 O O . ALA B 1 56 ? 13.539 -9.812 -11.945 1 94.75 56 ALA B O 1
ATOM 2447 N N . SER B 1 57 ? 14.523 -8.719 -10.258 1 97.25 57 SER B N 1
ATOM 2448 C CA . SER B 1 57 ? 13.328 -7.957 -9.922 1 97.25 57 SER B CA 1
ATOM 2449 C C . SER B 1 57 ? 13.625 -6.461 -9.859 1 97.25 57 SER B C 1
ATOM 2451 O O . SER B 1 57 ? 13.445 -5.828 -8.82 1 97.25 57 SER B O 1
ATOM 2453 N N . PRO B 1 58 ? 14.062 -5.824 -11.016 1 97.56 58 PRO B N 1
ATOM 2454 C CA . PRO B 1 58 ? 14.281 -4.379 -11.062 1 97.56 58 PRO B CA 1
ATOM 2455 C C . PRO B 1 58 ? 12.977 -3.584 -11.094 1 97.56 58 PRO B C 1
ATOM 2457 O O . PRO B 1 58 ? 11.891 -4.168 -11.062 1 97.56 58 PRO B O 1
ATOM 2460 N N . GLN B 1 59 ? 13.094 -2.264 -11.125 1 97.44 59 GLN B N 1
ATOM 2461 C CA . GLN B 1 59 ? 11.93 -1.394 -11.281 1 97.44 59 GLN B CA 1
ATOM 2462 C C . GLN B 1 59 ? 11.188 -1.704 -12.57 1 97.44 59 GLN B C 1
ATOM 2464 O O . GLN B 1 59 ? 11.805 -1.949 -13.609 1 97.44 59 GLN B O 1
ATOM 2469 N N . GLY B 1 60 ? 9.898 -1.685 -12.445 1 97.88 60 GLY B N 1
ATOM 2470 C CA . GLY B 1 60 ? 9.102 -1.812 -13.656 1 97.88 60 GLY B CA 1
ATOM 2471 C C . GLY B 1 60 ? 8.344 -3.129 -13.734 1 97.88 60 GLY B C 1
ATOM 2472 O O . GLY B 1 60 ? 7.504 -3.316 -14.617 1 97.88 60 GLY B O 1
ATOM 2473 N N . GLY B 1 61 ? 8.625 -4.086 -12.922 1 98.38 61 GLY B N 1
ATOM 2474 C CA . GLY B 1 61 ? 7.895 -5.344 -12.852 1 98.38 61 GLY B CA 1
ATOM 2475 C C . GLY B 1 61 ? 6.934 -5.41 -11.68 1 98.38 61 GLY B C 1
ATOM 2476 O O . GLY B 1 61 ? 6.867 -4.484 -10.875 1 98.38 61 GLY B O 1
ATOM 2477 N N . LEU B 1 62 ? 6.082 -6.344 -11.656 1 98.69 62 LEU B N 1
ATOM 2478 C CA . LEU B 1 62 ? 5.188 -6.633 -10.539 1 98.69 62 LEU B CA 1
ATOM 2479 C C . LEU B 1 62 ? 5.711 -7.793 -9.703 1 98.69 62 LEU B C 1
ATOM 2481 O O . LEU B 1 62 ? 5.703 -8.945 -10.156 1 98.69 62 LEU B O 1
ATOM 2485 N N . TRP B 1 63 ? 6.223 -7.492 -8.594 1 98.75 63 TRP B N 1
ATOM 2486 C CA . TRP B 1 63 ? 6.754 -8.453 -7.629 1 98.75 63 TRP B CA 1
ATOM 2487 C C . TRP B 1 63 ? 5.902 -8.492 -6.367 1 98.75 63 TRP B C 1
ATOM 2489 O O . TRP B 1 63 ? 5.949 -7.57 -5.547 1 98.75 63 TRP B O 1
ATOM 2499 N N . MET B 1 64 ? 5.141 -9.562 -6.199 1 98.81 64 MET B N 1
ATOM 2500 C CA . MET B 1 64 ? 4.215 -9.57 -5.07 1 98.81 64 MET B CA 1
ATOM 2501 C C . MET B 1 64 ? 4.133 -10.961 -4.445 1 98.81 64 MET B C 1
ATOM 2503 O O . MET B 1 64 ? 4.441 -11.961 -5.094 1 98.81 64 MET B O 1
ATOM 2507 N N . SER B 1 65 ? 3.818 -10.977 -3.213 1 98.88 65 SER B N 1
ATOM 2508 C CA . SER B 1 65 ? 3.541 -12.188 -2.438 1 98.88 65 SER B CA 1
ATOM 2509 C C . SER B 1 65 ? 2.227 -12.062 -1.674 1 98.88 65 SER B C 1
ATOM 2511 O O . SER B 1 65 ? 1.896 -10.984 -1.166 1 98.88 65 SER B O 1
ATOM 2513 N N . VAL B 1 66 ? 1.539 -13.109 -1.61 1 98.88 66 VAL B N 1
ATOM 2514 C CA . VAL B 1 66 ? 0.268 -13.141 -0.894 1 98.88 66 VAL B CA 1
ATOM 2515 C C . VAL B 1 66 ? 0.326 -14.188 0.217 1 98.88 66 VAL B C 1
ATOM 2517 O O . VAL B 1 66 ? 0.748 -15.32 -0.013 1 98.88 66 VAL B O 1
ATOM 2520 N N . ILE B 1 67 ? -0.067 -13.805 1.436 1 98.75 67 ILE B N 1
ATOM 2521 C CA . ILE B 1 67 ? -0.172 -14.742 2.551 1 98.75 67 ILE B CA 1
ATOM 2522 C C . ILE B 1 67 ? -1.539 -15.422 2.525 1 98.75 67 ILE B C 1
ATOM 2524 O O . ILE B 1 67 ? -2.572 -14.758 2.639 1 98.75 67 ILE B O 1
ATOM 2528 N N . LEU B 1 68 ? -1.554 -16.688 2.369 1 98.38 68 LEU B N 1
ATOM 2529 C CA . LEU B 1 68 ? -2.773 -17.484 2.385 1 98.38 68 LEU B CA 1
ATOM 2530 C C . LEU B 1 68 ? -2.74 -18.5 3.52 1 98.38 68 LEU B C 1
ATOM 2532 O O . LEU B 1 68 ? -1.667 -18.969 3.906 1 98.38 68 LEU B O 1
ATOM 2536 N N . LYS B 1 69 ? -3.9 -18.859 4.027 1 97.38 69 LYS B N 1
ATOM 2537 C CA . LYS B 1 69 ? -4.02 -19.812 5.113 1 97.38 69 LYS B CA 1
ATOM 2538 C C . LYS B 1 69 ? -5.145 -20.812 4.844 1 97.38 69 LYS B C 1
ATOM 2540 O O . LYS B 1 69 ? -6.043 -20.984 5.672 1 97.38 69 LYS B O 1
ATOM 2545 N N . PRO B 1 70 ? -4.961 -21.469 3.748 1 95.5 70 PRO B N 1
ATOM 2546 C CA . PRO B 1 70 ? -6.016 -22.422 3.404 1 95.5 70 PRO B CA 1
ATOM 2547 C C . PRO B 1 70 ? -6.035 -23.656 4.324 1 95.5 70 PRO B C 1
ATOM 2549 O O . PRO B 1 70 ? -4.977 -24.125 4.742 1 95.5 70 PRO B O 1
ATOM 2552 N N . ASN B 1 71 ? -7.258 -24.062 4.695 1 93.19 71 ASN B N 1
ATOM 2553 C CA . ASN B 1 71 ? -7.402 -25.359 5.359 1 93.19 71 ASN B CA 1
ATOM 2554 C C . ASN B 1 71 ? -7.207 -26.516 4.383 1 93.19 71 ASN B C 1
ATOM 2556 O O . ASN B 1 71 ? -8.172 -27.016 3.797 1 93.19 71 ASN B O 1
ATOM 2560 N N . THR B 1 72 ? -5.961 -26.922 4.246 1 93.38 72 THR B N 1
ATOM 2561 C CA . THR B 1 72 ? -5.629 -27.969 3.287 1 93.38 72 THR B CA 1
ATOM 2562 C C . THR B 1 72 ? -4.43 -28.781 3.77 1 93.38 72 THR B C 1
ATOM 2564 O O . THR B 1 72 ? -3.998 -28.641 4.914 1 93.38 72 THR B O 1
ATOM 2567 N N . THR B 1 73 ? -4.016 -29.75 2.938 1 91.31 73 THR B N 1
ATOM 2568 C CA . THR B 1 73 ? -2.881 -30.609 3.252 1 91.31 73 THR B CA 1
ATOM 2569 C C . THR B 1 73 ? -1.749 -30.391 2.248 1 91.31 73 THR B C 1
ATOM 2571 O O . THR B 1 73 ? -1.974 -29.875 1.151 1 91.31 73 THR B O 1
ATOM 2574 N N . PRO B 1 74 ? -0.553 -30.734 2.613 1 89.88 74 PRO B N 1
ATOM 2575 C CA . PRO B 1 74 ? 0.624 -30.453 1.787 1 89.88 74 PRO B CA 1
ATOM 2576 C C . PRO B 1 74 ? 0.522 -31.047 0.388 1 89.88 74 PRO B C 1
ATOM 2578 O O . PRO B 1 74 ? 1.078 -30.5 -0.566 1 89.88 74 PRO B O 1
ATOM 2581 N N . GLU B 1 75 ? -0.174 -32.094 0.21 1 88.81 75 GLU B N 1
ATOM 2582 C CA . GLU B 1 75 ? -0.259 -32.75 -1.087 1 88.81 75 GLU B CA 1
ATOM 2583 C C . GLU B 1 75 ? -0.976 -31.891 -2.111 1 88.81 75 GLU B C 1
ATOM 2585 O O . GLU B 1 75 ? -0.867 -32.125 -3.316 1 88.81 75 GLU B O 1
ATOM 2590 N N . HIS B 1 76 ? -1.656 -30.828 -1.625 1 91.06 76 HIS B N 1
ATOM 2591 C CA . HIS B 1 76 ? -2.416 -29.953 -2.523 1 91.06 76 HIS B CA 1
ATOM 2592 C C . HIS B 1 76 ? -1.656 -28.672 -2.824 1 91.06 76 HIS B C 1
ATOM 2594 O O . HIS B 1 76 ? -2.186 -27.781 -3.482 1 91.06 76 HIS B O 1
ATOM 2600 N N . MET B 1 77 ? -0.464 -28.578 -2.496 1 89.31 77 MET B N 1
ATOM 2601 C CA . MET B 1 77 ? 0.313 -27.344 -2.611 1 89.31 77 MET B CA 1
ATOM 2602 C C . MET B 1 77 ? 0.518 -26.969 -4.074 1 89.31 77 MET B C 1
ATOM 2604 O O . MET B 1 77 ? 0.532 -25.781 -4.414 1 89.31 77 MET B O 1
ATOM 2608 N N . THR B 1 78 ? 0.704 -27.969 -4.887 1 93.38 78 THR B N 1
ATOM 2609 C CA . THR B 1 78 ? 0.924 -27.703 -6.305 1 93.38 78 THR B CA 1
ATOM 2610 C C . THR B 1 78 ? -0.269 -26.984 -6.914 1 93.38 78 THR B C 1
ATOM 2612 O O . THR B 1 78 ? -0.104 -26.156 -7.812 1 93.38 78 THR B O 1
ATOM 2615 N N . LYS B 1 79 ? -1.429 -27.234 -6.414 1 95.69 79 LYS B N 1
ATOM 2616 C CA . LYS B 1 79 ? -2.631 -26.578 -6.914 1 95.69 79 LYS B CA 1
ATOM 2617 C C . LYS B 1 79 ? -2.594 -25.078 -6.629 1 95.69 79 LYS B C 1
ATOM 2619 O O . LYS B 1 79 ? -3.184 -24.281 -7.367 1 95.69 79 LYS B O 1
ATOM 2624 N N . LEU B 1 80 ? -1.94 -24.734 -5.562 1 95.88 80 LEU B N 1
ATOM 2625 C CA . LEU B 1 80 ? -1.821 -23.312 -5.258 1 95.88 80 LEU B CA 1
ATOM 2626 C C . LEU B 1 80 ? -0.945 -22.594 -6.285 1 95.88 80 LEU B C 1
ATOM 2628 O O . LEU B 1 80 ? -1.186 -21.438 -6.621 1 95.88 80 LEU B O 1
ATOM 2632 N N . VAL B 1 81 ? 0.048 -23.297 -6.789 1 97 81 VAL B N 1
ATOM 2633 C CA . VAL B 1 81 ? 0.844 -22.781 -7.898 1 97 81 VAL B CA 1
ATOM 2634 C C . VAL B 1 81 ? -0.047 -22.578 -9.117 1 97 81 VAL B C 1
ATOM 2636 O O . VAL B 1 81 ? 0.049 -21.562 -9.797 1 97 81 VAL B O 1
ATOM 2639 N N . PHE B 1 82 ? -0.912 -23.547 -9.32 1 98.44 82 PHE B N 1
ATOM 2640 C CA . PHE B 1 82 ? -1.818 -23.484 -10.461 1 98.44 82 PHE B CA 1
ATOM 2641 C C . PHE B 1 82 ? -2.756 -22.297 -10.352 1 98.44 82 PHE B C 1
ATOM 2643 O O . PHE B 1 82 ? -3.09 -21.656 -11.359 1 98.44 82 PHE B O 1
ATOM 2650 N N . LEU B 1 83 ? -3.227 -21.969 -9.133 1 98.62 83 LEU B N 1
ATOM 2651 C CA . LEU B 1 83 ? -4.09 -20.797 -8.938 1 98.62 83 LEU B CA 1
ATOM 2652 C C . LEU B 1 83 ? -3.4 -19.531 -9.414 1 98.62 83 LEU B C 1
ATOM 2654 O O . LEU B 1 83 ? -4.008 -18.703 -10.109 1 98.62 83 LEU B O 1
ATOM 2658 N N . GLY B 1 84 ? -2.133 -19.406 -8.984 1 98.69 84 GLY B N 1
ATOM 2659 C CA . GLY B 1 84 ? -1.36 -18.25 -9.43 1 98.69 84 GLY B CA 1
ATOM 2660 C C . GLY B 1 84 ? -1.206 -18.188 -10.938 1 98.69 84 GLY B C 1
ATOM 2661 O O . GLY B 1 84 ? -1.384 -17.125 -11.539 1 98.69 84 GLY B O 1
ATOM 2662 N N . ALA B 1 85 ? -0.932 -19.312 -11.516 1 98.81 85 ALA B N 1
ATOM 2663 C CA . ALA B 1 85 ? -0.724 -19.375 -12.961 1 98.81 85 ALA B CA 1
ATOM 2664 C C . ALA B 1 85 ? -2.004 -19.031 -13.719 1 98.81 85 ALA B C 1
ATOM 2666 O O . ALA B 1 85 ? -1.975 -18.266 -14.688 1 98.81 85 ALA B O 1
ATOM 2667 N N . LEU B 1 86 ? -3.096 -19.578 -13.266 1 98.88 86 LEU B N 1
ATOM 2668 C CA . LEU B 1 86 ? -4.387 -19.281 -13.883 1 98.88 86 LEU B CA 1
ATOM 2669 C C . LEU B 1 86 ? -4.723 -17.797 -13.781 1 98.88 86 LEU B C 1
ATOM 2671 O O . LEU B 1 86 ? -5.188 -17.203 -14.75 1 98.88 86 LEU B O 1
ATOM 2675 N N . ALA B 1 87 ? -4.492 -17.266 -12.602 1 98.88 87 ALA B N 1
ATOM 2676 C CA . ALA B 1 87 ? -4.754 -15.852 -12.391 1 98.88 87 ALA B CA 1
ATOM 2677 C C . ALA B 1 87 ? -3.936 -14.992 -13.352 1 98.88 87 ALA B C 1
ATOM 2679 O O . ALA B 1 87 ? -4.445 -14.023 -13.922 1 98.88 87 ALA B O 1
ATOM 2680 N N . VAL B 1 88 ? -2.67 -15.359 -13.539 1 98.94 88 VAL B N 1
ATOM 2681 C CA . VAL B 1 88 ? -1.785 -14.602 -14.422 1 98.94 88 VAL B CA 1
ATOM 2682 C C . VAL B 1 88 ? -2.266 -14.727 -15.867 1 98.94 88 VAL B C 1
ATOM 2684 O O . VAL B 1 88 ? -2.367 -13.734 -16.578 1 98.94 88 VAL B O 1
ATOM 2687 N N . VAL B 1 89 ? -2.592 -15.938 -16.312 1 98.94 89 VAL B N 1
ATOM 2688 C CA . VAL B 1 89 ? -3.031 -16.156 -17.688 1 98.94 89 VAL B CA 1
ATOM 2689 C C . VAL B 1 89 ? -4.309 -15.367 -17.953 1 98.94 89 VAL B C 1
ATOM 2691 O O . VAL B 1 89 ? -4.449 -14.742 -19.016 1 98.94 89 VAL B O 1
ATOM 2694 N N . GLU B 1 90 ? -5.191 -15.383 -17.062 1 98.88 90 GLU B N 1
ATOM 2695 C CA . GLU B 1 90 ? -6.441 -14.648 -17.234 1 98.88 90 GLU B CA 1
ATOM 2696 C C . GLU B 1 90 ? -6.215 -13.141 -17.203 1 98.88 90 GLU B C 1
ATOM 2698 O O . GLU B 1 90 ? -6.918 -12.383 -17.875 1 98.88 90 GLU B O 1
ATOM 2703 N N . THR B 1 91 ? -5.281 -12.703 -16.375 1 98.81 91 THR B N 1
ATOM 2704 C CA . THR B 1 91 ? -4.887 -11.297 -16.422 1 98.81 91 THR B CA 1
ATOM 2705 C C . THR B 1 91 ? -4.379 -10.906 -17.797 1 98.81 91 THR B C 1
ATOM 2707 O O . THR B 1 91 ? -4.781 -9.883 -18.344 1 98.81 91 THR B O 1
ATOM 2710 N N . LEU B 1 92 ? -3.535 -11.758 -18.391 1 98.88 92 LEU B N 1
ATOM 2711 C CA . LEU B 1 92 ? -3.029 -11.539 -19.734 1 98.88 92 LEU B CA 1
ATOM 2712 C C . LEU B 1 92 ? -4.172 -11.492 -20.75 1 98.88 92 LEU B C 1
ATOM 2714 O O . LEU B 1 92 ? -4.203 -10.625 -21.625 1 98.88 92 LEU B O 1
ATOM 2718 N N . GLU B 1 93 ? -5.125 -12.352 -20.578 1 98.81 93 GLU B N 1
ATOM 2719 C CA . GLU B 1 93 ? -6.27 -12.406 -21.484 1 98.81 93 GLU B CA 1
ATOM 2720 C C . GLU B 1 93 ? -7.051 -11.094 -21.469 1 98.81 93 GLU B C 1
ATOM 2722 O O . GLU B 1 93 ? -7.488 -10.609 -22.516 1 98.81 93 GLU B O 1
ATOM 2727 N N . GLN B 1 94 ? -7.195 -10.539 -20.312 1 98.19 94 GLN B N 1
ATOM 2728 C CA . GLN B 1 94 ? -7.926 -9.281 -20.188 1 98.19 94 GLN B CA 1
ATOM 2729 C C . GLN B 1 94 ? -7.18 -8.133 -20.859 1 98.19 94 GLN B C 1
ATOM 2731 O O . GLN B 1 94 ? -7.777 -7.117 -21.219 1 98.19 94 GLN B O 1
ATOM 2736 N N . LEU B 1 95 ? -5.898 -8.375 -21.016 1 97.75 95 LEU B N 1
ATOM 2737 C CA . LEU B 1 95 ? -5.078 -7.367 -21.688 1 97.75 95 LEU B CA 1
ATOM 2738 C C . LEU B 1 95 ? -4.926 -7.688 -23.172 1 97.75 95 LEU B C 1
ATOM 2740 O O . LEU B 1 95 ? -4.16 -7.027 -23.875 1 97.75 95 LEU B O 1
ATOM 2744 N N . GLY B 1 96 ? -5.609 -8.719 -23.641 1 97.94 96 GLY B N 1
ATOM 2745 C CA . GLY B 1 96 ? -5.598 -9.102 -25.047 1 97.94 96 GLY B CA 1
ATOM 2746 C C . GLY B 1 96 ? -4.395 -9.953 -25.422 1 97.94 96 GLY B C 1
ATOM 2747 O O . GLY B 1 96 ? -4.008 -10.008 -26.594 1 97.94 96 GLY B O 1
ATOM 2748 N N . ILE B 1 97 ? -3.746 -10.578 -24.484 1 98.56 97 ILE B N 1
ATOM 2749 C CA . ILE B 1 97 ? -2.539 -11.367 -24.703 1 98.56 97 ILE B CA 1
ATOM 2750 C C . ILE B 1 97 ? -2.818 -12.836 -24.406 1 98.56 97 ILE B C 1
ATOM 2752 O O . ILE B 1 97 ? -3.434 -13.172 -23.391 1 98.56 97 ILE B O 1
ATOM 2756 N N . GLU B 1 98 ? -2.441 -13.68 -25.25 1 98.56 98 GLU B N 1
ATOM 2757 C CA . GLU B 1 98 ? -2.578 -15.109 -25 1 98.56 98 GLU B CA 1
ATOM 2758 C C . GLU B 1 98 ? -1.372 -15.648 -24.234 1 98.56 98 GLU B C 1
ATOM 2760 O O . GLU B 1 98 ? -0.246 -15.609 -24.734 1 98.56 98 GLU B O 1
ATOM 2765 N N . GLY B 1 99 ? -1.57 -16.094 -23.031 1 98.69 99 GLY B N 1
ATOM 2766 C CA . GLY B 1 99 ? -0.556 -16.75 -22.234 1 98.69 99 GLY B CA 1
ATOM 2767 C C . GLY B 1 99 ? -0.783 -18.25 -22.094 1 98.69 99 GLY B C 1
ATOM 2768 O O . GLY B 1 99 ? -1.914 -18.719 -22.219 1 98.69 99 GLY B O 1
ATOM 2769 N N . LYS B 1 100 ? 0.249 -18.984 -21.891 1 98.69 100 LYS B N 1
ATOM 2770 C CA . LYS B 1 100 ? 0.197 -20.422 -21.656 1 98.69 100 LYS B CA 1
ATOM 2771 C C . LYS B 1 100 ? 1.016 -20.797 -20.422 1 98.69 100 LYS B C 1
ATOM 2773 O O . LYS B 1 100 ? 1.972 -20.109 -20.062 1 98.69 100 LYS B O 1
ATOM 2778 N N . ILE B 1 101 ? 0.632 -21.875 -19.844 1 98.38 101 ILE B N 1
ATOM 2779 C CA . ILE B 1 101 ? 1.298 -22.312 -18.625 1 98.38 101 ILE B CA 1
ATOM 2780 C C . ILE B 1 101 ? 2.295 -23.422 -18.953 1 98.38 101 ILE B C 1
ATOM 2782 O O . ILE B 1 101 ? 1.949 -24.406 -19.625 1 98.38 101 ILE B O 1
ATOM 2786 N N . LYS B 1 102 ? 3.5 -23.219 -18.562 1 96.5 102 LYS B N 1
ATOM 2787 C CA . LYS B 1 102 ? 4.504 -24.281 -18.578 1 96.5 102 LYS B CA 1
ATOM 2788 C C . LYS B 1 102 ? 4.695 -24.875 -17.188 1 96.5 102 LYS B C 1
ATOM 2790 O O . LYS B 1 102 ? 5.09 -24.156 -16.25 1 96.5 102 LYS B O 1
ATOM 2795 N N . TRP B 1 103 ? 4.43 -26.125 -17.078 1 94.31 103 TRP B N 1
ATOM 2796 C CA . TRP B 1 103 ? 4.57 -26.797 -15.797 1 94.31 103 TRP B CA 1
ATOM 2797 C C . TRP B 1 103 ? 5.992 -26.672 -15.266 1 94.31 103 TRP B C 1
ATOM 2799 O O . TRP B 1 103 ? 6.957 -26.766 -16.031 1 94.31 103 TRP B O 1
ATOM 2809 N N . PRO B 1 104 ? 6.059 -26.266 -13.984 1 89.06 104 PRO B N 1
ATOM 2810 C CA . PRO B 1 104 ? 5.012 -26.219 -12.953 1 89.06 104 PRO B CA 1
ATOM 2811 C C . PRO B 1 104 ? 4.609 -24.797 -12.586 1 89.06 104 PRO B C 1
ATOM 2813 O O . PRO B 1 104 ? 3.549 -24.594 -11.992 1 89.06 104 PRO B O 1
ATOM 2816 N N . ASN B 1 105 ? 5.395 -23.828 -13.008 1 93.75 105 ASN B N 1
ATOM 2817 C CA . ASN B 1 105 ? 5.191 -22.562 -12.312 1 93.75 105 ASN B CA 1
ATOM 2818 C C . ASN B 1 105 ? 5.414 -21.375 -13.242 1 93.75 105 ASN B C 1
ATOM 2820 O O . ASN B 1 105 ? 5.48 -20.234 -12.789 1 93.75 105 ASN B O 1
ATOM 2824 N N . ASP B 1 106 ? 5.535 -21.641 -14.555 1 96.88 106 ASP B N 1
ATOM 2825 C CA . ASP B 1 106 ? 5.848 -20.547 -15.469 1 96.88 106 ASP B CA 1
ATOM 2826 C C . ASP B 1 106 ? 4.645 -20.203 -16.344 1 96.88 106 ASP B C 1
ATOM 2828 O O . ASP B 1 106 ? 3.891 -21.078 -16.75 1 96.88 106 ASP B O 1
ATOM 2832 N N . VAL B 1 107 ? 4.551 -18.984 -16.594 1 98.69 107 VAL B N 1
ATOM 2833 C CA . VAL B 1 107 ? 3.627 -18.531 -17.625 1 98.69 107 VAL B CA 1
ATOM 2834 C C . VAL B 1 107 ? 4.41 -17.922 -18.797 1 98.69 107 VAL B C 1
ATOM 2836 O O . VAL B 1 107 ? 5.324 -17.125 -18.578 1 98.69 107 VAL B O 1
ATOM 2839 N N . LEU B 1 108 ? 4.062 -18.328 -19.984 1 98.56 108 LEU B N 1
ATOM 2840 C CA . LEU B 1 108 ? 4.781 -17.922 -21.188 1 98.56 108 LEU B CA 1
ATOM 2841 C C . LEU B 1 108 ? 3.875 -17.125 -22.125 1 98.56 108 LEU B C 1
ATOM 2843 O O . LEU B 1 108 ? 2.666 -17.375 -22.172 1 98.56 108 LEU B O 1
ATOM 2847 N N . VAL B 1 109 ? 4.449 -16.188 -22.797 1 98.62 109 VAL B N 1
ATOM 2848 C CA . VAL B 1 109 ? 3.857 -15.516 -23.938 1 98.62 109 VAL B CA 1
ATOM 2849 C C . VAL B 1 109 ? 4.777 -15.656 -25.156 1 98.62 109 VAL B C 1
ATOM 2851 O O . VAL B 1 109 ? 5.957 -15.297 -25.094 1 98.62 109 VAL B O 1
ATOM 2854 N N . ASN B 1 110 ? 4.25 -16.234 -26.219 1 96.69 110 ASN B N 1
ATOM 2855 C CA . ASN B 1 110 ? 5.066 -16.5 -27.391 1 96.69 110 ASN B CA 1
ATOM 2856 C C . ASN B 1 110 ? 6.312 -17.297 -27.047 1 96.69 110 ASN B C 1
ATOM 2858 O O . ASN B 1 110 ? 7.426 -16.922 -27.422 1 96.69 110 ASN B O 1
ATOM 2862 N N . GLU B 1 111 ? 6.113 -18.266 -26.156 1 95 111 GLU B N 1
ATOM 2863 C CA . GLU B 1 111 ? 7.121 -19.234 -25.75 1 95 111 GLU B CA 1
ATOM 2864 C C . GLU B 1 111 ? 8.211 -18.594 -24.906 1 95 111 GLU B C 1
ATOM 2866 O O . GLU B 1 111 ? 9.25 -19.203 -24.656 1 95 111 GLU B O 1
ATOM 2871 N N . LYS B 1 112 ? 8.016 -17.406 -24.484 1 97.81 112 LYS B N 1
ATOM 2872 C CA . LYS B 1 112 ? 8.945 -16.719 -23.594 1 97.81 112 LYS B CA 1
ATOM 2873 C C . LYS B 1 112 ? 8.328 -16.5 -22.219 1 97.81 112 LYS B C 1
ATOM 2875 O O . LYS B 1 112 ? 7.141 -16.172 -22.109 1 97.81 112 LYS B O 1
ATOM 2880 N N . LYS B 1 113 ? 9.172 -16.609 -21.234 1 97.75 113 LYS B N 1
ATOM 2881 C CA . LYS B 1 113 ? 8.695 -16.516 -19.859 1 97.75 113 LYS B CA 1
ATOM 2882 C C . LYS B 1 113 ? 8.328 -15.07 -19.516 1 97.75 113 LYS B C 1
ATOM 2884 O O . LYS B 1 113 ? 9.125 -14.148 -19.719 1 97.75 113 LYS B O 1
ATOM 2889 N N . ILE B 1 114 ? 7.121 -14.906 -19 1 98.69 114 ILE B N 1
ATOM 2890 C CA . ILE B 1 114 ? 6.691 -13.562 -18.609 1 98.69 114 ILE B CA 1
ATOM 2891 C C . ILE B 1 114 ? 6.43 -13.516 -17.094 1 98.69 114 ILE B C 1
ATOM 2893 O O . ILE B 1 114 ? 6.453 -12.445 -16.484 1 98.69 114 ILE B O 1
ATOM 2897 N N . CYS B 1 115 ? 6.203 -14.664 -16.5 1 98.69 115 CYS B N 1
ATOM 2898 C CA . CYS B 1 115 ? 5.848 -14.727 -15.086 1 98.69 115 CYS B CA 1
ATOM 2899 C C . CYS B 1 115 ? 6.324 -16.031 -14.453 1 98.69 115 CYS B C 1
ATOM 2901 O O . CYS B 1 115 ? 6.383 -17.062 -15.125 1 98.69 115 CYS B O 1
ATOM 2903 N N . GLY B 1 116 ? 6.719 -15.938 -13.227 1 97.75 116 GLY B N 1
ATOM 2904 C CA . GLY B 1 116 ? 7.016 -17.078 -12.383 1 97.75 116 GLY B CA 1
ATOM 2905 C C . GLY B 1 116 ? 6.234 -17.078 -11.078 1 97.75 116 GLY B C 1
ATOM 2906 O O . GLY B 1 116 ? 6.035 -16.016 -10.469 1 97.75 116 GLY B O 1
ATOM 2907 N N . ILE B 1 117 ? 5.812 -18.266 -10.672 1 97.62 117 ILE B N 1
ATOM 2908 C CA . ILE B 1 117 ? 5.051 -18.422 -9.438 1 97.62 117 ILE B CA 1
ATOM 2909 C C . ILE B 1 117 ? 5.84 -19.266 -8.445 1 97.62 117 ILE B C 1
ATOM 2911 O O . ILE B 1 117 ? 6.41 -20.297 -8.812 1 97.62 117 ILE B O 1
ATOM 2915 N N . LEU B 1 118 ? 5.93 -18.844 -7.25 1 95.88 118 LEU B N 1
ATOM 2916 C CA . LEU B 1 118 ? 6.637 -19.547 -6.188 1 95.88 118 LEU B CA 1
ATOM 2917 C C . LEU B 1 118 ? 5.73 -19.75 -4.98 1 95.88 118 LEU B C 1
ATOM 2919 O O . LEU B 1 118 ? 5.156 -18.797 -4.453 1 95.88 118 LEU B O 1
ATOM 2923 N N . VAL B 1 119 ? 5.566 -20.969 -4.578 1 94.88 119 VAL B N 1
ATOM 2924 C CA . VAL B 1 119 ? 4.781 -21.281 -3.385 1 94.88 119 VAL B CA 1
ATOM 2925 C C . VAL B 1 119 ? 5.691 -21.859 -2.305 1 94.88 119 VAL B C 1
ATOM 2927 O O . VAL B 1 119 ? 6.426 -22.828 -2.553 1 94.88 119 VAL B O 1
ATOM 2930 N N . GLU B 1 120 ? 5.66 -21.188 -1.231 1 92.44 120 GLU B N 1
ATOM 2931 C CA . GLU B 1 120 ? 6.336 -21.641 -0.016 1 92.44 120 GLU B CA 1
ATOM 2932 C C . GLU B 1 120 ? 5.383 -21.641 1.175 1 92.44 120 GLU B C 1
ATOM 2934 O O . GLU B 1 120 ? 4.277 -21.109 1.095 1 92.44 120 GLU B O 1
ATOM 2939 N N . GLY B 1 121 ? 5.773 -22.359 2.229 1 88.44 121 GLY B N 1
ATOM 2940 C CA . GLY B 1 121 ? 4.859 -22.328 3.359 1 88.44 121 GLY B CA 1
ATOM 2941 C C . GLY B 1 121 ? 5.383 -23.062 4.574 1 88.44 121 GLY B C 1
ATOM 2942 O O . GLY B 1 121 ? 6.539 -23.5 4.594 1 88.44 121 GLY B O 1
ATOM 2943 N N . SER B 1 122 ? 4.645 -22.938 5.562 1 89.75 122 SER B N 1
ATOM 2944 C CA . SER B 1 122 ? 4.82 -23.688 6.805 1 89.75 122 SER B CA 1
ATOM 2945 C C . SER B 1 122 ? 3.715 -24.719 6.992 1 89.75 122 SER B C 1
ATOM 2947 O O . SER B 1 122 ? 2.533 -24.406 6.836 1 89.75 122 SER B O 1
ATOM 2949 N N . PHE B 1 123 ? 4.164 -25.938 7.188 1 85.5 123 PHE B N 1
ATOM 2950 C CA . PHE B 1 123 ? 3.166 -27 7.301 1 85.5 123 PHE B CA 1
ATOM 2951 C C . PHE B 1 123 ? 3.719 -28.188 8.078 1 85.5 123 PHE B C 1
ATOM 2953 O O . PHE B 1 123 ? 4.934 -28.312 8.258 1 85.5 123 PHE B O 1
ATOM 2960 N N . SER B 1 124 ? 2.848 -28.922 8.695 1 85.88 124 SER B N 1
ATOM 2961 C CA . SER B 1 124 ? 3.115 -30.25 9.227 1 85.88 124 SER B CA 1
ATOM 2962 C C . SER B 1 124 ? 2.717 -31.328 8.234 1 85.88 124 SER B C 1
ATOM 2964 O O . SER B 1 124 ? 2.418 -31.047 7.078 1 85.88 124 SER B O 1
ATOM 2966 N N . GLU B 1 125 ? 2.805 -32.562 8.727 1 80.12 125 GLU B N 1
ATOM 2967 C CA . GLU B 1 125 ? 2.391 -33.688 7.871 1 80.12 125 GLU B CA 1
ATOM 2968 C C . GLU B 1 125 ? 0.895 -33.625 7.574 1 80.12 125 GLU B C 1
ATOM 2970 O O . GLU B 1 125 ? 0.448 -34.062 6.52 1 80.12 125 GLU B O 1
ATOM 2975 N N . LYS B 1 126 ? 0.247 -32.906 8.539 1 87.19 126 LYS B N 1
ATOM 2976 C CA . LYS B 1 126 ? -1.203 -33.062 8.453 1 87.19 126 LYS B CA 1
ATOM 2977 C C . LYS B 1 126 ? -1.869 -31.75 8.062 1 87.19 126 LYS B C 1
ATOM 2979 O O . LYS B 1 126 ? -3.037 -31.734 7.672 1 87.19 126 LYS B O 1
ATOM 2984 N N . GLU B 1 127 ? -1.115 -30.703 8.195 1 89.5 127 GLU B N 1
ATOM 2985 C CA . GLU B 1 127 ? -1.829 -29.438 7.965 1 89.5 127 GLU B CA 1
ATOM 2986 C C . GLU B 1 127 ? -0.885 -28.359 7.457 1 89.5 127 GLU B C 1
ATOM 2988 O O . GLU B 1 127 ? 0.306 -28.359 7.777 1 89.5 127 GLU B O 1
ATOM 2993 N N . VAL B 1 128 ? -1.47 -27.484 6.637 1 90.75 128 VAL B N 1
ATOM 2994 C CA . VAL B 1 128 ? -0.78 -26.281 6.191 1 90.75 128 VAL B CA 1
ATOM 2995 C C . VAL B 1 128 ? -1.118 -25.125 7.125 1 90.75 128 VAL B C 1
ATOM 2997 O O . VAL B 1 128 ? -2.291 -24.797 7.324 1 90.75 128 VAL B O 1
ATOM 3000 N N . TYR B 1 129 ? -0.095 -24.531 7.727 1 93.38 129 TYR B N 1
ATOM 3001 C CA . TYR B 1 129 ? -0.32 -23.391 8.609 1 93.38 129 TYR B CA 1
ATOM 3002 C C . TYR B 1 129 ? -0.493 -22.109 7.805 1 93.38 129 TYR B C 1
ATOM 3004 O O . TYR B 1 129 ? -1.419 -21.328 8.055 1 93.38 129 TYR B O 1
ATOM 3012 N N . TYR B 1 130 ? 0.383 -21.828 6.902 1 96.06 130 TYR B N 1
ATOM 3013 C CA . TYR B 1 130 ? 0.245 -20.719 5.961 1 96.06 130 TYR B CA 1
ATOM 3014 C C . TYR B 1 130 ? 1.049 -20.984 4.695 1 96.06 130 TYR B C 1
ATOM 3016 O O . TYR B 1 130 ? 1.946 -21.828 4.684 1 96.06 130 TYR B O 1
ATOM 3024 N N . ILE B 1 131 ? 0.658 -20.328 3.645 1 96.31 131 ILE B N 1
ATOM 3025 C CA . ILE B 1 131 ? 1.32 -20.375 2.346 1 96.31 131 ILE B CA 1
ATOM 3026 C C . ILE B 1 131 ? 1.693 -18.953 1.908 1 96.31 131 ILE B C 1
ATOM 3028 O O . ILE B 1 131 ? 0.92 -18.016 2.104 1 96.31 131 ILE B O 1
ATOM 3032 N N . ILE B 1 132 ? 2.891 -18.859 1.411 1 97.88 132 ILE B N 1
ATOM 3033 C CA . ILE B 1 132 ? 3.281 -17.641 0.704 1 97.88 132 ILE B CA 1
ATOM 3034 C C . ILE B 1 132 ? 3.264 -17.891 -0.802 1 97.88 132 ILE B C 1
ATOM 3036 O O . ILE B 1 132 ? 4.043 -18.703 -1.311 1 97.88 132 ILE B O 1
ATOM 3040 N N . LEU B 1 133 ? 2.381 -17.281 -1.454 1 98.38 133 LEU B N 1
ATOM 3041 C CA . LEU B 1 133 ? 2.301 -17.344 -2.908 1 98.38 133 LEU B CA 1
ATOM 3042 C C . LEU B 1 133 ? 2.961 -16.141 -3.553 1 98.38 133 LEU B C 1
ATOM 3044 O O . LEU B 1 133 ? 2.379 -15.047 -3.58 1 98.38 133 LEU B O 1
ATOM 3048 N N . GLY B 1 134 ? 4.133 -16.359 -4.082 1 98.5 134 GLY B N 1
ATOM 3049 C CA . GLY B 1 134 ? 4.863 -15.297 -4.766 1 98.5 134 GLY B CA 1
ATOM 3050 C C . GLY B 1 134 ? 4.613 -15.273 -6.262 1 98.5 134 GLY B C 1
ATOM 3051 O O . GLY B 1 134 ? 4.543 -16.328 -6.906 1 98.5 134 GLY B O 1
ATOM 3052 N N . ILE B 1 135 ? 4.441 -14.117 -6.797 1 98.81 135 ILE B N 1
ATOM 3053 C CA . ILE B 1 135 ? 4.266 -13.922 -8.234 1 98.81 135 ILE B CA 1
ATOM 3054 C C . ILE B 1 135 ? 5.227 -12.844 -8.727 1 98.81 135 ILE B C 1
ATOM 3056 O O . ILE B 1 135 ? 5.188 -11.711 -8.258 1 98.81 135 ILE B O 1
ATOM 3060 N N . GLY B 1 136 ? 6.082 -13.219 -9.609 1 98.69 136 GLY B N 1
ATOM 3061 C CA . GLY B 1 136 ? 6.922 -12.273 -10.336 1 98.69 136 GLY B CA 1
ATOM 3062 C C . GLY B 1 136 ? 6.543 -12.141 -11.797 1 98.69 136 GLY B C 1
ATOM 3063 O O . GLY B 1 136 ? 6.633 -13.109 -12.555 1 98.69 136 GLY B O 1
ATOM 3064 N N . MET B 1 137 ? 6.16 -11.008 -12.18 1 98.75 137 MET B N 1
ATOM 3065 C CA . MET B 1 137 ? 5.695 -10.789 -13.547 1 98.75 137 MET B CA 1
ATOM 3066 C C . MET B 1 137 ? 6.414 -9.602 -14.18 1 98.75 137 MET B C 1
ATOM 3068 O O . MET B 1 137 ? 6.488 -8.523 -13.594 1 98.75 137 MET B O 1
ATOM 3072 N N . ASN B 1 138 ? 6.945 -9.812 -15.344 1 98.75 138 ASN B N 1
ATOM 3073 C CA . ASN B 1 138 ? 7.547 -8.742 -16.125 1 98.75 138 ASN B CA 1
ATOM 3074 C C . ASN B 1 138 ? 6.484 -7.844 -16.75 1 98.75 138 ASN B C 1
ATOM 3076 O O . ASN B 1 138 ? 5.648 -8.312 -17.531 1 98.75 138 ASN B O 1
ATOM 3080 N N . VAL B 1 139 ? 6.547 -6.555 -16.438 1 98.69 139 VAL B N 1
ATOM 3081 C CA . VAL B 1 139 ? 5.531 -5.641 -16.938 1 98.69 139 VAL B CA 1
ATOM 3082 C C . VAL B 1 139 ? 6.184 -4.578 -17.828 1 98.69 139 VAL B C 1
ATOM 3084 O O . VAL B 1 139 ? 6.113 -4.648 -19.047 1 98.69 139 VAL B O 1
ATOM 3087 N N . ASN B 1 140 ? 6.941 -3.691 -17.188 1 98.5 140 ASN B N 1
ATOM 3088 C CA . ASN B 1 140 ? 7.602 -2.627 -17.922 1 98.5 140 ASN B CA 1
ATOM 3089 C C . ASN B 1 140 ? 9.117 -2.693 -17.781 1 98.5 140 ASN B C 1
ATOM 3091 O O . ASN B 1 140 ? 9.844 -1.897 -18.375 1 98.5 140 ASN B O 1
ATOM 3095 N N . ASN B 1 141 ? 9.547 -3.617 -16.984 1 97.75 141 ASN B N 1
ATOM 3096 C CA . ASN B 1 141 ? 10.969 -3.686 -16.641 1 97.75 141 ASN B CA 1
ATOM 3097 C C . ASN B 1 141 ? 11.805 -4.121 -17.844 1 97.75 141 ASN B C 1
ATOM 3099 O O . ASN B 1 141 ? 11.328 -4.859 -18.703 1 97.75 141 ASN B O 1
ATOM 3103 N N . SER B 1 142 ? 13.039 -3.668 -17.797 1 94.88 142 SER B N 1
ATOM 3104 C CA . SER B 1 142 ? 14.016 -4.188 -18.75 1 94.88 142 SER B CA 1
ATOM 3105 C C . SER B 1 142 ? 14.5 -5.574 -18.344 1 94.88 142 SER B C 1
ATOM 3107 O O . SER B 1 142 ? 14.68 -5.844 -17.156 1 94.88 142 SER B O 1
ATOM 3109 N N . LEU B 1 143 ? 14.68 -6.34 -19.312 1 94.31 143 LEU B N 1
ATOM 3110 C CA . LEU B 1 143 ? 15.172 -7.688 -19.047 1 94.31 143 LEU B CA 1
ATOM 3111 C C . LEU B 1 143 ? 16.688 -7.75 -19.188 1 94.31 143 LEU B C 1
ATOM 3113 O O . LEU B 1 143 ? 17.266 -7.113 -20.078 1 94.31 143 LEU B O 1
ATOM 3117 N N . PRO B 1 144 ? 17.297 -8.477 -18.281 1 91.62 144 PRO B N 1
ATOM 3118 C CA . PRO B 1 144 ? 18.719 -8.703 -18.5 1 91.62 144 PRO B CA 1
ATOM 3119 C C . PRO B 1 144 ? 19.031 -9.273 -19.891 1 91.62 144 PRO B C 1
ATOM 3121 O O . PRO B 1 144 ? 18.234 -10.055 -20.422 1 91.62 144 PRO B O 1
ATOM 3124 N N . GLN B 1 145 ? 20.172 -8.938 -20.328 1 91.75 145 GLN B N 1
ATOM 3125 C CA . GLN B 1 145 ? 20.547 -9.328 -21.688 1 91.75 145 GLN B CA 1
ATOM 3126 C C . GLN B 1 145 ? 20.516 -10.844 -21.859 1 91.75 145 GLN B C 1
ATOM 3128 O O . GLN B 1 145 ? 20.109 -11.352 -22.906 1 91.75 145 GLN B O 1
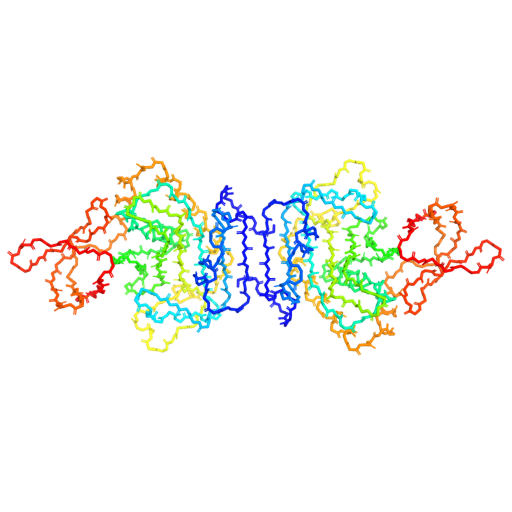ATOM 3133 N N . GLU B 1 146 ? 20.906 -11.523 -20.812 1 92.44 146 GLU B N 1
ATOM 3134 C CA . GLU B 1 146 ? 21.016 -12.977 -20.875 1 92.44 146 GLU B CA 1
ATOM 3135 C C . GLU B 1 146 ? 19.625 -13.633 -20.938 1 92.44 146 GLU B C 1
ATOM 3137 O O . GLU B 1 146 ? 19.516 -14.812 -21.266 1 92.44 146 GLU B O 1
ATOM 3142 N N . LEU B 1 147 ? 18.531 -12.867 -20.688 1 93.12 147 LEU B N 1
ATOM 3143 C CA . LEU B 1 147 ? 17.188 -13.445 -20.594 1 93.12 147 LEU B CA 1
ATOM 3144 C C . LEU B 1 147 ? 16.312 -13 -21.75 1 93.12 147 LEU B C 1
ATOM 3146 O O . LEU B 1 147 ? 15.188 -13.477 -21.906 1 93.12 147 LEU B O 1
ATOM 3150 N N . VAL B 1 148 ? 16.797 -12.172 -22.594 1 91.62 148 VAL B N 1
ATOM 3151 C CA . VAL B 1 148 ? 16 -11.547 -23.641 1 91.62 148 VAL B CA 1
ATOM 3152 C C . VAL B 1 148 ? 15.484 -12.617 -24.594 1 91.62 148 VAL B C 1
ATOM 3154 O O . VAL B 1 148 ? 14.391 -12.484 -25.156 1 91.62 148 VAL B O 1
ATOM 3157 N N . SER B 1 149 ? 16.234 -13.719 -24.734 1 93.94 149 SER B N 1
ATOM 3158 C CA . SER B 1 149 ? 15.828 -14.75 -25.688 1 93.94 149 SER B CA 1
ATOM 3159 C C . SER B 1 149 ? 14.805 -15.695 -25.062 1 93.94 149 SER B C 1
ATOM 3161 O O . SER B 1 149 ? 14.055 -16.359 -25.781 1 93.94 149 SER B O 1
ATOM 3163 N N . THR B 1 150 ? 14.68 -15.703 -23.781 1 95.5 150 THR B N 1
ATOM 3164 C CA . THR B 1 150 ? 13.859 -16.719 -23.141 1 95.5 150 THR B CA 1
ATOM 3165 C C . THR B 1 150 ? 12.727 -16.078 -22.344 1 95.5 150 THR B C 1
ATOM 3167 O O . THR B 1 150 ? 11.797 -16.766 -21.922 1 95.5 150 THR B O 1
ATOM 3170 N N . SER B 1 151 ? 12.781 -14.758 -22.172 1 97.38 151 SER B N 1
ATOM 3171 C CA . SER B 1 151 ? 11.805 -14.047 -21.359 1 97.38 151 SER B CA 1
ATOM 3172 C C . SER B 1 151 ? 11.234 -12.836 -22.094 1 97.38 151 SER B C 1
ATOM 3174 O O . SER B 1 151 ? 11.82 -12.383 -23.078 1 97.38 151 SER B O 1
ATOM 3176 N N . THR B 1 152 ? 10.117 -12.383 -21.719 1 98.44 152 THR B N 1
ATOM 3177 C CA . THR B 1 152 ? 9.484 -11.195 -22.281 1 98.44 152 THR B CA 1
ATOM 3178 C C . THR B 1 152 ? 8.75 -10.406 -21.203 1 98.44 152 THR B C 1
ATOM 3180 O O . THR B 1 152 ? 8.797 -10.766 -20.016 1 98.44 152 THR B O 1
ATOM 3183 N N . SER B 1 153 ? 8.258 -9.25 -21.547 1 98.62 153 SER B N 1
ATOM 3184 C CA . SER B 1 153 ? 7.477 -8.383 -20.656 1 98.62 153 SER B CA 1
ATOM 3185 C C . SER B 1 153 ? 6.215 -7.883 -21.359 1 98.62 153 SER B C 1
ATOM 3187 O O . SER B 1 153 ? 6.09 -7.996 -22.578 1 98.62 153 SER B O 1
ATOM 3189 N N . LEU B 1 154 ? 5.305 -7.387 -20.594 1 98.69 154 LEU B N 1
ATOM 3190 C CA . LEU B 1 154 ? 4.094 -6.828 -21.188 1 98.69 154 LEU B CA 1
ATOM 3191 C C . LEU B 1 154 ? 4.434 -5.688 -22.141 1 98.69 154 LEU B C 1
ATOM 3193 O O . LEU B 1 154 ? 3.84 -5.574 -23.219 1 98.69 154 LEU B O 1
ATOM 3197 N N . ARG B 1 155 ? 5.336 -4.863 -21.719 1 98.12 155 ARG B N 1
ATOM 3198 C CA . ARG B 1 155 ? 5.75 -3.752 -22.562 1 98.12 155 ARG B CA 1
ATOM 3199 C C . ARG B 1 155 ? 6.273 -4.254 -23.906 1 98.12 155 ARG B C 1
ATOM 3201 O O . ARG B 1 155 ? 5.938 -3.697 -24.953 1 98.12 155 ARG B O 1
ATOM 3208 N N . GLU B 1 156 ? 7.074 -5.289 -23.875 1 97.25 156 GLU B N 1
ATOM 3209 C CA . GLU B 1 156 ? 7.629 -5.848 -25.109 1 97.25 156 GLU B CA 1
ATOM 3210 C C . GLU B 1 156 ? 6.535 -6.445 -25.984 1 97.25 156 GLU B C 1
ATOM 3212 O O . GLU B 1 156 ? 6.562 -6.297 -27.203 1 97.25 156 GLU B O 1
ATOM 3217 N N . VAL B 1 157 ? 5.602 -7.082 -25.391 1 97.94 157 VAL B N 1
ATOM 3218 C CA . VAL B 1 157 ? 4.543 -7.773 -26.109 1 97.94 157 VAL B CA 1
ATOM 3219 C C . VAL B 1 157 ? 3.568 -6.75 -26.703 1 97.94 157 VAL B C 1
ATOM 3221 O O . VAL B 1 157 ? 3.145 -6.875 -27.844 1 97.94 157 VAL B O 1
ATOM 3224 N N . LEU B 1 158 ? 3.275 -5.695 -25.938 1 97.56 158 LEU B N 1
ATOM 3225 C CA . LEU B 1 158 ? 2.254 -4.727 -26.328 1 97.56 158 LEU B CA 1
ATOM 3226 C C . LEU B 1 158 ? 2.871 -3.561 -27.078 1 97.56 158 LEU B C 1
ATOM 3228 O O . LEU B 1 158 ? 2.172 -2.836 -27.797 1 97.56 158 LEU B O 1
ATOM 3232 N N . GLY B 1 159 ? 4.125 -3.287 -26.891 1 97.44 159 GLY B N 1
ATOM 3233 C CA . GLY B 1 159 ? 4.805 -2.166 -27.516 1 97.44 159 GLY B CA 1
ATOM 3234 C C . GLY B 1 159 ? 4.609 -0.857 -26.781 1 97.44 159 GLY B C 1
ATOM 3235 O O . GLY B 1 159 ? 5.043 0.198 -27.234 1 97.44 159 GLY B O 1
ATOM 3236 N N . VAL B 1 160 ? 3.867 -0.899 -25.656 1 97.31 160 VAL B N 1
ATOM 3237 C CA . VAL B 1 160 ? 3.613 0.288 -24.844 1 97.31 160 VAL B CA 1
ATOM 3238 C C . VAL B 1 160 ? 3.703 -0.068 -23.375 1 97.31 160 VAL B C 1
ATOM 3240 O O . VAL B 1 160 ? 3.576 -1.237 -23 1 97.31 160 VAL B O 1
ATOM 3243 N N . GLU B 1 161 ? 3.957 0.902 -22.594 1 97.25 161 GLU B N 1
ATOM 3244 C CA . GLU B 1 161 ? 3.936 0.691 -21.156 1 97.25 161 GLU B CA 1
ATOM 3245 C C . GLU B 1 161 ? 2.506 0.607 -20.625 1 97.25 161 GLU B C 1
ATOM 3247 O O . GLU B 1 161 ? 1.605 1.264 -21.156 1 97.25 161 GLU B O 1
ATOM 3252 N N . ILE B 1 162 ? 2.316 -0.165 -19.672 1 95.94 162 ILE B N 1
ATOM 3253 C CA . ILE B 1 162 ? 1.039 -0.309 -18.984 1 95.94 162 ILE B CA 1
ATOM 3254 C C . ILE B 1 162 ? 1.206 0.038 -17.5 1 95.94 162 ILE B C 1
ATOM 3256 O O . ILE B 1 162 ? 2.197 -0.344 -16.875 1 95.94 162 ILE B O 1
ATOM 3260 N N . PRO B 1 163 ? 0.241 0.802 -16.922 1 95.62 163 PRO B N 1
ATOM 3261 C CA . PRO B 1 163 ? 0.33 1.052 -15.484 1 95.62 163 PRO B CA 1
ATOM 3262 C C . PRO B 1 163 ? 0.309 -0.233 -14.656 1 95.62 163 PRO B C 1
ATOM 3264 O O . PRO B 1 163 ? -0.642 -1.015 -14.75 1 95.62 163 PRO B O 1
ATOM 3267 N N . ILE B 1 164 ? 1.289 -0.403 -13.898 1 97.56 164 ILE B N 1
ATOM 3268 C CA . ILE B 1 164 ? 1.473 -1.638 -13.141 1 97.56 164 ILE B CA 1
ATOM 3269 C C . ILE B 1 164 ? 0.291 -1.846 -12.195 1 97.56 164 ILE B C 1
ATOM 3271 O O . ILE B 1 164 ? -0.144 -2.979 -11.977 1 97.56 164 ILE B O 1
ATOM 3275 N N . ILE B 1 165 ? -0.266 -0.755 -11.695 1 95.88 165 ILE B N 1
ATOM 3276 C CA . ILE B 1 165 ? -1.369 -0.829 -10.742 1 95.88 165 ILE B CA 1
ATOM 3277 C C . ILE B 1 165 ? -2.58 -1.48 -11.406 1 95.88 165 ILE B C 1
ATOM 3279 O O . ILE B 1 165 ? -3.35 -2.188 -10.75 1 95.88 165 ILE B O 1
ATOM 3283 N N . GLU B 1 166 ? -2.773 -1.249 -12.656 1 95.94 166 GLU B N 1
ATOM 3284 C CA . GLU B 1 166 ? -3.887 -1.867 -13.375 1 95.94 166 GLU B CA 1
ATOM 3285 C C . GLU B 1 166 ? -3.691 -3.375 -13.5 1 95.94 166 GLU B C 1
ATOM 3287 O O . GLU B 1 166 ? -4.641 -4.145 -13.336 1 95.94 166 GLU B O 1
ATOM 3292 N N . VAL B 1 167 ? -2.48 -3.789 -13.805 1 98.25 167 VAL B N 1
ATOM 3293 C CA . VAL B 1 167 ? -2.154 -5.207 -13.883 1 98.25 167 VAL B CA 1
ATOM 3294 C C . VAL B 1 167 ? -2.369 -5.859 -12.516 1 98.25 167 VAL B C 1
ATOM 3296 O O . VAL B 1 167 ? -2.963 -6.934 -12.422 1 98.25 167 VAL B O 1
ATOM 3299 N N . PHE B 1 168 ? -1.896 -5.129 -11.508 1 98.44 168 PHE B N 1
ATOM 3300 C CA . PHE B 1 168 ? -2.016 -5.574 -10.125 1 98.44 168 PHE B CA 1
ATOM 3301 C C . PHE B 1 168 ? -3.477 -5.805 -9.758 1 98.44 168 PHE B C 1
ATOM 3303 O O . PHE B 1 168 ? -3.822 -6.848 -9.195 1 98.44 168 PHE B O 1
ATOM 3310 N N . LYS B 1 169 ? -4.336 -4.902 -10.078 1 97.5 169 LYS B N 1
ATOM 3311 C CA . LYS B 1 169 ? -5.754 -4.988 -9.734 1 97.5 169 LYS B CA 1
ATOM 3312 C C . LYS B 1 169 ? -6.406 -6.199 -10.391 1 97.5 169 LYS B C 1
ATOM 3314 O O . LYS B 1 169 ? -7.113 -6.965 -9.734 1 97.5 169 LYS B O 1
ATOM 3319 N N . ILE B 1 170 ? -6.168 -6.371 -11.656 1 98.31 170 ILE B N 1
ATOM 3320 C CA . ILE B 1 170 ? -6.758 -7.484 -12.391 1 98.31 170 ILE B CA 1
ATOM 3321 C C . ILE B 1 170 ? -6.254 -8.805 -11.812 1 98.31 170 ILE B C 1
ATOM 3323 O O . ILE B 1 170 ? -7.043 -9.719 -11.555 1 98.31 170 ILE B O 1
ATOM 3327 N N . LEU B 1 171 ? -4.977 -8.875 -11.562 1 98.75 171 LEU B N 1
ATOM 3328 C CA . LEU B 1 171 ? -4.348 -10.102 -11.094 1 98.75 171 LEU B CA 1
ATOM 3329 C C . LEU B 1 171 ? -4.906 -10.516 -9.734 1 98.75 171 LEU B C 1
ATOM 3331 O O . LEU B 1 171 ? -5.223 -11.688 -9.516 1 98.75 171 LEU B O 1
ATOM 3335 N N . VAL B 1 172 ? -4.996 -9.555 -8.82 1 98.75 172 VAL B N 1
ATOM 3336 C CA . VAL B 1 172 ? -5.457 -9.836 -7.465 1 98.75 172 VAL B CA 1
ATOM 3337 C C . VAL B 1 172 ? -6.91 -10.305 -7.504 1 98.75 172 VAL B C 1
ATOM 3339 O O . VAL B 1 172 ? -7.293 -11.219 -6.762 1 98.75 172 VAL B O 1
ATOM 3342 N N . GLU B 1 173 ? -7.68 -9.719 -8.359 1 98.56 173 GLU B N 1
ATOM 3343 C CA . GLU B 1 173 ? -9.07 -10.133 -8.508 1 98.56 173 GLU B CA 1
ATOM 3344 C C . GLU B 1 173 ? -9.172 -11.562 -9.023 1 98.56 173 GLU B C 1
ATOM 3346 O O . GLU B 1 173 ? -9.977 -12.359 -8.531 1 98.56 173 GLU B O 1
ATOM 3351 N N . ARG B 1 174 ? -8.375 -11.859 -10.023 1 98.75 174 ARG B N 1
ATOM 3352 C CA . ARG B 1 174 ? -8.398 -13.211 -10.578 1 98.75 174 ARG B CA 1
ATOM 3353 C C . ARG B 1 174 ? -7.867 -14.227 -9.57 1 98.75 174 ARG B C 1
ATOM 3355 O O . ARG B 1 174 ? -8.383 -15.344 -9.484 1 98.75 174 ARG B O 1
ATOM 3362 N N . LEU B 1 175 ? -6.875 -13.859 -8.844 1 98.81 175 LEU B N 1
ATOM 3363 C CA . LEU B 1 175 ? -6.332 -14.742 -7.82 1 98.81 175 LEU B CA 1
ATOM 3364 C C . LEU B 1 175 ? -7.383 -15.062 -6.762 1 98.81 175 LEU B C 1
ATOM 3366 O O . LEU B 1 175 ? -7.508 -16.203 -6.328 1 98.81 175 LEU B O 1
ATOM 3370 N N . GLU B 1 176 ? -8.086 -14.008 -6.355 1 98.75 176 GLU B N 1
ATOM 3371 C CA . GLU B 1 176 ? -9.133 -14.242 -5.359 1 98.75 176 GLU B CA 1
ATOM 3372 C C . GLU B 1 176 ? -10.195 -15.203 -5.891 1 98.75 176 GLU B C 1
ATOM 3374 O O . GLU B 1 176 ? -10.688 -16.062 -5.152 1 98.75 176 GLU B O 1
ATOM 3379 N N . HIS B 1 177 ? -10.547 -15 -7.125 1 98.62 177 HIS B N 1
ATOM 3380 C CA . HIS B 1 177 ? -11.523 -15.891 -7.738 1 98.62 177 HIS B CA 1
ATOM 3381 C C . HIS B 1 177 ? -11.078 -17.344 -7.633 1 98.62 177 HIS B C 1
ATOM 3383 O O . HIS B 1 177 ? -11.828 -18.203 -7.148 1 98.62 177 HIS B O 1
ATOM 3389 N N . TRP B 1 178 ? -9.922 -17.656 -8.031 1 98.75 178 TRP B N 1
ATOM 3390 C CA . TRP B 1 178 ? -9.453 -19.031 -8.062 1 98.75 178 TRP B CA 1
ATOM 3391 C C . TRP B 1 178 ? -9.211 -19.562 -6.652 1 98.75 178 TRP B C 1
ATOM 3393 O O . TRP B 1 178 ? -9.422 -20.75 -6.383 1 98.75 178 TRP B O 1
ATOM 3403 N N . TYR B 1 179 ? -8.742 -18.703 -5.746 1 98.69 179 TYR B N 1
ATOM 3404 C CA . TYR B 1 179 ? -8.57 -19.109 -4.359 1 98.69 179 TYR B CA 1
ATOM 3405 C C . TYR B 1 179 ? -9.914 -19.5 -3.742 1 98.69 179 TYR B C 1
ATOM 3407 O O . TYR B 1 179 ? -9.992 -20.469 -2.98 1 98.69 179 TYR B O 1
ATOM 3415 N N . ARG B 1 180 ? -10.906 -18.75 -4.109 1 98.31 180 ARG B N 1
ATOM 3416 C CA . ARG B 1 180 ? -12.242 -19.078 -3.646 1 98.31 180 ARG B CA 1
ATOM 3417 C C . ARG B 1 180 ? -12.672 -20.453 -4.156 1 98.31 180 ARG B C 1
ATOM 3419 O O . ARG B 1 180 ? -13.25 -21.25 -3.414 1 98.31 180 ARG B O 1
ATOM 3426 N N . GLU B 1 181 ? -12.438 -20.688 -5.43 1 98.38 181 GLU B N 1
ATOM 3427 C CA . GLU B 1 181 ? -12.75 -22 -5.992 1 98.38 181 GLU B CA 1
ATOM 3428 C C . GLU B 1 181 ? -11.992 -23.109 -5.27 1 98.38 181 GLU B C 1
ATOM 3430 O O . GLU B 1 181 ? -12.531 -24.188 -5.039 1 98.38 181 GLU B O 1
ATOM 3435 N N . PHE B 1 182 ? -10.781 -22.875 -4.93 1 98.25 182 PHE B N 1
ATOM 3436 C CA . PHE B 1 182 ? -9.953 -23.844 -4.215 1 98.25 182 PHE B CA 1
ATOM 3437 C C . PHE B 1 182 ? -10.531 -24.125 -2.836 1 98.25 182 PHE B C 1
ATOM 3439 O O . PHE B 1 182 ? -10.641 -25.297 -2.432 1 98.25 182 PHE B O 1
ATOM 3446 N N . LEU B 1 183 ? -10.875 -23.062 -2.127 1 97.06 183 LEU B N 1
ATOM 3447 C CA . LEU B 1 183 ? -11.445 -23.219 -0.791 1 97.06 183 LEU B CA 1
ATOM 3448 C C . LEU B 1 183 ? -12.781 -23.953 -0.848 1 97.06 183 LEU B C 1
ATOM 3450 O O . LEU B 1 183 ? -13.156 -24.641 0.109 1 97.06 183 LEU B O 1
ATOM 3454 N N . ALA B 1 184 ? -13.422 -23.844 -1.991 1 97.31 184 ALA B N 1
ATOM 3455 C CA . ALA B 1 184 ? -14.695 -24.547 -2.197 1 97.31 184 ALA B CA 1
ATOM 3456 C C . ALA B 1 184 ? -14.469 -25.969 -2.676 1 97.31 184 ALA B C 1
ATOM 3458 O O . ALA B 1 184 ? -15.414 -26.656 -3.066 1 97.31 184 ALA B O 1
ATOM 3459 N N . GLU B 1 185 ? -13.227 -26.391 -2.77 1 96 185 GLU B N 1
ATOM 3460 C CA . GLU B 1 185 ? -12.812 -27.75 -3.127 1 96 185 GLU B CA 1
ATOM 3461 C C . GLU B 1 185 ? -13.203 -28.078 -4.562 1 96 185 GLU B C 1
ATOM 3463 O O . GLU B 1 185 ? -13.648 -29.188 -4.848 1 96 185 GLU B O 1
ATOM 3468 N N . LYS B 1 186 ? -13.094 -27.062 -5.375 1 97.12 186 LYS B N 1
ATOM 3469 C CA . LYS B 1 186 ? -13.359 -27.281 -6.793 1 97.12 186 LYS B CA 1
ATOM 3470 C C . LYS B 1 186 ? -12.086 -27.672 -7.535 1 97.12 186 LYS B C 1
ATOM 3472 O O . LYS B 1 186 ? -11.758 -27.094 -8.57 1 97.12 186 LYS B O 1
ATOM 3477 N N . ASP B 1 187 ? -11.477 -28.734 -7.125 1 96.12 187 ASP B N 1
ATOM 3478 C CA . ASP B 1 187 ? -10.195 -29.203 -7.656 1 96.12 187 ASP B CA 1
ATOM 3479 C C . ASP B 1 187 ? -10.32 -29.594 -9.125 1 96.12 187 ASP B C 1
ATOM 3481 O O . ASP B 1 187 ? -9.453 -29.25 -9.938 1 96.12 187 ASP B O 1
ATOM 3485 N N . ALA B 1 188 ? -11.367 -30.297 -9.422 1 97.06 188 ALA B N 1
ATOM 3486 C CA . ALA B 1 188 ? -11.555 -30.75 -10.797 1 97.06 188 ALA B CA 1
ATOM 3487 C C . ALA B 1 188 ? -11.625 -29.578 -11.758 1 97.06 188 ALA B C 1
ATOM 3489 O O . ALA B 1 188 ? -11.055 -29.625 -12.852 1 97.06 188 ALA B O 1
ATOM 3490 N N . LEU B 1 189 ? -12.32 -28.578 -11.344 1 98.19 189 LEU B N 1
ATOM 3491 C CA . LEU B 1 189 ? -12.438 -27.375 -12.164 1 98.19 189 LEU B CA 1
ATOM 3492 C C . LEU B 1 189 ? -11.086 -26.703 -12.352 1 98.19 189 LEU B C 1
ATOM 3494 O O . LEU B 1 189 ? -10.734 -26.297 -13.461 1 98.19 189 LEU B O 1
ATOM 3498 N N . ILE B 1 190 ? -10.375 -26.578 -11.297 1 98.31 190 ILE B N 1
ATOM 3499 C CA . ILE B 1 190 ?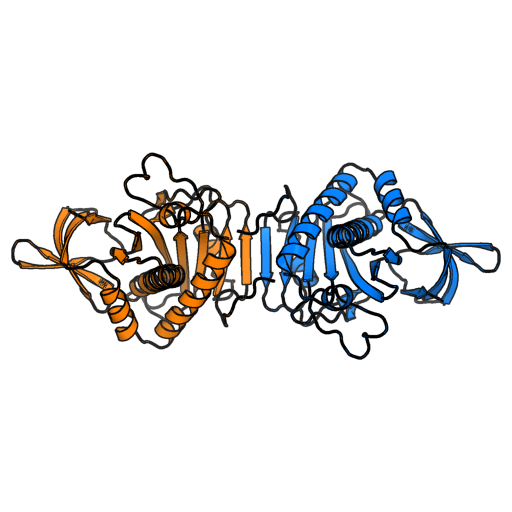 -9.062 -25.938 -11.32 1 98.31 190 ILE B CA 1
ATOM 3500 C C . ILE B 1 190 ? -8.125 -26.703 -12.25 1 98.31 190 ILE B C 1
ATOM 3502 O O . ILE B 1 190 ? -7.465 -26.109 -13.102 1 98.31 190 ILE B O 1
ATOM 3506 N N . LEU B 1 191 ? -8.094 -27.984 -12.133 1 98.31 191 LEU B N 1
ATOM 3507 C CA . LEU B 1 191 ? -7.219 -28.828 -12.953 1 98.31 191 LEU B CA 1
ATOM 3508 C C . LEU B 1 191 ? -7.629 -28.781 -14.414 1 98.31 191 LEU B C 1
ATOM 3510 O O . LEU B 1 191 ? -6.773 -28.734 -15.305 1 98.31 191 LEU B O 1
ATOM 3514 N N . GLN B 1 192 ? -8.891 -28.766 -14.648 1 98.44 192 GLN B N 1
ATOM 3515 C CA . GLN B 1 192 ? -9.383 -28.672 -16.016 1 98.44 192 GLN B CA 1
ATOM 3516 C C . GLN B 1 192 ? -8.977 -27.344 -16.656 1 98.44 192 GLN B C 1
ATOM 3518 O O . GLN B 1 192 ? -8.5 -27.312 -17.797 1 98.44 192 GLN B O 1
ATOM 3523 N N . LYS B 1 193 ? -9.195 -26.281 -15.953 1 98.56 193 LYS B N 1
ATOM 3524 C CA . LYS B 1 193 ? -8.852 -24.969 -16.484 1 98.56 193 LYS B CA 1
ATOM 3525 C C . LYS B 1 193 ? -7.344 -24.844 -16.688 1 98.56 193 LYS B C 1
ATOM 3527 O O . LYS B 1 193 ? -6.898 -24.234 -17.672 1 98.56 193 LYS B O 1
ATOM 3532 N N . TRP B 1 194 ? -6.602 -25.406 -15.766 1 98.38 194 TRP B N 1
ATOM 3533 C CA . TRP B 1 194 ? -5.152 -25.422 -15.93 1 98.38 194 TRP B CA 1
ATOM 3534 C C . TRP B 1 194 ? -4.762 -26.156 -17.219 1 98.38 194 TRP B C 1
ATOM 3536 O O . TRP B 1 194 ? -3.969 -25.641 -18 1 98.38 194 TRP B O 1
ATOM 3546 N N . ARG B 1 195 ? -5.355 -27.281 -17.516 1 98.19 195 ARG B N 1
ATOM 3547 C CA . ARG B 1 195 ? -5.078 -28.078 -18.703 1 98.19 195 ARG B CA 1
ATOM 3548 C C . ARG B 1 195 ? -5.352 -27.281 -19.984 1 98.19 195 ARG B C 1
ATOM 3550 O O . ARG B 1 195 ? -4.59 -27.359 -20.953 1 98.19 195 ARG B O 1
ATOM 3557 N N . GLU B 1 196 ? -6.391 -26.578 -19.906 1 98.19 196 GLU B N 1
ATOM 3558 C CA . GLU B 1 196 ? -6.812 -25.797 -21.062 1 98.19 196 GLU B CA 1
ATOM 3559 C C . GLU B 1 196 ? -5.793 -24.703 -21.391 1 98.19 196 GLU B C 1
ATOM 3561 O O . GLU B 1 196 ? -5.699 -24.266 -22.547 1 98.19 196 GLU B O 1
ATOM 3566 N N . LYS B 1 197 ? -5.082 -24.297 -20.391 1 98.44 197 LYS B N 1
ATOM 3567 C CA . LYS B 1 197 ? -4.18 -23.172 -20.578 1 98.44 197 LYS B CA 1
ATOM 3568 C C . LYS B 1 197 ? -2.727 -23.625 -20.641 1 98.44 197 LYS B C 1
ATOM 3570 O O . LYS B 1 197 ? -1.832 -22.828 -20.938 1 98.44 197 LYS B O 1
ATOM 3575 N N . ALA B 1 198 ? -2.445 -24.906 -20.484 1 97.88 198 ALA B N 1
ATOM 3576 C CA . ALA B 1 198 ? -1.087 -25.422 -20.328 1 97.88 198 ALA B CA 1
ATOM 3577 C C . ALA B 1 198 ? -0.517 -25.859 -21.688 1 97.88 198 ALA B C 1
ATOM 3579 O O . ALA B 1 198 ? -1.268 -26.125 -22.625 1 97.88 198 ALA B O 1
ATOM 3580 N N . ILE B 1 199 ? 0.757 -25.859 -21.781 1 96.44 199 ILE B N 1
ATOM 3581 C CA . ILE B 1 199 ? 1.473 -26.484 -22.891 1 96.44 199 ILE B CA 1
ATOM 3582 C C . ILE B 1 199 ? 1.705 -27.969 -22.578 1 96.44 199 ILE B C 1
ATOM 3584 O O . ILE B 1 199 ? 2.607 -28.312 -21.812 1 96.44 199 ILE B O 1
ATOM 3588 N N . LEU B 1 200 ? 0.934 -28.781 -23.219 1 95.44 200 LEU B N 1
ATOM 3589 C CA . LEU B 1 200 ? 1.034 -30.234 -23.031 1 95.44 200 LEU B CA 1
ATOM 3590 C C . LEU B 1 200 ? 1.375 -30.922 -24.344 1 95.44 200 LEU B C 1
ATOM 3592 O O . LEU B 1 200 ? 1.357 -30.297 -25.406 1 95.44 200 LEU B O 1
ATOM 3596 N N . ARG B 1 201 ? 1.806 -32.188 -24.266 1 93.94 201 ARG B N 1
ATOM 3597 C CA . ARG B 1 201 ? 2.119 -33.031 -25.406 1 93.94 201 ARG B CA 1
ATOM 3598 C C . ARG B 1 201 ? 3.361 -32.562 -26.141 1 93.94 201 ARG B C 1
ATOM 3600 O O . ARG B 1 201 ? 3.455 -32.688 -27.359 1 93.94 201 ARG B O 1
ATOM 3607 N N . ARG B 1 202 ? 4.094 -31.844 -25.438 1 93 202 ARG B N 1
ATOM 3608 C CA . ARG B 1 202 ? 5.387 -31.391 -25.953 1 93 202 ARG B CA 1
ATOM 3609 C C . ARG B 1 202 ? 6.523 -32.219 -25.375 1 93 202 ARG B C 1
ATOM 3611 O O . ARG B 1 202 ? 6.449 -32.656 -24.219 1 93 202 ARG B O 1
ATOM 3618 N N . GLU B 1 203 ? 7.535 -32.406 -26.156 1 93.56 203 GLU B N 1
ATOM 3619 C CA . GLU B 1 203 ? 8.742 -33.062 -25.672 1 93.56 203 GLU B CA 1
ATOM 3620 C C . GLU B 1 203 ? 9.508 -32.188 -24.703 1 93.56 203 GLU B C 1
ATOM 3622 O O . GLU B 1 203 ? 9.734 -31 -24.984 1 93.56 203 GLU B O 1
ATOM 3627 N N . VAL B 1 204 ? 9.828 -32.812 -23.531 1 91.94 204 VAL B N 1
ATOM 3628 C CA . VAL B 1 204 ? 10.5 -32.031 -22.5 1 91.94 204 VAL B CA 1
ATOM 3629 C C . VAL B 1 204 ? 11.656 -32.812 -21.906 1 91.94 204 VAL B C 1
ATOM 3631 O O . VAL B 1 204 ? 11.711 -34.031 -22.031 1 91.94 204 VAL B O 1
ATOM 3634 N N . LYS B 1 205 ? 12.562 -32.125 -21.406 1 91.19 205 LYS B N 1
ATOM 3635 C CA . LYS B 1 205 ? 13.648 -32.656 -20.594 1 91.19 205 LYS B CA 1
ATOM 3636 C C . LYS B 1 205 ? 13.469 -32.281 -19.125 1 91.19 205 LYS B C 1
ATOM 3638 O O . LYS B 1 205 ? 13.289 -31.094 -18.797 1 91.19 205 LYS B O 1
ATOM 3643 N N . ILE B 1 206 ? 13.445 -33.281 -18.25 1 87.12 206 ILE B N 1
ATOM 3644 C CA . ILE B 1 206 ? 13.305 -33.062 -16.812 1 87.12 206 ILE B CA 1
ATOM 3645 C C . ILE B 1 206 ? 14.633 -33.344 -16.125 1 87.12 206 ILE B C 1
ATOM 3647 O O . ILE B 1 206 ? 15.203 -34.406 -16.266 1 87.12 206 ILE B O 1
ATOM 3651 N N . ILE B 1 207 ? 15.008 -32.344 -15.391 1 83.75 207 ILE B N 1
ATOM 3652 C CA . ILE B 1 207 ? 16.25 -32.5 -14.648 1 83.75 207 ILE B CA 1
ATOM 3653 C C . ILE B 1 207 ? 15.945 -32.594 -13.156 1 83.75 207 ILE B C 1
ATOM 3655 O O . ILE B 1 207 ? 15.352 -31.703 -12.562 1 83.75 207 ILE B O 1
ATOM 3659 N N . TH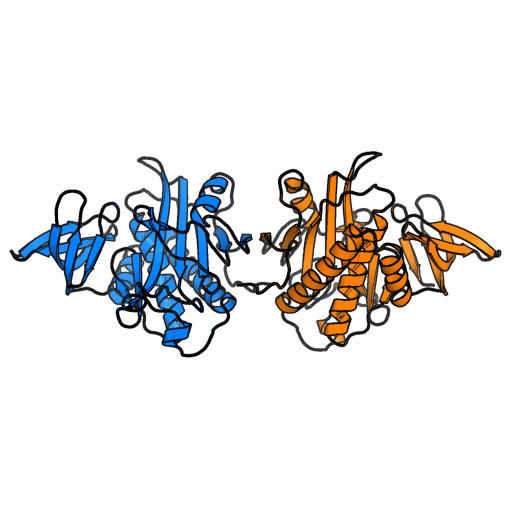R B 1 208 ? 16.328 -33.688 -12.594 1 77.81 208 THR B N 1
ATOM 3660 C CA . THR B 1 208 ? 16.219 -33.906 -11.148 1 77.81 208 THR B CA 1
ATOM 3661 C C . THR B 1 208 ? 17.594 -33.906 -10.492 1 77.81 208 THR B C 1
ATOM 3663 O O . THR B 1 208 ? 18.594 -33.688 -11.148 1 77.81 208 THR B O 1
ATOM 3666 N N . GLU B 1 209 ? 17.594 -33.938 -9.156 1 73.62 209 GLU B N 1
ATOM 3667 C CA . GLU B 1 209 ? 18.875 -34 -8.461 1 73.62 209 GLU B CA 1
ATOM 3668 C C . GLU B 1 209 ? 19.703 -35.219 -8.914 1 73.62 209 GLU B C 1
ATOM 3670 O O . GLU B 1 209 ? 20.922 -35.125 -9.039 1 73.62 209 GLU B O 1
ATOM 3675 N N . ASP B 1 210 ? 19.078 -36.312 -9.273 1 73.12 210 ASP B N 1
ATOM 3676 C CA . ASP B 1 210 ? 19.797 -37.562 -9.469 1 73.12 210 ASP B CA 1
ATOM 3677 C C . ASP B 1 210 ? 19.844 -37.969 -10.945 1 73.12 210 ASP B C 1
ATOM 3679 O O . ASP B 1 210 ? 20.688 -38.781 -11.352 1 73.12 210 ASP B O 1
ATOM 3683 N N . LYS B 1 211 ? 18.906 -37.531 -11.742 1 79.62 211 LYS B N 1
ATOM 3684 C CA . LYS B 1 211 ? 18.844 -38.031 -13.109 1 79.62 211 LYS B CA 1
ATOM 3685 C C . LYS B 1 211 ? 18.188 -37.031 -14.047 1 79.62 211 LYS B C 1
ATOM 3687 O O . LYS B 1 211 ? 17.578 -36.062 -13.594 1 79.62 211 LYS B O 1
ATOM 3692 N N . THR B 1 212 ? 18.438 -37.156 -15.32 1 87 212 THR B N 1
ATOM 3693 C CA . THR B 1 212 ? 17.781 -36.438 -16.391 1 87 212 THR B CA 1
ATOM 3694 C C . THR B 1 212 ? 16.859 -37.344 -17.172 1 87 212 THR B C 1
ATOM 3696 O O . THR B 1 212 ? 17.25 -38.438 -17.594 1 87 212 THR B O 1
ATOM 3699 N N . LEU B 1 213 ? 15.578 -36.938 -17.297 1 86.44 213 LEU B N 1
ATOM 3700 C CA . LEU B 1 213 ? 14.578 -37.688 -18.047 1 86.44 213 LEU B CA 1
ATOM 3701 C C . LEU B 1 213 ? 14.062 -36.906 -19.234 1 86.44 213 LEU B C 1
ATOM 3703 O O . LEU B 1 213 ? 13.898 -35.688 -19.156 1 86.44 213 LEU B O 1
ATOM 3707 N N . THR B 1 214 ? 13.922 -37.594 -20.281 1 91.19 214 THR B N 1
ATOM 3708 C CA . THR B 1 214 ? 13.305 -37 -21.453 1 91.19 214 THR B CA 1
ATOM 3709 C C . THR B 1 214 ? 12.008 -37.719 -21.812 1 91.19 214 THR B C 1
ATOM 3711 O O . THR B 1 214 ? 11.922 -38.938 -21.703 1 91.19 214 THR B O 1
ATOM 3714 N N . GLY B 1 215 ? 11.031 -36.938 -22.266 1 93.12 215 GLY B N 1
ATOM 3715 C CA . GLY B 1 215 ? 9.742 -37.5 -22.672 1 93.12 215 GLY B CA 1
ATOM 3716 C C . GLY B 1 215 ? 8.727 -36.438 -23.047 1 93.12 215 GLY B C 1
ATOM 3717 O O . GLY B 1 215 ? 9.086 -35.312 -23.344 1 93.12 215 GLY B O 1
ATOM 3718 N N . LYS B 1 216 ? 7.562 -36.906 -23.156 1 95.44 216 LYS B N 1
ATOM 3719 C CA . LYS B 1 216 ? 6.465 -36 -23.516 1 95.44 216 LYS B CA 1
ATOM 3720 C C . LYS B 1 216 ? 5.633 -35.625 -22.297 1 95.44 216 LYS B C 1
ATOM 3722 O O . LYS B 1 216 ? 5.203 -36.5 -21.547 1 95.44 216 LYS B O 1
ATOM 3727 N N . ALA B 1 217 ? 5.492 -34.312 -22.078 1 94.5 217 ALA B N 1
ATOM 3728 C CA . ALA B 1 217 ? 4.582 -33.875 -21.031 1 94.5 217 ALA B CA 1
ATOM 3729 C C . ALA B 1 217 ? 3.133 -34.188 -21.391 1 94.5 217 ALA B C 1
ATOM 3731 O O . ALA B 1 217 ? 2.49 -33.438 -22.109 1 94.5 217 ALA B O 1
ATOM 3732 N N . LEU B 1 218 ? 2.551 -35.156 -20.766 1 95.81 218 LEU B N 1
ATOM 3733 C CA . LEU B 1 218 ? 1.27 -35.688 -21.219 1 95.81 218 LEU B CA 1
ATOM 3734 C C . LEU B 1 218 ? 0.114 -35 -20.5 1 95.81 218 LEU B C 1
ATOM 3736 O O . LEU B 1 218 ? -0.898 -34.656 -21.125 1 95.81 218 LEU B O 1
ATOM 3740 N N . ASP B 1 219 ? 0.257 -34.938 -19.203 1 96.56 219 ASP B N 1
ATOM 3741 C CA . ASP B 1 219 ? -0.844 -34.469 -18.359 1 96.56 219 ASP B CA 1
ATOM 3742 C C . ASP B 1 219 ? -0.369 -34.188 -16.938 1 96.56 219 ASP B C 1
ATOM 3744 O O . ASP B 1 219 ? 0.834 -34.156 -16.672 1 96.56 219 ASP B O 1
ATOM 3748 N N . ILE B 1 220 ? -1.283 -33.781 -16.109 1 96.38 220 ILE B N 1
ATOM 3749 C CA . ILE B 1 220 ? -1.053 -33.688 -14.672 1 96.38 220 ILE B CA 1
ATOM 3750 C C . ILE B 1 220 ? -2.02 -34.625 -13.93 1 96.38 220 ILE B C 1
ATOM 3752 O O . ILE B 1 220 ? -3.107 -34.906 -14.43 1 96.38 220 ILE B O 1
ATOM 3756 N N . ASP B 1 221 ? -1.626 -35.062 -12.781 1 95.94 221 ASP B N 1
ATOM 3757 C CA . ASP B 1 221 ? -2.521 -35.906 -12.008 1 95.94 221 ASP B CA 1
ATOM 3758 C C . ASP B 1 221 ? -3.402 -35.062 -11.078 1 95.94 221 ASP B C 1
ATOM 3760 O O . ASP B 1 221 ? -3.49 -33.844 -11.219 1 95.94 221 ASP B O 1
ATOM 3764 N N . GLU B 1 222 ? -4.133 -35.719 -10.164 1 95.56 222 GLU B N 1
ATOM 3765 C CA . GLU B 1 222 ? -5.133 -35.062 -9.328 1 95.56 222 GLU B CA 1
ATOM 3766 C C . GLU B 1 222 ? -4.48 -34.156 -8.289 1 95.56 222 GLU B C 1
ATOM 3768 O O . GLU B 1 222 ? -5.145 -33.312 -7.688 1 95.56 222 GLU B O 1
ATOM 3773 N N . PHE B 1 223 ? -3.154 -34.281 -8.086 1 93.31 223 PHE B N 1
ATOM 3774 C CA . PHE B 1 223 ? -2.451 -33.469 -7.109 1 93.31 223 PHE B CA 1
ATOM 3775 C C . PHE B 1 223 ? -1.559 -32.438 -7.809 1 93.31 223 PHE B C 1
ATOM 3777 O O . PHE B 1 223 ? -0.903 -31.641 -7.152 1 93.31 223 PHE B O 1
ATOM 3784 N N . GLY B 1 224 ? -1.534 -32.469 -9.156 1 94.94 224 GLY B N 1
ATOM 3785 C CA . GLY B 1 224 ? -0.785 -31.484 -9.914 1 94.94 224 GLY B CA 1
ATOM 3786 C C . GLY B 1 224 ? 0.578 -31.984 -10.359 1 94.94 224 GLY B C 1
ATOM 3787 O O . GLY B 1 224 ? 1.351 -31.234 -10.961 1 94.94 224 GLY B O 1
ATOM 3788 N N . ALA B 1 225 ? 0.856 -33.219 -10.102 1 93.81 225 ALA B N 1
ATOM 3789 C CA . ALA B 1 225 ? 2.104 -33.781 -10.586 1 93.81 225 ALA B CA 1
ATOM 3790 C C . ALA B 1 225 ? 2.07 -33.969 -12.102 1 93.81 225 ALA B C 1
ATOM 3792 O O . ALA B 1 225 ? 1.036 -34.344 -12.664 1 93.81 225 ALA B O 1
ATOM 3793 N N . LEU B 1 226 ? 3.205 -33.812 -12.711 1 94.31 226 LEU B N 1
ATOM 3794 C CA . LEU B 1 226 ? 3.303 -33.969 -14.156 1 94.31 226 LEU B CA 1
ATOM 3795 C C . LEU B 1 226 ? 3.367 -35.438 -14.547 1 94.31 226 LEU B C 1
ATOM 3797 O O . LEU B 1 226 ? 4.094 -36.219 -13.922 1 94.31 226 LEU B O 1
ATOM 3801 N N . ILE B 1 227 ? 2.574 -35.812 -15.484 1 95.69 227 ILE B N 1
ATOM 3802 C CA . ILE B 1 227 ? 2.662 -37.156 -16.078 1 95.69 227 ILE B CA 1
ATOM 3803 C C . ILE B 1 227 ? 3.521 -37.094 -17.344 1 95.69 227 ILE B C 1
ATOM 3805 O O . ILE B 1 227 ? 3.104 -36.531 -18.359 1 95.69 227 ILE B O 1
ATOM 3809 N N . LEU B 1 228 ? 4.707 -37.688 -17.234 1 93.56 228 LEU B N 1
ATOM 3810 C CA . LEU B 1 228 ? 5.676 -37.688 -18.328 1 93.56 228 LEU B CA 1
ATOM 3811 C C . LEU B 1 228 ? 5.664 -39.031 -19.047 1 93.56 228 LEU B C 1
ATOM 3813 O O . LEU B 1 228 ? 5.781 -40.094 -18.406 1 93.56 228 LEU B O 1
ATOM 3817 N N . GLU B 1 229 ? 5.465 -39 -20.281 1 95.75 229 GLU B N 1
ATOM 3818 C CA . GLU B 1 229 ? 5.586 -40.219 -21.078 1 95.75 229 GLU B CA 1
ATOM 3819 C C . GLU B 1 229 ? 7 -40.375 -21.625 1 95.75 229 GLU B C 1
ATOM 3821 O O . GLU B 1 229 ? 7.449 -39.562 -22.438 1 95.75 229 GLU B O 1
ATOM 3826 N N . LEU B 1 230 ? 7.602 -41.469 -21.25 1 93.19 230 LEU B N 1
ATOM 3827 C CA . LEU B 1 230 ? 8.969 -41.719 -21.703 1 93.19 230 LEU B CA 1
ATOM 3828 C C . LEU B 1 230 ? 8.977 -42.281 -23.125 1 93.19 230 LEU B C 1
ATOM 3830 O O . LEU B 1 230 ? 7.918 -42.562 -23.688 1 93.19 230 LEU B O 1
ATOM 3834 N N . GLU B 1 231 ? 10.141 -42.406 -23.609 1 90.88 231 GLU B N 1
ATOM 3835 C CA . GLU B 1 231 ? 10.305 -42.875 -24.969 1 90.88 231 GLU B CA 1
ATOM 3836 C C . GLU B 1 231 ? 9.773 -44.312 -25.125 1 90.88 231 GLU B C 1
ATOM 3838 O O . GLU B 1 231 ? 9.258 -44.688 -26.172 1 90.88 231 GLU B O 1
ATOM 3843 N N . ASP B 1 232 ? 9.867 -45.062 -24.062 1 93.38 232 ASP B N 1
ATOM 3844 C CA . ASP B 1 232 ? 9.453 -46.469 -24.125 1 93.38 232 ASP B CA 1
ATOM 3845 C C . ASP B 1 232 ? 7.953 -46.594 -23.875 1 93.38 232 ASP B C 1
ATOM 3847 O O . ASP B 1 232 ? 7.43 -47.719 -23.828 1 93.38 232 ASP B O 1
ATOM 3851 N N . GLY B 1 233 ? 7.309 -45.531 -23.609 1 92.5 233 GLY B N 1
ATOM 3852 C CA . GLY B 1 233 ? 5.867 -45.531 -23.422 1 92.5 233 GLY B CA 1
ATOM 3853 C C . GLY B 1 233 ? 5.465 -45.562 -21.953 1 92.5 233 GLY B C 1
ATOM 3854 O O . GLY B 1 233 ? 4.305 -45.281 -21.625 1 92.5 233 GLY B O 1
ATOM 3855 N N . LYS B 1 234 ? 6.469 -45.812 -21.188 1 95 234 LYS B N 1
ATOM 3856 C CA . LYS B 1 234 ? 6.184 -45.812 -19.766 1 95 234 LYS B CA 1
ATOM 3857 C C . LYS B 1 234 ? 5.875 -44.375 -19.281 1 95 234 LYS B C 1
ATOM 3859 O O . LYS B 1 234 ? 6.422 -43.406 -19.797 1 95 234 LYS B O 1
ATOM 3864 N N . ARG B 1 235 ? 4.984 -44.344 -18.266 1 94.94 235 ARG B N 1
ATOM 3865 C CA . ARG B 1 235 ? 4.617 -43.062 -17.703 1 94.94 235 ARG B CA 1
ATOM 3866 C C . ARG B 1 235 ? 5.223 -42.875 -16.312 1 94.94 235 ARG B C 1
ATOM 3868 O O . ARG B 1 235 ? 5.281 -43.812 -15.531 1 94.94 235 ARG B O 1
ATOM 3875 N N . GLU B 1 236 ? 5.746 -41.688 -16.078 1 91.88 236 GLU B N 1
ATOM 3876 C CA . GLU B 1 236 ? 6.336 -41.344 -14.797 1 91.88 236 GLU B CA 1
ATOM 3877 C C . GLU B 1 236 ? 5.699 -40.062 -14.234 1 91.88 236 GLU B C 1
ATOM 3879 O O . GLU B 1 236 ? 5.395 -39.125 -14.984 1 91.88 236 GLU B O 1
ATOM 3884 N N . LYS B 1 237 ? 5.531 -40.094 -12.906 1 91.69 237 LYS B N 1
ATOM 3885 C CA . LYS B 1 237 ? 5.02 -38.906 -12.227 1 91.69 237 LYS B CA 1
ATOM 3886 C C . LYS B 1 237 ? 6.16 -38.031 -11.695 1 91.69 237 LYS B C 1
ATOM 3888 O O . LYS B 1 237 ? 7.074 -38.531 -11.039 1 91.69 237 LYS B O 1
ATOM 3893 N N . ILE B 1 238 ? 6.094 -36.75 -12.07 1 89.75 238 ILE B N 1
ATOM 3894 C CA . ILE B 1 238 ? 7.094 -35.812 -11.602 1 89.75 238 ILE B CA 1
ATOM 3895 C C . ILE B 1 238 ? 6.465 -34.875 -10.578 1 89.75 238 ILE B C 1
ATOM 3897 O O . ILE B 1 238 ? 5.48 -34.188 -10.875 1 89.75 238 ILE B O 1
ATOM 3901 N N . LEU B 1 239 ? 7.098 -34.781 -9.43 1 86.31 239 LEU B N 1
ATOM 3902 C CA . LEU B 1 239 ? 6.559 -33.938 -8.359 1 86.31 239 LEU B CA 1
ATOM 3903 C C . LEU B 1 239 ? 7.152 -32.531 -8.414 1 86.31 239 LEU B C 1
ATOM 3905 O O . LEU B 1 239 ? 8.289 -32.344 -8.859 1 86.31 239 LEU B O 1
ATOM 3909 N N . TYR B 1 240 ? 6.355 -31.5 -8.039 1 75.94 240 TYR B N 1
ATOM 3910 C CA . TYR B 1 240 ? 6.68 -30.078 -8.07 1 75.94 240 TYR B CA 1
ATOM 3911 C C . TYR B 1 240 ? 8.031 -29.812 -7.422 1 75.94 240 TYR B C 1
ATOM 3913 O O . TYR B 1 240 ? 8.852 -29.062 -7.965 1 75.94 240 TYR B O 1
ATOM 3921 N N . GLY B 1 241 ? 8.383 -30.266 -6.32 1 64.06 241 GLY B N 1
ATOM 3922 C CA . GLY B 1 241 ? 9.539 -29.938 -5.504 1 64.06 241 GLY B CA 1
ATOM 3923 C C . GLY B 1 241 ? 10.859 -30.234 -6.188 1 64.06 241 GLY B C 1
ATOM 3924 O O . GLY B 1 241 ? 11.859 -29.547 -5.957 1 64.06 241 GLY B O 1
ATOM 3925 N N . ASP B 1 242 ? 10.969 -31.094 -7.031 1 60.59 242 ASP B N 1
ATOM 3926 C CA . ASP B 1 242 ? 12.281 -31.672 -7.285 1 60.59 242 ASP B CA 1
ATOM 3927 C C . ASP B 1 242 ? 12.68 -31.516 -8.75 1 60.59 242 ASP B C 1
ATOM 3929 O O . ASP B 1 242 ? 13.461 -32.312 -9.273 1 60.59 242 ASP B O 1
ATOM 3933 N N . VAL B 1 243 ? 12.133 -30.406 -9.375 1 68.31 243 VAL B N 1
ATOM 3934 C CA . VAL B 1 243 ? 12.469 -30.641 -10.773 1 68.31 243 VAL B CA 1
ATOM 3935 C C . VAL B 1 243 ? 12.562 -29.312 -11.516 1 68.31 243 VAL B C 1
ATOM 3937 O O . VAL B 1 243 ? 12.078 -28.281 -11.031 1 68.31 243 VAL B O 1
ATOM 3940 N N . SER B 1 244 ? 13.523 -29.297 -12.523 1 68.62 244 SER B N 1
ATOM 3941 C CA . SER B 1 244 ? 13.484 -28.297 -13.586 1 68.62 244 SER B CA 1
ATOM 3942 C C . SER B 1 244 ? 12.984 -28.891 -14.898 1 68.62 244 SER B C 1
ATOM 3944 O O . SER B 1 244 ? 13.344 -30.016 -15.242 1 68.62 244 SER B O 1
ATOM 3946 N N . LEU B 1 245 ? 12 -28.234 -15.602 1 60.88 245 LEU B N 1
ATOM 3947 C CA . LEU B 1 245 ? 11.453 -28.672 -16.875 1 60.88 245 LEU B CA 1
ATOM 3948 C C . LEU B 1 245 ? 11.914 -27.766 -18.016 1 60.88 245 LEU B C 1
ATOM 3950 O O . LEU B 1 245 ? 11.789 -26.531 -17.922 1 60.88 245 LEU B O 1
ATOM 3954 N N . ARG B 1 246 ? 12.602 -28.297 -19.078 1 62.38 246 ARG B N 1
ATOM 3955 C CA . ARG B 1 246 ? 13.039 -27.578 -20.266 1 62.38 246 ARG B CA 1
ATOM 3956 C C . ARG B 1 246 ? 12.398 -28.172 -21.516 1 62.38 246 ARG B C 1
ATOM 3958 O O . ARG B 1 246 ? 12.289 -29.391 -21.656 1 62.38 246 ARG B O 1
ATOM 3965 N N . PHE B 1 247 ? 11.789 -27.297 -22.391 1 57.16 247 PHE B N 1
ATOM 3966 C CA . PHE B 1 247 ? 11.266 -27.766 -23.672 1 57.16 247 PHE B CA 1
ATOM 3967 C C . PHE B 1 247 ? 12.398 -28.203 -24.594 1 57.16 247 PHE B C 1
ATOM 3969 O O . PHE B 1 247 ? 13.477 -27.609 -24.578 1 57.16 247 PHE B O 1
ATOM 3976 N N . LYS B 1 248 ? 12.039 -29.312 -25.422 1 60.16 248 LYS B N 1
ATOM 3977 C CA . LYS B 1 248 ? 13 -29.734 -26.438 1 60.16 248 LYS B CA 1
ATOM 3978 C C . LYS B 1 248 ? 12.789 -28.969 -27.734 1 60.16 248 LYS B C 1
ATOM 3980 O O . LYS B 1 248 ? 11.656 -28.609 -28.078 1 60.16 248 LYS B O 1
#

Organism: NCBI:txid2866384

Nearest PDB structures (foldseek):
  2e41-assembly1_B  TM=9.653E-01  e=9.288E-35  Pyrococcus horikoshii OT3
  2ejf-assembly2_B  TM=9.682E-01  e=2.090E-34  Pyrococcus horikoshii OT3
  2dxu-assembly1_A  TM=9.646E-01  e=2.696E-33  Pyrococcus horikoshii
  2dxu-assembly1_B  TM=9.603E-01  e=1.864E-32  Pyrococcus horikoshii
  2ejg-assembly2_B  TM=9.570E-01  e=8.862E-32  Pyrococcus horikoshii OT3

Sequence (496 aa):
MLGLNTKKIGRKIVYFKKIDSTNEYAKRIAAHEEEGTIIVADVQETGYGRKFRTWASPQGGLWMSVILKPNTTPEHMTKLVFLGALAVVETLEQLGIEGKIKWPNDVLVNEKKICGILVEGSFSEKEVYYIILGIGMNVNNSLPQELVSTSTSLREVLGVEIPIIEVFKILVERLEHWYREFLAEKDALILQKWREKAILRREVKIITEDKTLTGKALDIDEFGALILELEDGKREKILYGDVSLRFKMLGLNTKKIGRKIVYFKKIDSTNEYAKRIAAHEEEGTIIVADVQETGYGRKFRTWASPQGGLWMSVILKPNTTPEHMTKLVFLGALAVVETLEQLGIEGKIKWPNDVLVNEKKICGILVEGSFSEKEVYYIILGIGMNVNNSLPQELVSTSTSLREVLGVEIPIIEVFKILVERLEHWYREFLAEKDALILQKWREKAILRREVKIITEDKTLTGKALDIDEFGALILELEDGKREKILYGDVSLRFK

Solvent-accessible surface area (backbone atoms only — not comparable to full-atom values): 25830 Å² total; per-residue (Å²): 95,82,78,67,82,56,88,50,52,54,44,34,32,41,40,27,50,62,45,52,31,44,54,62,54,47,61,74,44,44,90,82,45,65,63,22,29,29,29,37,32,24,22,33,76,58,27,58,45,74,93,68,36,78,35,92,34,57,62,45,28,49,38,32,15,34,33,40,56,59,96,48,43,61,71,50,51,50,48,56,31,45,34,50,49,50,13,48,33,52,36,33,46,77,72,74,38,76,44,34,32,41,75,77,37,35,32,23,45,92,85,13,38,30,32,44,45,39,75,47,71,45,62,55,92,74,33,38,66,36,34,36,45,28,39,42,34,39,35,55,31,84,69,55,80,91,38,55,86,50,33,48,25,46,20,73,75,68,72,44,80,67,66,51,50,61,54,49,47,48,29,53,37,37,32,43,53,43,49,50,39,52,76,68,64,38,55,70,58,51,52,51,56,46,58,75,38,37,70,60,70,39,50,31,37,37,40,41,94,87,50,77,47,60,29,27,36,61,49,60,52,97,47,56,28,37,32,31,31,32,87,87,65,52,74,43,80,43,59,76,86,60,58,48,74,43,81,108,96,82,79,68,81,55,88,51,52,54,42,34,32,39,37,27,50,63,46,51,31,46,54,60,54,47,61,75,44,44,90,82,45,64,62,22,30,28,28,35,32,24,22,32,76,58,27,57,45,73,93,68,36,79,36,92,35,57,63,46,30,48,39,34,17,33,33,39,57,59,95,48,45,61,71,49,51,50,46,55,33,45,34,51,50,48,13,50,34,52,38,33,46,76,71,74,37,76,44,33,33,40,76,77,37,36,31,23,45,92,84,12,39,30,32,42,45,37,76,47,71,45,62,55,91,74,34,38,65,35,34,38,44,28,38,41,34,39,33,55,31,82,70,56,78,90,39,55,88,51,34,49,24,46,20,72,75,69,73,45,80,66,66,51,51,59,55,48,46,47,29,54,39,38,34,44,53,43,48,50,41,52,76,68,66,37,56,70,59,53,53,51,55,47,58,74,37,37,71,57,70,40,52,31,38,37,40,41,95,88,50,76,47,58,27,27,36,61,49,62,52,98,46,55,28,37,32,32,31,31,87,87,65,50,74,44,79,43,59,78,88,56,57,48,71,42,81,107